Protein AF-A0A7S1T1V1-F1 (afdb_monomer_lite)

pLDDT: mean 89.23, std 12.15, range [26.28, 98.44]

Sequence (484 aa):
VMKNRVMGCTAQVWLMASLADDGTVVLRADSDSDITRGLCAVLVTGLAGLKPAELAEVSPDTLLALPLGPAVMVPSRTNGFLNMLETARKLARGLMGEMETFPSLLLKANSISAQGSFAESQAQYLRPNGEAVERVVELLSSKKIGVVAHFYMDPQVQGVLSSAGERWPHIHISDSLVMADTAVRLVEEGCKYIIVLGVDFMSENVRAVLDAAGHTGVPVYRLAEEHIGCSLAEAAESDSYFSYLSEAESTPNSMHVIYINTSLRTKALAHVKVPTITCTSSNVVQTVLQGFAQIPGLNVWYGPDTYMGENLASLFLRLSELPDEEVQKLHPAHTQASIKELLPRLRYFQDGTCIVHHMFGGRVTELVRTGYSDAYLTAHFEVPGEMFQLALEAGARGAGCVGSTSNILDFISARLDEALARPFGERLRFVLGTETGMSTSIVRKVQAMLNAAGREDVEVEVIFPVSPDAITTLPSASPSPSPV

Secondary structure (DSSP, 8-state):
--TTBPTT-SS-EEEEEEE-TTS-EEEEEEESSHHHHHHHHHHHHHTTT--HHHHHH--HHHHHTS--HHHH--HHHHHHHHHHHHHHHHHHHHHHSPPP---EEEE-SS-EEEESHHHHHHHHHTS--HHHHHHHHHHHHHHTEEEEEETTS-HHHHHHHHHHHTT-S-EEEE-HHHHHHHHHHHHHTT-SEEEEES-HHHHHHHHHHHHHTT-TTS-EEES-SS----HHHHHTTSHHHHHHHHHHHHSTTEEEEEESSS-HHHHHHHHHHS-EEEE-TTTHHHHHHHHHHHSTTPEEEEES-HHHHHHHHHHHHHHTTS-HHHHHHH-TT--HHHHHHHGGGEEE-SS---HHHHTTSTHHHHHHHHHSTTSEEEEETTS-HHHHHHHHHHHHTTSEEEE-HHHHHHHHHHHHHHHHTSSS--EEEEEEES-GGGHHHHHHHHHHHHHHHT-SS-EEEEE----TTS--PPPP-PPPPPP-

Structure (mmCIF, N/CA/C/O backbone):
data_AF-A0A7S1T1V1-F1
#
_entry.id   AF-A0A7S1T1V1-F1
#
loop_
_atom_site.group_PDB
_atom_site.id
_atom_site.type_symbol
_atom_site.label_atom_id
_atom_site.label_alt_id
_atom_site.label_comp_id
_atom_site.label_asym_id
_atom_site.label_entity_id
_atom_site.label_seq_id
_atom_site.pdbx_PDB_ins_code
_atom_site.Cartn_x
_atom_site.Cartn_y
_atom_site.Cartn_z
_atom_site.occupancy
_atom_site.B_iso_or_equiv
_atom_site.auth_seq_id
_atom_site.auth_comp_id
_atom_site.auth_asym_id
_atom_site.auth_atom_id
_atom_site.pdbx_PDB_model_num
ATOM 1 N N . VAL A 1 1 ? -26.062 2.914 17.622 1.00 47.72 1 VAL A N 1
ATOM 2 C CA . VAL A 1 1 ? -25.174 2.096 18.490 1.00 47.72 1 VAL A CA 1
ATOM 3 C C . VAL A 1 1 ? -23.732 1.984 17.944 1.00 47.72 1 VAL A C 1
ATOM 5 O O . VAL A 1 1 ? -22.895 1.385 18.597 1.00 47.72 1 VAL A O 1
ATOM 8 N N . MET A 1 2 ? -23.374 2.619 16.808 1.00 58.16 2 MET A N 1
ATOM 9 C CA . MET A 1 2 ? -21.995 2.565 16.263 1.00 58.16 2 MET A CA 1
ATOM 10 C C . MET A 1 2 ? -20.966 3.452 16.984 1.00 58.16 2 MET A C 1
ATOM 12 O O . MET A 1 2 ? -19.764 3.236 16.852 1.00 58.16 2 MET A O 1
ATOM 16 N N . LYS A 1 3 ? -21.413 4.483 17.710 1.00 69.75 3 LYS A N 1
ATOM 17 C CA . LYS A 1 3 ? -20.509 5.419 18.387 1.00 69.75 3 LYS A CA 1
ATOM 18 C C . LYS A 1 3 ? -19.712 4.652 19.449 1.00 69.75 3 LYS A C 1
ATOM 20 O O . LYS A 1 3 ? -20.317 3.905 20.214 1.00 69.75 3 LYS A O 1
ATOM 25 N N . ASN A 1 4 ? -18.396 4.868 19.500 1.00 83.06 4 ASN A N 1
ATOM 26 C CA . ASN A 1 4 ? -17.477 4.317 20.509 1.00 83.06 4 ASN A CA 1
ATOM 27 C C . ASN A 1 4 ? -17.132 2.821 20.376 1.00 83.06 4 ASN A C 1
ATOM 29 O O . ASN A 1 4 ? -16.689 2.207 21.345 1.00 83.06 4 ASN A O 1
ATOM 33 N N . ARG A 1 5 ? -17.336 2.219 19.200 1.00 87.62 5 ARG A N 1
ATOM 34 C CA . ARG A 1 5 ? -16.974 0.820 18.950 1.00 87.62 5 ARG A CA 1
ATOM 35 C C . ARG A 1 5 ? -15.472 0.657 18.669 1.00 87.62 5 ARG A C 1
ATOM 37 O O . ARG A 1 5 ? -14.903 1.437 17.908 1.00 87.62 5 ARG A O 1
ATOM 44 N N . VAL A 1 6 ? -14.863 -0.381 19.240 1.00 89.19 6 VAL A N 1
ATOM 45 C CA . VAL A 1 6 ? -13.472 -0.785 18.974 1.00 89.19 6 VAL A CA 1
ATOM 46 C C . VAL A 1 6 ? -13.428 -1.663 17.719 1.00 89.19 6 VAL A C 1
ATOM 48 O O . VAL A 1 6 ? -14.140 -2.668 17.640 1.00 89.19 6 VAL A O 1
ATOM 51 N N . MET A 1 7 ? -12.597 -1.290 16.743 1.00 86.94 7 MET A N 1
ATOM 52 C CA . MET A 1 7 ? -12.419 -2.043 15.493 1.00 86.94 7 MET A CA 1
ATOM 53 C C . MET A 1 7 ? -11.422 -3.197 15.672 1.00 86.94 7 MET A C 1
ATOM 55 O O . MET A 1 7 ? -10.579 -3.186 16.566 1.00 86.94 7 MET A O 1
ATOM 59 N N . GLY A 1 8 ? -11.518 -4.218 14.816 1.00 81.88 8 GLY A N 1
ATOM 60 C CA . GLY A 1 8 ? -10.573 -5.344 14.808 1.00 81.88 8 GLY A CA 1
ATOM 61 C C . GLY A 1 8 ? -10.746 -6.371 15.936 1.00 81.88 8 GLY A C 1
ATOM 62 O O . GLY A 1 8 ? -9.964 -7.314 16.019 1.00 81.88 8 GLY A O 1
ATOM 63 N N . CYS A 1 9 ? -11.769 -6.241 16.784 1.00 83.81 9 CYS A N 1
ATOM 64 C CA . CYS A 1 9 ? -12.138 -7.269 17.758 1.00 83.81 9 CYS A CA 1
ATOM 65 C C . CYS A 1 9 ? -13.044 -8.339 17.119 1.00 83.81 9 CYS A C 1
ATOM 67 O O . CYS A 1 9 ? -13.927 -8.019 16.322 1.00 83.81 9 CYS A O 1
ATOM 69 N N . THR A 1 10 ? -12.854 -9.613 17.487 1.00 83.31 10 THR A N 1
ATOM 70 C CA . THR A 1 10 ? -13.785 -10.697 17.104 1.00 83.31 10 THR A CA 1
ATOM 71 C C . THR A 1 10 ? -15.128 -10.570 17.825 1.00 83.31 10 THR A C 1
ATOM 73 O O . THR A 1 10 ? -16.169 -10.814 17.226 1.00 83.31 10 THR A O 1
ATOM 76 N N . ALA A 1 11 ? -15.096 -10.183 19.102 1.00 86.88 11 ALA A N 1
ATOM 77 C CA . ALA A 1 11 ? -16.274 -9.807 19.881 1.00 86.88 11 ALA A CA 1
ATOM 78 C C . ALA A 1 11 ? -16.576 -8.313 19.694 1.00 86.88 11 ALA A C 1
ATOM 80 O O . ALA A 1 11 ? -15.666 -7.528 19.413 1.00 86.88 11 ALA A O 1
ATOM 81 N N . GLN A 1 12 ? -17.826 -7.902 19.880 1.00 89.75 12 GLN A N 1
ATOM 82 C CA . GLN A 1 12 ? -18.167 -6.485 19.888 1.00 89.75 12 GLN A CA 1
ATOM 83 C C . GLN A 1 12 ? -17.697 -5.855 21.192 1.00 89.75 12 GLN A C 1
ATOM 85 O O . GLN A 1 12 ? -17.976 -6.374 22.268 1.00 89.75 12 GLN A O 1
ATOM 90 N N . VAL A 1 13 ? -17.000 -4.725 21.083 1.00 92.44 13 VAL A N 1
ATOM 91 C CA . VAL A 1 13 ? -16.509 -3.964 22.230 1.00 92.44 13 VAL A CA 1
ATOM 92 C C . VAL A 1 13 ? -16.829 -2.493 22.033 1.00 92.44 13 VAL A C 1
ATOM 94 O O . VAL A 1 13 ? -16.597 -1.941 20.954 1.00 92.44 13 VAL A O 1
ATOM 97 N N . TRP A 1 14 ? -17.315 -1.853 23.090 1.00 93.56 14 TRP A N 1
ATOM 98 C CA . TRP A 1 14 ? -17.507 -0.409 23.154 1.00 93.56 14 TRP A CA 1
ATOM 99 C C . TRP A 1 14 ? -16.640 0.162 24.263 1.00 93.56 14 TRP A C 1
ATOM 101 O O . TRP A 1 14 ? -16.583 -0.417 25.343 1.00 93.56 14 TRP A O 1
ATOM 111 N N . LEU A 1 15 ? -15.985 1.292 24.004 1.00 94.12 15 LEU A N 1
ATOM 112 C CA . LEU A 1 15 ? -15.120 1.972 24.963 1.00 94.12 15 LEU A CA 1
ATOM 113 C C . LEU A 1 15 ? -15.432 3.467 24.979 1.00 94.12 15 LEU A C 1
ATOM 115 O O . LEU A 1 15 ? -15.401 4.128 23.948 1.00 94.12 15 LEU A O 1
ATOM 119 N N . MET A 1 16 ? -15.701 4.014 26.156 1.00 93.62 16 MET A N 1
ATOM 120 C CA . MET A 1 16 ? -15.959 5.434 26.370 1.00 93.62 16 MET A CA 1
ATOM 121 C C . MET A 1 16 ? -14.972 5.993 27.383 1.00 93.62 16 MET A C 1
ATOM 123 O O . MET A 1 16 ? -14.638 5.315 28.352 1.00 93.62 16 MET A O 1
ATOM 127 N N . ALA A 1 17 ? -14.567 7.244 27.184 1.00 93.19 17 ALA A N 1
ATOM 128 C CA . ALA A 1 17 ? -13.757 7.988 28.136 1.00 93.19 17 ALA A CA 1
ATOM 129 C C . ALA A 1 17 ? -14.438 9.313 28.486 1.00 93.19 17 ALA A C 1
ATOM 131 O O . ALA A 1 17 ? -15.049 9.957 27.631 1.00 93.19 17 ALA A O 1
ATOM 132 N N . SER A 1 18 ? -14.311 9.717 29.743 1.00 93.62 18 SER A N 1
ATOM 133 C CA . SER A 1 18 ? -14.670 11.047 30.236 1.00 93.62 18 SER A CA 1
ATOM 134 C C . SER A 1 18 ? -13.638 11.509 31.258 1.00 93.62 18 SER A C 1
ATOM 136 O O . SER A 1 18 ? -12.946 10.678 31.844 1.00 93.62 18 SER A O 1
ATOM 138 N N . LEU A 1 19 ? -13.554 12.814 31.495 1.00 94.50 19 LEU A N 1
ATOM 139 C CA . LEU A 1 19 ? -12.687 13.375 32.528 1.00 94.50 19 LEU A CA 1
ATOM 140 C C . LEU A 1 19 ? -13.437 13.435 33.868 1.00 94.50 19 LEU A C 1
ATOM 142 O O . LEU A 1 19 ? -14.580 13.892 33.903 1.00 94.50 19 LEU A O 1
ATOM 146 N N . ALA A 1 20 ? -12.817 12.953 34.944 1.00 93.31 20 ALA A N 1
ATOM 147 C CA . ALA A 1 20 ? -13.294 13.162 36.310 1.00 93.31 20 ALA A CA 1
ATOM 148 C C . ALA A 1 20 ? -12.914 14.557 36.831 1.00 93.31 20 ALA A C 1
ATOM 150 O O . ALA A 1 20 ? -12.038 15.226 36.280 1.00 93.31 20 ALA A O 1
ATOM 151 N N . ASP A 1 21 ? -13.539 14.970 37.936 1.00 91.38 21 ASP A N 1
ATOM 152 C CA . ASP A 1 21 ? -13.294 16.269 38.580 1.00 91.38 21 ASP A CA 1
ATOM 153 C C . ASP A 1 21 ? -11.838 16.444 39.053 1.00 91.38 21 ASP A C 1
ATOM 155 O O . ASP A 1 21 ? -11.340 17.563 39.148 1.00 91.38 21 ASP A O 1
ATOM 159 N N . ASP A 1 22 ? -11.135 15.341 39.327 1.00 91.56 22 ASP A N 1
ATOM 160 C CA . ASP A 1 22 ? -9.721 15.320 39.720 1.00 91.56 22 ASP A CA 1
ATOM 161 C C . ASP A 1 22 ? -8.743 15.321 38.525 1.00 91.56 22 ASP A C 1
ATOM 163 O O . ASP A 1 22 ? -7.523 15.280 38.709 1.00 91.56 22 ASP A O 1
ATOM 167 N N . GLY A 1 23 ? -9.266 15.388 37.296 1.00 91.44 23 GLY A N 1
ATOM 168 C CA . GLY A 1 23 ? -8.485 15.390 36.061 1.00 91.44 23 GLY A CA 1
ATOM 169 C C . GLY A 1 23 ? -8.015 14.009 35.596 1.00 91.44 23 GLY A C 1
ATOM 170 O O . GLY A 1 23 ? -7.195 13.937 34.677 1.00 91.44 23 GLY A O 1
ATOM 171 N N . THR A 1 24 ? -8.502 12.920 36.197 1.00 95.19 24 THR A N 1
ATOM 172 C CA . THR A 1 24 ? -8.207 11.546 35.758 1.00 95.19 24 THR A CA 1
ATOM 173 C C . THR A 1 24 ? -9.207 11.046 34.713 1.00 95.19 24 THR A C 1
ATOM 175 O O . THR A 1 24 ? -10.319 11.565 34.571 1.00 95.19 24 THR A O 1
ATOM 178 N N . VAL A 1 25 ? -8.808 10.041 33.932 1.00 94.88 25 VAL A N 1
ATOM 179 C CA . VAL A 1 25 ? -9.663 9.424 32.914 1.00 94.88 25 VAL A CA 1
ATOM 180 C C . VAL A 1 25 ? -10.576 8.383 33.555 1.00 94.88 25 VAL A C 1
ATOM 182 O O . VAL A 1 25 ? -10.129 7.415 34.167 1.00 94.88 25 VAL A O 1
ATOM 185 N N . VAL A 1 26 ? -11.879 8.536 33.327 1.00 95.06 26 VAL A N 1
ATOM 186 C CA . VAL A 1 26 ? -12.893 7.525 33.634 1.00 95.06 26 VAL A CA 1
ATOM 187 C C . VAL A 1 26 ? -13.192 6.747 32.362 1.00 95.06 26 VAL A C 1
ATOM 189 O O . VAL A 1 26 ? -13.897 7.237 31.476 1.00 95.06 26 VAL A O 1
ATOM 192 N N . LEU A 1 27 ? -12.665 5.525 32.276 1.00 94.62 27 LEU A N 1
ATOM 193 C CA . LEU A 1 27 ? -12.979 4.595 31.196 1.00 94.62 27 LEU A CA 1
ATOM 194 C C . LEU A 1 27 ? -14.198 3.737 31.539 1.00 94.62 27 LEU A C 1
ATOM 196 O O . LEU A 1 27 ? -14.350 3.248 32.658 1.00 94.62 27 LEU A O 1
ATOM 200 N N . ARG A 1 28 ? -15.054 3.506 30.546 1.00 94.56 28 ARG A N 1
ATOM 201 C CA . ARG A 1 28 ? -16.131 2.513 30.600 1.00 94.56 28 ARG A CA 1
ATOM 202 C C . ARG A 1 28 ? -16.051 1.642 29.363 1.00 94.56 28 ARG A C 1
ATOM 204 O O . ARG A 1 28 ? -15.991 2.175 28.258 1.00 94.56 28 ARG A O 1
ATOM 211 N N . ALA A 1 29 ? -16.086 0.330 29.547 1.00 95.12 29 ALA A N 1
ATOM 212 C CA . ALA A 1 29 ? -16.130 -0.619 28.447 1.00 95.12 29 ALA A CA 1
ATOM 213 C C . ALA A 1 29 ? -17.158 -1.717 28.687 1.00 95.12 29 ALA A C 1
ATOM 215 O O . ALA A 1 29 ? -17.412 -2.092 29.830 1.00 95.12 29 ALA A O 1
ATOM 216 N N . ASP A 1 30 ? -17.710 -2.235 27.596 1.00 94.81 30 ASP A N 1
ATOM 217 C CA . ASP A 1 30 ? -18.577 -3.410 27.607 1.00 94.81 30 ASP A CA 1
ATOM 218 C C . ASP A 1 30 ? -18.385 -4.234 26.329 1.00 94.81 30 ASP A C 1
ATOM 220 O O . ASP A 1 30 ? -17.830 -3.750 25.337 1.00 94.81 30 ASP A O 1
ATOM 224 N N . SER A 1 31 ? -18.832 -5.487 26.377 1.00 93.75 31 SER A N 1
ATOM 225 C CA . SER A 1 31 ? -18.687 -6.463 25.308 1.00 93.75 31 SER A CA 1
ATOM 226 C C . SER A 1 31 ? -19.845 -7.461 25.255 1.00 93.75 31 SER A C 1
ATOM 228 O O . SER A 1 31 ? -20.421 -7.836 26.281 1.00 93.75 31 SER A O 1
ATOM 230 N N . ASP A 1 32 ? -20.139 -7.955 24.051 1.00 90.81 32 ASP A N 1
ATOM 231 C CA . ASP A 1 32 ? -21.128 -9.017 23.812 1.00 90.81 32 ASP A CA 1
ATOM 232 C C . ASP A 1 32 ? -20.636 -10.426 24.203 1.00 90.81 32 ASP A C 1
ATOM 234 O O . ASP A 1 32 ? -21.440 -11.335 24.387 1.00 90.81 32 ASP A O 1
ATOM 238 N N . SER A 1 33 ? -19.326 -10.600 24.390 1.00 92.00 33 SER A N 1
ATOM 239 C CA . SER A 1 33 ? -18.688 -11.822 24.897 1.00 92.00 33 SER A CA 1
ATOM 240 C C . SER A 1 33 ? -18.260 -11.674 26.357 1.00 92.00 33 SER A C 1
ATOM 242 O O . SER A 1 33 ? -17.614 -10.682 26.702 1.00 92.00 33 SER A O 1
ATOM 244 N N . ASP A 1 34 ? -18.536 -12.681 27.194 1.00 92.31 34 ASP A N 1
ATOM 245 C CA . ASP A 1 34 ? -18.195 -12.673 28.626 1.00 92.31 34 ASP A CA 1
ATOM 246 C C . ASP A 1 34 ? -16.681 -12.645 28.884 1.00 92.31 34 ASP A C 1
ATOM 248 O O . ASP A 1 34 ? -16.213 -11.892 29.738 1.00 92.31 34 ASP A O 1
ATOM 252 N N . ILE A 1 35 ? -15.891 -13.411 28.117 1.00 91.12 35 ILE A N 1
ATOM 253 C CA . ILE A 1 35 ? -14.421 -13.401 28.249 1.00 91.12 35 ILE A CA 1
ATOM 254 C C . ILE A 1 35 ? -13.883 -12.016 27.891 1.00 91.12 35 ILE A C 1
ATOM 256 O O . ILE A 1 35 ? -13.057 -11.455 28.610 1.00 91.12 35 ILE A O 1
ATOM 260 N N . THR A 1 36 ? -14.373 -11.443 26.792 1.00 92.31 36 THR A N 1
ATOM 261 C CA . THR A 1 36 ? -13.949 -10.114 26.353 1.00 92.31 36 THR A CA 1
ATOM 262 C C . THR A 1 36 ? -14.428 -9.032 27.323 1.00 92.31 36 THR A C 1
ATOM 264 O O . THR A 1 36 ? -13.670 -8.110 27.593 1.00 92.31 36 THR A O 1
ATOM 267 N N . ARG A 1 37 ? -15.610 -9.170 27.944 1.00 94.62 37 ARG A N 1
ATOM 268 C CA . ARG A 1 37 ? -16.072 -8.279 29.024 1.00 94.62 37 ARG A CA 1
ATOM 269 C C . ARG A 1 37 ? -15.130 -8.334 30.231 1.00 94.62 37 ARG A C 1
ATOM 271 O O . ARG A 1 37 ? -14.829 -7.299 30.818 1.00 94.62 37 ARG A O 1
ATOM 278 N N . GLY A 1 38 ? -14.600 -9.515 30.552 1.00 94.06 38 GLY A N 1
ATOM 279 C CA . GLY A 1 38 ? -13.521 -9.678 31.529 1.00 94.06 38 GLY A CA 1
ATOM 280 C C . GLY A 1 38 ? -12.247 -8.917 31.142 1.00 94.06 38 GLY A C 1
ATOM 281 O O . GLY A 1 38 ? -11.710 -8.177 31.961 1.00 94.06 38 GLY A O 1
ATOM 282 N N . LEU A 1 39 ? -11.795 -9.025 29.886 1.00 93.81 39 LEU A N 1
ATOM 283 C CA . LEU A 1 39 ? -10.646 -8.256 29.377 1.00 93.81 39 LEU A CA 1
ATOM 284 C C . LEU A 1 39 ? -10.895 -6.740 29.416 1.00 93.81 39 LEU A C 1
ATOM 286 O O . LEU A 1 39 ? -10.005 -5.986 29.806 1.00 93.81 39 LEU A O 1
ATOM 290 N N . CYS A 1 40 ? -12.109 -6.290 29.090 1.00 94.81 40 CYS A N 1
ATOM 291 C CA . CYS A 1 40 ? -12.518 -4.897 29.247 1.00 94.81 40 CYS A CA 1
ATOM 292 C C . CYS A 1 40 ? -12.388 -4.440 30.704 1.00 94.81 40 CYS A C 1
ATOM 294 O O . CYS A 1 40 ? -11.838 -3.371 30.957 1.00 94.81 40 CYS A O 1
ATOM 296 N N . ALA A 1 41 ? -12.844 -5.252 31.663 1.00 94.50 41 ALA A N 1
ATOM 297 C CA . ALA A 1 41 ? -12.711 -4.939 33.082 1.00 94.50 41 ALA A CA 1
ATOM 298 C C . ALA A 1 41 ? -11.238 -4.859 33.513 1.00 94.50 41 ALA A C 1
ATOM 300 O O . ALA A 1 41 ? -10.881 -3.946 34.255 1.00 94.50 41 ALA A O 1
ATOM 301 N N . VAL A 1 42 ? -10.371 -5.748 33.013 1.00 94.06 42 VAL A N 1
ATOM 302 C CA . VAL A 1 42 ? -8.921 -5.691 33.275 1.00 94.06 42 VAL A CA 1
ATOM 303 C C . VAL A 1 42 ? -8.323 -4.390 32.742 1.00 94.06 42 VAL A C 1
ATOM 305 O O . VAL A 1 42 ? -7.622 -3.705 33.483 1.00 94.06 42 VAL A O 1
ATOM 308 N N . LEU A 1 43 ? -8.643 -4.013 31.501 1.00 94.69 43 LEU A N 1
ATOM 309 C CA . LEU A 1 43 ? -8.157 -2.775 30.888 1.00 94.69 43 LEU A CA 1
ATOM 310 C C . LEU A 1 43 ? -8.613 -1.538 31.667 1.00 94.69 43 LEU A C 1
ATOM 312 O O . LEU A 1 43 ? -7.794 -0.708 32.048 1.00 94.69 43 LEU A O 1
ATOM 316 N N . VAL A 1 44 ? -9.920 -1.428 31.922 1.00 95.25 44 VAL A N 1
ATOM 317 C CA . VAL A 1 44 ? -10.515 -0.295 32.644 1.00 95.25 44 VAL A CA 1
ATOM 318 C C . VAL A 1 44 ? -9.920 -0.178 34.045 1.00 95.25 44 VAL A C 1
ATOM 320 O O . VAL A 1 44 ? -9.562 0.919 34.459 1.00 95.25 44 VAL A O 1
ATOM 323 N N . THR A 1 45 ? -9.771 -1.297 34.759 1.00 93.62 45 THR A N 1
ATOM 324 C CA . THR A 1 45 ? -9.186 -1.304 36.108 1.00 93.62 45 THR A CA 1
ATOM 325 C C . THR A 1 45 ? -7.708 -0.922 36.083 1.00 93.62 45 THR A C 1
ATOM 327 O O . THR A 1 45 ? -7.270 -0.145 36.923 1.00 93.62 45 THR A O 1
ATOM 330 N N . GLY A 1 46 ? -6.939 -1.442 35.122 1.00 91.94 46 GLY A N 1
ATOM 331 C CA . GLY A 1 46 ? -5.499 -1.191 35.023 1.00 91.94 46 GLY A CA 1
ATOM 332 C C . GLY A 1 46 ? -5.142 0.236 34.606 1.00 91.94 46 GLY A C 1
ATOM 333 O O . GLY A 1 46 ? -4.077 0.723 34.969 1.00 91.94 46 GLY A O 1
ATOM 334 N N . LEU A 1 47 ? -6.032 0.911 33.874 1.00 94.00 47 LEU A N 1
ATOM 335 C CA . LEU A 1 47 ? -5.858 2.299 33.435 1.00 94.00 47 LEU A CA 1
ATOM 336 C C . LEU A 1 47 ? -6.565 3.317 34.348 1.00 94.00 47 LEU A C 1
ATOM 338 O O . LEU A 1 47 ? -6.510 4.520 34.085 1.00 94.00 47 LEU A O 1
ATOM 342 N N . ALA A 1 48 ? -7.254 2.859 35.396 1.00 91.75 48 ALA A N 1
ATOM 343 C CA . ALA A 1 48 ? -7.986 3.733 36.303 1.00 91.75 48 ALA A CA 1
ATOM 344 C C . ALA A 1 48 ? -7.042 4.695 37.043 1.00 91.75 48 ALA A C 1
ATOM 346 O O . ALA A 1 48 ? -5.975 4.305 37.512 1.00 91.75 48 ALA A O 1
ATOM 347 N N . GLY A 1 49 ? -7.462 5.955 37.179 1.00 90.75 49 GLY A N 1
ATOM 348 C CA . GLY A 1 49 ? -6.709 6.984 37.902 1.00 90.75 49 GLY A CA 1
ATOM 349 C C . GLY A 1 49 ? -5.565 7.629 37.113 1.00 90.75 49 GLY A C 1
ATOM 350 O O . GLY A 1 49 ? -4.938 8.551 37.628 1.00 90.75 49 GLY A O 1
ATOM 351 N N . LEU A 1 50 ? -5.311 7.206 35.870 1.00 96.25 50 LEU A N 1
ATOM 352 C CA . LEU A 1 50 ? -4.352 7.877 34.990 1.00 96.25 50 LEU A CA 1
ATOM 353 C C . LEU A 1 50 ? -4.919 9.199 34.469 1.00 96.25 50 LEU A C 1
ATOM 355 O O . LEU A 1 50 ? -6.101 9.300 34.128 1.00 96.25 50 LEU A O 1
ATOM 359 N N . LYS A 1 51 ? -4.065 10.213 34.342 1.00 96.38 51 LYS A N 1
ATOM 360 C CA . LYS A 1 51 ? -4.378 11.435 33.595 1.00 96.38 51 LYS A CA 1
ATOM 361 C C . LYS A 1 51 ? -4.374 11.156 32.090 1.00 96.38 51 LYS A C 1
ATOM 363 O O . LYS A 1 51 ? -3.689 10.236 31.640 1.00 96.38 51 LYS A O 1
ATOM 368 N N . PRO A 1 52 ? -5.059 11.984 31.279 1.00 94.75 52 PRO A N 1
ATOM 369 C CA . PRO A 1 52 ? -5.089 11.812 29.829 1.00 94.75 52 PRO A CA 1
ATOM 370 C C . PRO A 1 52 ? -3.707 11.648 29.177 1.00 94.75 52 PRO A C 1
ATOM 372 O O . PRO A 1 52 ? -3.522 10.738 28.374 1.00 94.75 52 PRO A O 1
ATOM 375 N N . ALA A 1 53 ? -2.724 12.462 29.581 1.00 94.12 53 ALA A N 1
ATOM 376 C CA . ALA A 1 53 ? -1.359 12.391 29.057 1.00 94.12 53 ALA A CA 1
ATOM 377 C C . ALA A 1 53 ? -0.633 11.091 29.443 1.00 94.12 53 ALA A C 1
ATOM 379 O O . ALA A 1 53 ? 0.128 10.554 28.652 1.00 94.12 53 ALA A O 1
ATOM 380 N N . GLU A 1 54 ? -0.884 10.561 30.642 1.00 95.62 54 GLU A N 1
ATOM 381 C CA . GLU A 1 54 ? -0.257 9.320 31.113 1.00 95.62 54 GLU A CA 1
ATOM 382 C C . GLU A 1 54 ? -0.840 8.105 30.389 1.00 95.62 54 GLU A C 1
ATOM 384 O O . GLU A 1 54 ? -0.097 7.216 29.980 1.00 95.62 54 GLU A O 1
ATOM 389 N N . LEU A 1 55 ? -2.164 8.093 30.196 1.00 95.06 55 LEU A N 1
ATOM 390 C CA . LEU A 1 55 ? -2.874 7.041 29.472 1.00 95.06 55 LEU A CA 1
ATOM 391 C C . LEU A 1 55 ? -2.490 7.029 27.987 1.00 95.06 55 LEU A C 1
ATOM 393 O O . LEU A 1 55 ? -2.297 5.957 27.420 1.00 95.06 55 LEU A O 1
ATOM 397 N N . ALA A 1 56 ? -2.373 8.208 27.368 1.00 92.62 56 ALA A N 1
ATOM 398 C CA . ALA A 1 56 ? -2.000 8.361 25.962 1.00 92.62 56 ALA A CA 1
ATOM 399 C C . ALA A 1 56 ? -0.620 7.776 25.633 1.00 92.62 56 ALA A C 1
ATOM 401 O O . ALA A 1 56 ? -0.424 7.323 24.503 1.00 92.62 56 ALA A O 1
ATOM 402 N N . GLU A 1 57 ? 0.284 7.767 26.613 1.00 92.75 57 GLU A N 1
ATOM 403 C CA . GLU A 1 57 ? 1.545 7.047 26.533 1.00 92.75 57 GLU A CA 1
ATOM 404 C C . GLU A 1 57 ? 1.265 5.572 26.826 1.00 92.75 57 GLU A C 1
ATOM 406 O O . GLU A 1 57 ? 0.729 4.927 25.943 1.00 92.75 57 GLU A O 1
ATOM 411 N N . VAL A 1 58 ? 1.499 4.992 28.008 1.00 93.75 58 VAL A N 1
ATOM 412 C CA . VAL A 1 58 ? 1.391 3.522 28.257 1.00 93.75 58 VAL A CA 1
ATOM 413 C C . VAL A 1 58 ? 2.185 2.692 27.209 1.00 93.75 58 VAL A C 1
ATOM 415 O O . VAL A 1 58 ? 2.456 3.129 26.105 1.00 93.75 58 VAL A O 1
ATOM 418 N N . SER A 1 59 ? 2.622 1.460 27.465 1.00 90.88 59 SER A N 1
ATOM 419 C CA . SER A 1 59 ? 3.175 0.608 26.379 1.00 90.88 59 SER A CA 1
ATOM 420 C C . SER A 1 59 ? 2.213 -0.538 26.070 1.00 90.88 59 SER A C 1
ATOM 422 O O . SER A 1 59 ? 1.655 -1.092 27.020 1.00 90.88 59 SER A O 1
ATOM 424 N N . PRO A 1 60 ? 2.018 -0.955 24.800 1.00 88.44 60 PRO A N 1
ATOM 425 C CA . PRO A 1 60 ? 1.329 -2.214 24.503 1.00 88.44 60 PRO A CA 1
ATOM 426 C C . PRO A 1 60 ? 1.955 -3.409 25.240 1.00 88.44 60 PRO A C 1
ATOM 428 O O . PRO A 1 60 ? 1.243 -4.327 25.647 1.00 88.44 60 PRO A O 1
ATOM 431 N N . ASP A 1 61 ? 3.264 -3.353 25.510 1.00 87.75 61 ASP A N 1
ATOM 432 C CA . ASP A 1 61 ? 3.995 -4.377 26.262 1.00 87.75 61 ASP A CA 1
ATOM 433 C C . ASP A 1 61 ? 3.445 -4.571 27.676 1.00 87.75 61 ASP A C 1
ATOM 435 O O . ASP A 1 61 ? 3.498 -5.674 28.215 1.00 87.75 61 ASP A O 1
ATOM 439 N N . THR A 1 62 ? 2.864 -3.524 28.275 1.00 86.50 62 THR A N 1
ATOM 440 C CA . THR A 1 62 ? 2.252 -3.624 29.609 1.00 86.50 62 THR A CA 1
ATOM 441 C C . THR A 1 62 ? 1.069 -4.588 29.620 1.00 86.50 62 THR A C 1
ATOM 443 O O . THR A 1 62 ? 0.887 -5.315 30.593 1.00 86.50 62 THR A O 1
ATOM 446 N N . LEU A 1 63 ? 0.301 -4.650 28.526 1.00 86.12 63 LEU A N 1
ATOM 447 C CA . LEU A 1 63 ? -0.813 -5.585 28.374 1.00 86.12 63 LEU A CA 1
ATOM 448 C C . LEU A 1 63 ? -0.309 -6.994 28.068 1.00 86.12 63 LEU A C 1
ATOM 450 O O . LEU A 1 63 ? -0.846 -7.965 28.599 1.00 86.12 63 LEU A O 1
ATOM 454 N N . LEU A 1 64 ? 0.721 -7.109 27.226 1.00 84.88 64 LEU A N 1
ATOM 455 C CA . LEU A 1 64 ? 1.306 -8.398 26.846 1.00 84.88 64 LEU A CA 1
ATOM 456 C C . LEU A 1 64 ? 2.051 -9.072 28.006 1.00 84.88 64 LEU A C 1
ATOM 458 O O . LEU A 1 64 ? 2.130 -10.297 28.050 1.00 84.88 64 LEU A O 1
ATOM 462 N N . ALA A 1 65 ? 2.546 -8.292 28.967 1.00 87.50 65 ALA A N 1
ATOM 463 C CA . ALA A 1 65 ? 3.185 -8.793 30.178 1.00 87.50 65 ALA A CA 1
ATOM 464 C C . ALA A 1 65 ? 2.195 -9.368 31.211 1.00 87.50 65 ALA A C 1
ATOM 466 O O . ALA A 1 65 ? 2.623 -9.989 32.188 1.00 87.50 65 ALA A O 1
ATOM 467 N N . LEU A 1 66 ? 0.879 -9.177 31.035 1.00 87.56 66 LEU A N 1
ATOM 468 C CA . LEU A 1 66 ? -0.112 -9.695 31.978 1.00 87.56 66 LEU A CA 1
ATOM 469 C C . LEU A 1 66 ? -0.175 -11.234 31.920 1.00 87.56 66 LEU A C 1
ATOM 471 O O . LEU A 1 66 ? -0.297 -11.809 30.835 1.00 87.56 66 LEU A O 1
ATOM 475 N N . PRO A 1 67 ? -0.181 -11.937 33.070 1.00 87.19 67 PRO A N 1
ATOM 476 C CA . PRO A 1 67 ? -0.169 -13.400 33.126 1.00 87.19 67 PRO A CA 1
ATOM 477 C C . PRO A 1 67 ? -1.564 -14.006 32.874 1.00 87.19 67 PRO A C 1
ATOM 479 O O . PRO A 1 67 ? -2.069 -14.798 33.665 1.00 87.19 67 PRO A O 1
ATOM 482 N N . LEU A 1 68 ? -2.212 -13.631 31.767 1.00 83.50 68 LEU A N 1
ATOM 483 C CA . LEU A 1 68 ? -3.573 -14.061 31.414 1.00 83.50 68 LEU A CA 1
ATOM 484 C C . LEU A 1 68 ? -3.622 -15.474 30.799 1.00 83.50 68 LEU A C 1
ATOM 486 O O . LEU A 1 68 ? -4.690 -16.078 30.709 1.00 83.50 68 LEU A O 1
ATOM 490 N N . GLY A 1 69 ? -2.466 -16.032 30.426 1.00 80.94 69 GLY A N 1
ATOM 491 C CA . GLY A 1 69 ? -2.319 -17.397 29.916 1.00 80.94 69 GLY A CA 1
ATOM 492 C C . GLY A 1 69 ? -2.846 -17.603 28.482 1.00 80.94 69 GLY A C 1
ATOM 493 O O . GLY A 1 69 ? -3.690 -16.848 27.995 1.00 80.94 69 GLY A O 1
ATOM 494 N N . PRO A 1 70 ? -2.389 -18.659 27.781 1.00 78.94 70 PRO A N 1
ATOM 495 C CA . PRO A 1 70 ? -2.685 -18.870 26.358 1.00 78.94 70 PRO A CA 1
ATOM 496 C C . PRO A 1 70 ? -4.155 -19.217 26.081 1.00 78.94 70 PRO A C 1
ATOM 498 O O . PRO A 1 70 ? -4.656 -18.982 24.986 1.00 78.94 70 PRO A O 1
ATOM 501 N N . ALA A 1 71 ? -4.875 -19.747 27.077 1.00 78.38 71 ALA A N 1
ATOM 502 C CA . ALA A 1 71 ? -6.300 -20.046 26.953 1.00 78.38 71 ALA A CA 1
ATOM 503 C C . ALA A 1 71 ? -7.149 -18.768 26.830 1.00 78.38 71 ALA A C 1
ATOM 505 O O . ALA A 1 71 ? -8.138 -18.752 26.098 1.00 78.38 71 ALA A O 1
ATOM 506 N N . VAL A 1 72 ? -6.761 -17.679 27.502 1.00 79.88 72 VAL A N 1
ATOM 507 C CA . VAL A 1 72 ? -7.433 -16.374 27.394 1.00 79.88 72 VAL A CA 1
ATOM 508 C C . VAL A 1 72 ? -6.835 -15.567 26.244 1.00 79.88 72 VAL A C 1
ATOM 510 O O . VAL A 1 72 ? -7.582 -14.996 25.456 1.00 79.88 72 VAL A O 1
ATOM 513 N N . MET A 1 73 ? -5.515 -15.589 26.076 1.00 86.38 73 MET A N 1
ATOM 514 C CA . MET A 1 73 ? -4.784 -14.794 25.083 1.00 86.38 73 MET A CA 1
ATOM 515 C C . MET A 1 73 ? -4.526 -15.565 23.781 1.00 86.38 73 MET A C 1
ATOM 517 O O . MET A 1 73 ? -3.393 -15.672 23.314 1.00 86.38 73 MET A O 1
ATOM 521 N N . VAL A 1 74 ? -5.583 -16.119 23.177 1.00 87.12 74 VAL A N 1
ATOM 522 C CA . VAL A 1 74 ? -5.482 -16.630 21.795 1.00 87.12 74 VAL A CA 1
ATOM 523 C C . VAL A 1 74 ? -5.263 -15.458 20.829 1.00 87.12 74 VAL A C 1
ATOM 525 O O . VAL A 1 74 ? -5.715 -14.351 21.138 1.00 87.12 74 VAL A O 1
ATOM 528 N N . PRO A 1 75 ? -4.666 -15.674 19.640 1.00 85.00 75 PRO A N 1
ATOM 529 C CA . PRO A 1 75 ? -4.253 -14.585 18.749 1.00 85.00 75 PRO A CA 1
ATOM 530 C C . PRO A 1 75 ? -5.336 -13.529 18.482 1.00 85.00 75 PRO A C 1
ATOM 532 O O . PRO A 1 75 ? -5.087 -12.333 18.605 1.00 85.00 75 PRO A O 1
ATOM 535 N N . SER A 1 76 ? -6.575 -13.954 18.216 1.00 85.56 76 SER A N 1
ATOM 536 C CA . SER A 1 76 ? -7.687 -13.032 17.958 1.00 85.56 76 SER A CA 1
ATOM 537 C C . SER A 1 76 ? -8.064 -12.157 19.161 1.00 85.56 76 SER A C 1
ATOM 539 O O . SER A 1 76 ? -8.424 -10.992 18.991 1.00 85.56 76 SER A O 1
ATOM 541 N N . ARG A 1 77 ? -7.961 -12.686 20.387 1.00 90.00 77 ARG A N 1
ATOM 542 C CA . ARG A 1 77 ? -8.253 -11.937 21.619 1.00 90.00 77 ARG A CA 1
ATOM 543 C C . ARG A 1 77 ? -7.103 -11.023 22.010 1.00 90.00 77 ARG A C 1
ATOM 545 O O . ARG A 1 77 ? -7.369 -9.907 22.440 1.00 90.00 77 ARG A O 1
ATOM 552 N N . THR A 1 78 ? -5.862 -11.451 21.797 1.00 89.56 78 THR A N 1
ATOM 553 C CA . THR A 1 78 ? -4.680 -10.599 21.974 1.00 89.56 78 THR A CA 1
ATOM 554 C C . THR A 1 78 ? -4.768 -9.366 21.079 1.00 89.56 78 THR A C 1
ATOM 556 O O . THR A 1 78 ? -4.658 -8.247 21.573 1.00 89.56 78 THR A O 1
ATOM 559 N N . ASN A 1 79 ? -5.090 -9.552 19.796 1.00 89.56 79 ASN A N 1
ATOM 560 C CA . ASN A 1 79 ? -5.298 -8.450 18.856 1.00 89.56 79 ASN A CA 1
ATOM 561 C C . ASN A 1 79 ? -6.419 -7.512 19.316 1.00 89.56 79 ASN A C 1
ATOM 563 O O . ASN A 1 79 ? -6.232 -6.299 19.370 1.00 89.56 79 ASN A O 1
ATOM 567 N N . GLY A 1 80 ? -7.565 -8.071 19.724 1.00 90.75 80 GLY A N 1
ATOM 568 C CA . GLY A 1 80 ? -8.664 -7.280 20.276 1.00 90.75 80 GLY A CA 1
ATOM 569 C C . GLY A 1 80 ? -8.252 -6.466 21.507 1.00 90.75 80 GLY A C 1
ATOM 570 O O . GLY A 1 80 ? -8.600 -5.295 21.612 1.00 90.75 80 GLY A O 1
ATOM 571 N N . PHE A 1 81 ? -7.470 -7.049 22.417 1.00 92.38 81 PHE A N 1
ATOM 572 C CA . PHE A 1 81 ? -6.999 -6.386 23.636 1.00 92.38 81 PHE A CA 1
ATOM 573 C C . PHE A 1 81 ? -6.048 -5.220 23.347 1.00 92.38 81 PHE A C 1
ATOM 575 O O . PHE A 1 81 ? -6.207 -4.143 23.921 1.00 92.38 81 PHE A O 1
ATOM 582 N N . LEU A 1 82 ? -5.143 -5.386 22.381 1.00 92.94 82 LEU A N 1
ATOM 583 C CA . LEU A 1 82 ? -4.284 -4.305 21.895 1.00 92.94 82 LEU A CA 1
ATOM 584 C C . LEU A 1 82 ? -5.095 -3.194 21.205 1.00 92.94 82 LEU A C 1
ATOM 586 O O . LEU A 1 82 ? -4.870 -2.014 21.465 1.00 92.94 82 LEU A O 1
ATOM 590 N N . ASN A 1 83 ? -6.097 -3.547 20.394 1.00 93.00 83 ASN A N 1
ATOM 591 C CA . ASN A 1 83 ? -6.973 -2.567 19.738 1.00 93.00 83 ASN A CA 1
ATOM 592 C C . ASN A 1 83 ? -7.817 -1.762 20.744 1.00 93.00 83 ASN A C 1
ATOM 594 O O . ASN A 1 83 ? -8.073 -0.572 20.533 1.00 93.00 83 ASN A O 1
ATOM 598 N N . MET A 1 84 ? -8.224 -2.376 21.863 1.00 95.06 84 MET A N 1
ATOM 599 C CA . MET A 1 84 ? -8.889 -1.655 22.952 1.00 95.06 84 MET A CA 1
ATOM 600 C C . MET A 1 84 ? -7.965 -0.604 23.583 1.00 95.06 84 MET A C 1
ATOM 602 O O . MET A 1 84 ? -8.425 0.507 23.847 1.00 95.06 84 MET A O 1
ATOM 606 N N . LEU A 1 85 ? -6.678 -0.916 23.788 1.00 95.00 85 LEU A N 1
ATOM 607 C CA . LEU A 1 85 ? -5.703 0.050 24.308 1.00 95.00 85 LEU A CA 1
ATOM 608 C C . LEU A 1 85 ? -5.501 1.223 23.348 1.00 95.00 85 LEU A C 1
ATOM 610 O O . LEU A 1 85 ? -5.535 2.369 23.788 1.00 95.00 85 LEU A O 1
ATOM 614 N N . GLU A 1 86 ? -5.351 0.963 22.047 1.00 94.06 86 GLU A N 1
ATOM 615 C CA . GLU A 1 86 ? -5.220 2.040 21.055 1.00 94.06 86 GLU A CA 1
ATOM 616 C C . GLU A 1 86 ? -6.443 2.958 21.039 1.00 94.06 86 GLU A C 1
ATOM 618 O O . GLU A 1 86 ? -6.322 4.184 21.011 1.00 94.06 86 GLU A O 1
ATOM 623 N N . THR A 1 87 ? -7.636 2.373 21.167 1.00 93.81 87 THR A N 1
ATOM 624 C CA . THR A 1 87 ? -8.870 3.154 21.300 1.00 93.81 87 THR A CA 1
ATOM 625 C C . THR A 1 87 ? -8.860 3.987 22.586 1.00 93.81 87 THR A C 1
ATOM 627 O O . THR A 1 87 ? -9.241 5.156 22.559 1.00 93.81 87 THR A O 1
ATOM 630 N N . ALA A 1 88 ? -8.392 3.430 23.708 1.00 94.69 88 ALA A N 1
ATOM 631 C CA . ALA A 1 88 ? -8.289 4.148 24.978 1.00 94.69 88 ALA A CA 1
ATOM 632 C C . ALA A 1 88 ? -7.326 5.340 24.884 1.00 94.69 88 ALA A C 1
ATOM 634 O O . ALA A 1 88 ? -7.683 6.443 25.302 1.00 94.69 88 ALA A O 1
ATOM 635 N N . ARG A 1 89 ? -6.146 5.142 24.282 1.00 93.88 89 ARG A N 1
ATOM 636 C CA . ARG A 1 89 ? -5.149 6.198 24.049 1.00 93.88 89 ARG A CA 1
ATOM 637 C C . ARG A 1 89 ? -5.713 7.332 23.214 1.00 93.88 89 ARG A C 1
ATOM 639 O O . ARG A 1 89 ? -5.600 8.492 23.598 1.00 93.88 89 ARG A O 1
ATOM 646 N N . LYS A 1 90 ? -6.373 7.003 22.103 1.00 92.06 90 LYS A N 1
ATOM 647 C CA . LYS A 1 90 ? -7.033 7.996 21.254 1.00 92.06 90 LYS A CA 1
ATOM 648 C C . LYS A 1 90 ? -8.094 8.785 22.014 1.00 92.06 90 LYS A C 1
ATOM 650 O O . LYS A 1 90 ? -8.128 10.009 21.922 1.00 92.06 90 LYS A O 1
ATOM 655 N N . LEU A 1 91 ? -8.954 8.102 22.770 1.00 92.25 91 LEU A N 1
ATOM 656 C CA . LEU A 1 91 ? -9.982 8.768 23.568 1.00 92.25 91 LEU A CA 1
ATOM 657 C C . LEU A 1 91 ? -9.363 9.698 24.620 1.00 92.25 91 LEU A C 1
ATOM 659 O O . LEU A 1 91 ? -9.856 10.806 24.800 1.00 92.25 91 LEU A O 1
ATOM 663 N N . ALA A 1 92 ? -8.270 9.285 25.268 1.00 93.06 92 ALA A N 1
ATOM 664 C CA . ALA A 1 92 ? -7.544 10.122 26.217 1.00 93.06 92 ALA A CA 1
ATOM 665 C C . ALA A 1 92 ? -6.950 11.373 25.555 1.00 93.06 92 ALA A C 1
ATOM 667 O O . ALA A 1 92 ? -7.131 12.471 26.074 1.00 93.06 92 ALA A O 1
ATOM 668 N N . ARG A 1 93 ? -6.332 11.245 24.373 1.00 91.31 93 ARG A N 1
ATOM 669 C CA . ARG A 1 93 ? -5.848 12.403 23.597 1.00 91.31 93 ARG A CA 1
ATOM 670 C C . ARG A 1 93 ? -6.984 13.359 23.234 1.00 91.31 93 ARG A C 1
ATOM 672 O O . ARG A 1 93 ? -6.835 14.564 23.398 1.00 91.31 93 ARG A O 1
ATOM 679 N N . GLY A 1 94 ? -8.149 12.830 22.858 1.00 89.69 94 GLY A N 1
ATOM 680 C CA . GLY A 1 94 ? -9.349 13.636 22.612 1.00 89.69 94 GLY A CA 1
ATOM 681 C C . GLY A 1 94 ? -9.883 14.382 23.846 1.00 89.69 94 GLY A C 1
ATOM 682 O O . GLY A 1 94 ? -10.571 15.386 23.695 1.00 89.69 94 GLY A O 1
ATOM 683 N N . LEU A 1 95 ? -9.562 13.941 25.070 1.00 91.00 95 LEU A N 1
ATOM 684 C CA . LEU A 1 95 ? -9.877 14.686 26.300 1.00 91.00 95 LEU A CA 1
ATOM 685 C C . LEU A 1 95 ? -8.899 15.846 26.560 1.00 91.00 95 LEU A C 1
ATOM 687 O O . LEU A 1 95 ? -9.205 16.717 27.371 1.00 91.00 95 LEU A O 1
ATOM 691 N N . MET A 1 96 ? -7.732 15.863 25.906 1.00 88.94 96 MET A N 1
ATOM 692 C CA . MET A 1 96 ? -6.704 16.902 26.070 1.00 88.94 96 MET A CA 1
ATOM 693 C C . MET A 1 96 ? -6.897 18.099 25.131 1.00 88.94 96 MET A C 1
ATOM 695 O O . MET A 1 96 ? -6.297 19.147 25.362 1.00 88.94 96 MET A O 1
ATOM 699 N N . GLY A 1 97 ? -7.719 17.963 24.090 1.00 84.56 97 GLY A N 1
ATOM 700 C CA . GLY A 1 97 ? -7.993 19.023 23.125 1.00 84.56 97 GLY A CA 1
ATOM 701 C C . GLY A 1 97 ? -8.635 18.497 21.845 1.00 84.56 97 GLY A C 1
ATOM 702 O O . GLY A 1 97 ? -8.840 17.294 21.679 1.00 84.56 97 GLY A O 1
ATOM 703 N N . GLU A 1 98 ? -8.951 19.411 20.928 1.00 76.00 98 GLU A N 1
ATOM 704 C CA . GLU A 1 98 ? -9.391 19.033 19.586 1.00 76.00 98 GLU A CA 1
ATOM 705 C C . GLU A 1 98 ? -8.236 18.386 18.821 1.00 76.00 98 GLU A C 1
ATOM 707 O O . GLU A 1 98 ? -7.129 18.922 18.757 1.00 76.00 98 GLU A O 1
ATOM 712 N N . MET A 1 99 ? -8.502 17.213 18.251 1.00 78.31 99 MET A N 1
ATOM 713 C CA . MET A 1 99 ? -7.556 16.536 17.378 1.00 78.31 99 MET A CA 1
ATOM 714 C C . MET A 1 99 ? -7.776 16.995 15.948 1.00 78.31 99 MET A C 1
ATOM 716 O O . MET A 1 99 ? -8.905 16.981 15.457 1.00 78.31 99 MET A O 1
ATOM 720 N N . GLU A 1 100 ? -6.687 17.355 15.277 1.00 83.56 100 GLU A N 1
ATOM 721 C CA . GLU A 1 100 ? -6.711 17.561 13.838 1.00 83.56 100 GLU A CA 1
ATOM 722 C C . GLU A 1 100 ? -7.206 16.281 13.145 1.00 83.56 100 GLU A C 1
ATOM 724 O O . GLU A 1 100 ? -6.876 15.162 13.547 1.00 83.56 100 GLU A O 1
ATOM 729 N N . THR A 1 101 ? -8.035 16.435 12.118 1.00 87.94 101 THR A N 1
ATOM 730 C CA . THR A 1 101 ? -8.562 15.306 11.353 1.00 87.94 101 THR A CA 1
ATOM 731 C C . THR A 1 101 ? -8.137 15.407 9.907 1.00 87.94 101 THR A C 1
ATOM 733 O O . THR A 1 101 ? -8.249 16.463 9.284 1.00 87.94 101 THR A O 1
ATOM 736 N N . PHE A 1 102 ? -7.725 14.279 9.354 1.00 91.81 102 PHE A N 1
ATOM 737 C CA . PHE A 1 102 ? -7.508 14.132 7.930 1.00 91.81 102 PHE A CA 1
ATOM 738 C C . PHE A 1 102 ? -8.822 14.189 7.143 1.00 91.81 102 PHE A C 1
ATOM 740 O O . PHE A 1 102 ? -9.859 13.739 7.644 1.00 91.81 102 PHE A O 1
ATOM 747 N N . PRO A 1 103 ? -8.781 14.671 5.889 1.00 91.50 103 PRO A N 1
ATOM 748 C CA . PRO A 1 103 ? -9.888 14.511 4.960 1.00 91.50 103 PRO A CA 1
ATOM 749 C C . PRO A 1 103 ? -10.252 13.034 4.760 1.00 91.50 103 PRO A C 1
ATOM 751 O O . PRO A 1 103 ? -9.370 12.171 4.707 1.00 91.50 103 PRO A O 1
ATOM 754 N N . SER A 1 104 ? -11.541 12.732 4.596 1.00 93.56 104 SER A N 1
ATOM 755 C CA . SER A 1 104 ? -12.001 11.353 4.393 1.00 93.56 104 SER A CA 1
ATOM 756 C C . SER A 1 104 ? -13.217 11.230 3.472 1.00 93.56 104 SER A C 1
ATOM 758 O O . SER A 1 104 ? -14.024 12.151 3.329 1.00 93.56 104 SER A O 1
ATOM 760 N N . LEU A 1 105 ? -13.347 10.071 2.822 1.00 93.75 105 LEU A N 1
ATOM 761 C CA . LEU A 1 105 ? -14.564 9.644 2.127 1.00 93.75 105 LEU A CA 1
ATOM 762 C C . LEU A 1 105 ? -15.289 8.603 2.971 1.00 93.75 105 LEU A C 1
ATOM 764 O O . LEU A 1 105 ? -14.702 7.593 3.345 1.00 93.75 105 LEU A O 1
ATOM 768 N N . LEU A 1 106 ? -16.582 8.803 3.205 1.00 94.69 106 LEU A N 1
ATOM 769 C CA . LEU A 1 106 ? -17.463 7.818 3.819 1.00 94.69 106 LEU A CA 1
ATOM 770 C C . LEU A 1 106 ? -18.293 7.150 2.728 1.00 94.69 106 LEU A C 1
ATOM 772 O O . LEU A 1 106 ? -19.031 7.807 1.988 1.00 94.69 106 LEU A O 1
ATOM 776 N N . LEU A 1 107 ? -18.163 5.834 2.652 1.00 94.75 107 LEU A N 1
ATOM 777 C CA . LEU A 1 107 ? -18.724 4.982 1.621 1.00 94.75 107 LEU A CA 1
ATOM 778 C C . LEU A 1 107 ? -19.812 4.102 2.227 1.00 94.75 107 LEU A C 1
ATOM 780 O O . LEU A 1 107 ? -19.569 3.332 3.158 1.00 94.75 107 LEU A O 1
ATOM 784 N N . LYS A 1 108 ? -21.007 4.193 1.648 1.00 93.50 108 LYS A N 1
ATOM 785 C CA . LYS A 1 108 ? -22.111 3.249 1.837 1.00 93.50 108 LYS A CA 1
ATOM 786 C C . LYS A 1 108 ? -22.491 2.648 0.490 1.00 93.50 108 LYS A C 1
ATOM 788 O O . LYS A 1 108 ? -22.112 3.178 -0.556 1.00 93.50 108 LYS A O 1
ATOM 793 N N . ALA A 1 109 ? -23.308 1.596 0.527 1.00 89.62 109 ALA A N 1
ATOM 794 C CA . ALA A 1 109 ? -23.839 0.911 -0.653 1.00 89.62 109 ALA A CA 1
ATOM 795 C C . ALA A 1 109 ? -24.289 1.892 -1.761 1.00 89.62 109 ALA A C 1
ATOM 797 O O . ALA A 1 109 ? -23.801 1.829 -2.889 1.00 89.62 109 ALA A O 1
ATOM 798 N N . ASN A 1 110 ? -25.110 2.885 -1.395 1.00 86.19 110 ASN A N 1
ATOM 799 C CA . ASN A 1 110 ? -25.753 3.807 -2.340 1.00 86.19 110 ASN A CA 1
ATOM 800 C C . ASN A 1 110 ? -25.346 5.285 -2.193 1.00 86.19 110 ASN A C 1
ATOM 802 O O . ASN A 1 110 ? -25.895 6.147 -2.882 1.00 86.19 110 ASN A O 1
ATOM 806 N N . SER A 1 111 ? -24.410 5.617 -1.301 1.00 89.38 111 SER A N 1
ATOM 807 C CA . SER A 1 111 ? -24.024 7.011 -1.054 1.00 89.38 111 SER A CA 1
ATOM 808 C C . SER A 1 111 ? -22.543 7.159 -0.749 1.00 89.38 111 SER A C 1
ATOM 810 O O . SER A 1 111 ? -21.960 6.327 -0.057 1.00 89.38 111 SER A O 1
ATOM 812 N N . ILE A 1 112 ? -21.978 8.272 -1.204 1.00 90.81 112 ILE A N 1
ATOM 813 C CA . ILE A 1 112 ? -20.633 8.725 -0.860 1.00 90.81 112 ILE A CA 1
ATOM 814 C C . ILE A 1 112 ? -20.791 10.111 -0.244 1.00 90.81 112 ILE A C 1
ATOM 816 O O . ILE A 1 112 ? -21.461 10.965 -0.826 1.00 90.81 112 ILE A O 1
ATOM 820 N N . SER A 1 113 ? -20.192 10.332 0.919 1.00 92.06 113 SER A N 1
ATOM 821 C CA . SER A 1 113 ? -20.037 11.669 1.495 1.00 92.06 113 SER A CA 1
ATOM 822 C C . SER A 1 113 ? -18.566 11.943 1.747 1.00 92.06 113 SER A C 1
ATOM 824 O O . SER A 1 113 ? -17.830 11.031 2.109 1.00 92.06 113 SER A O 1
ATOM 826 N N . ALA A 1 114 ? -18.147 13.189 1.581 1.00 91.69 114 ALA A N 1
ATOM 827 C CA . ALA A 1 114 ? -16.774 13.612 1.796 1.00 91.69 114 ALA A CA 1
ATOM 828 C C . ALA A 1 114 ? -16.671 14.551 2.997 1.00 91.69 114 ALA A C 1
ATOM 830 O O . ALA A 1 114 ? -17.629 15.255 3.317 1.00 91.69 114 ALA A O 1
ATOM 831 N N . GLN A 1 115 ? -15.510 14.554 3.645 1.00 89.31 115 GLN A N 1
ATOM 832 C CA . GLN A 1 115 ? -15.161 15.472 4.721 1.00 89.31 115 GLN A CA 1
ATOM 833 C C . GLN A 1 115 ? -13.814 16.123 4.415 1.00 89.31 115 GLN A C 1
ATOM 835 O O . GLN A 1 115 ? -12.820 15.426 4.208 1.00 89.31 115 GLN A O 1
ATOM 840 N N . GLY A 1 116 ? -13.787 17.456 4.402 1.00 85.00 116 GLY A N 1
ATOM 841 C CA . GLY A 1 116 ? -12.602 18.247 4.076 1.00 85.00 116 GLY A CA 1
ATOM 842 C C . GLY A 1 116 ? -12.457 18.506 2.574 1.00 85.00 116 GLY A C 1
ATOM 843 O O . GLY A 1 116 ? -12.803 17.667 1.741 1.00 85.00 116 GLY A O 1
ATOM 844 N N . SER A 1 117 ? -11.898 19.669 2.235 1.00 78.62 117 SER A N 1
ATOM 845 C CA . SER A 1 117 ? -11.775 20.175 0.857 1.00 78.62 117 SER A CA 1
ATOM 846 C C . SER A 1 117 ? -11.110 19.180 -0.098 1.00 78.62 117 SER A C 1
ATOM 848 O O . SER A 1 117 ? -11.535 19.031 -1.244 1.00 78.62 117 SER A O 1
ATOM 850 N N . PHE A 1 118 ? -10.100 18.451 0.388 1.00 81.75 118 PHE A N 1
ATOM 851 C CA . PHE A 1 118 ? -9.438 17.401 -0.375 1.00 81.75 118 PHE A CA 1
ATOM 852 C C . PHE A 1 118 ? -10.413 16.311 -0.823 1.00 81.75 118 PHE A C 1
ATOM 854 O O . PHE A 1 118 ? -10.542 16.039 -2.014 1.00 81.75 118 PHE A O 1
ATOM 861 N N . ALA A 1 119 ? -11.106 15.686 0.133 1.00 84.19 119 ALA A N 1
ATOM 862 C CA . ALA A 1 119 ? -11.998 14.570 -0.140 1.00 84.19 119 ALA A CA 1
ATOM 863 C C . ALA A 1 119 ? -13.235 15.028 -0.921 1.00 84.19 119 ALA A C 1
ATOM 865 O O . ALA A 1 119 ? -13.748 14.276 -1.745 1.00 84.19 119 ALA A O 1
ATOM 866 N N . GLU A 1 120 ? -13.701 16.260 -0.699 1.00 84.50 120 GLU A N 1
ATOM 867 C CA . GLU A 1 120 ? -14.792 16.859 -1.472 1.00 84.50 120 GLU A CA 1
ATOM 868 C C . GLU A 1 120 ? -14.421 16.986 -2.949 1.00 84.50 120 GLU A C 1
ATOM 870 O O . GLU A 1 120 ? -15.220 16.617 -3.809 1.00 84.50 120 GLU A O 1
ATOM 875 N N . SER A 1 121 ? -13.193 17.423 -3.240 1.00 77.31 121 SER A N 1
ATOM 876 C CA . SER A 1 121 ? -12.655 17.443 -4.600 1.00 77.31 121 SER A CA 1
ATOM 877 C C . SER A 1 121 ? -12.607 16.031 -5.197 1.00 77.31 121 SER A C 1
ATOM 879 O O . SER A 1 121 ? -13.176 15.796 -6.261 1.00 77.31 121 SER A O 1
ATOM 881 N N . GLN A 1 122 ? -12.058 15.048 -4.468 1.00 79.19 122 GLN A N 1
ATOM 882 C CA . GLN A 1 122 ? -12.044 13.645 -4.916 1.00 79.19 122 GLN A CA 1
ATOM 883 C C . GLN A 1 122 ? -13.456 13.119 -5.230 1.00 79.19 122 GLN A C 1
ATOM 885 O O . GLN A 1 122 ? -13.673 12.472 -6.255 1.00 79.19 122 GLN A O 1
ATOM 890 N N . ALA A 1 123 ? -14.439 13.422 -4.376 1.00 83.06 123 ALA A N 1
ATOM 891 C CA . ALA A 1 123 ? -15.810 12.951 -4.534 1.00 83.06 123 ALA A CA 1
ATOM 892 C C . ALA A 1 123 ? -16.508 13.505 -5.783 1.00 83.06 123 ALA A C 1
ATOM 894 O O . ALA A 1 123 ? -17.317 12.794 -6.385 1.00 83.06 123 ALA A O 1
ATOM 895 N N . GLN A 1 124 ? -16.195 14.738 -6.198 1.00 78.69 124 GLN A N 1
ATOM 896 C CA . GLN A 1 124 ? -16.743 15.321 -7.429 1.00 78.69 124 GLN A CA 1
ATOM 897 C C . GLN A 1 124 ? -16.347 14.501 -8.660 1.00 78.69 124 GLN A C 1
ATOM 899 O O . GLN A 1 124 ? -17.159 14.306 -9.563 1.00 78.69 124 GLN A O 1
ATOM 904 N N . TYR A 1 125 ? -15.131 13.960 -8.677 1.00 75.06 125 TYR A N 1
ATOM 905 C CA . TYR A 1 125 ? -14.615 13.221 -9.825 1.00 75.06 125 TYR A CA 1
ATOM 906 C C . TYR A 1 125 ? -15.101 11.772 -9.911 1.00 75.06 125 TYR A C 1
ATOM 908 O O . TYR A 1 125 ? -15.070 11.181 -10.989 1.00 75.06 125 TYR A O 1
ATOM 916 N N . LEU A 1 126 ? -15.663 11.224 -8.831 1.00 76.38 126 LEU A N 1
ATOM 917 C CA . LEU A 1 126 ? -16.334 9.917 -8.853 1.00 76.38 126 LEU A CA 1
ATOM 918 C C . LEU A 1 126 ? -17.601 9.924 -9.728 1.00 76.38 126 LEU A C 1
ATOM 920 O O . LEU A 1 126 ? -18.075 8.863 -10.136 1.00 76.38 126 LEU A O 1
ATOM 924 N N . ARG A 1 127 ? -18.154 11.109 -10.026 1.00 78.94 127 ARG A N 1
ATOM 925 C CA . ARG A 1 127 ? -19.261 11.315 -10.969 1.00 78.94 127 ARG A CA 1
ATOM 926 C C . ARG A 1 127 ? -18.831 12.303 -12.059 1.00 78.94 127 ARG A C 1
ATOM 928 O O . ARG A 1 127 ? -19.151 13.489 -11.967 1.00 78.94 127 ARG A O 1
ATOM 935 N N . PRO A 1 128 ? -18.097 11.842 -13.084 1.00 82.06 128 PRO A N 1
ATOM 936 C CA . PRO A 1 128 ? -17.557 12.725 -14.111 1.00 82.06 128 PRO A CA 1
ATOM 937 C C . PRO A 1 128 ? -18.662 13.380 -14.953 1.00 82.06 128 PRO A C 1
ATOM 939 O O . PRO A 1 128 ? -19.790 12.893 -15.047 1.00 82.06 128 PRO A O 1
ATOM 942 N N . ASN A 1 129 ? -18.314 14.481 -15.621 1.00 84.44 129 ASN A N 1
ATOM 943 C CA . ASN A 1 129 ? -19.205 15.166 -16.556 1.00 84.44 129 ASN A CA 1
ATOM 944 C C . ASN A 1 129 ? -19.589 14.235 -17.726 1.00 84.44 129 ASN A C 1
ATOM 946 O O . ASN A 1 129 ? -18.729 13.834 -18.510 1.00 84.44 129 ASN A O 1
ATOM 950 N N . GLY A 1 130 ? -20.885 13.939 -17.875 1.00 87.62 130 GLY A N 1
ATOM 951 C CA . GLY A 1 130 ? -21.390 13.009 -18.891 1.00 87.62 130 GLY A CA 1
ATOM 952 C C . GLY A 1 130 ? -21.092 13.415 -20.340 1.00 87.62 130 GLY A C 1
ATOM 953 O O . GLY A 1 130 ? -20.802 12.547 -21.156 1.00 87.62 130 GLY A O 1
ATOM 954 N N . GLU A 1 131 ? -21.077 14.711 -20.660 1.00 91.12 131 GLU A N 1
ATOM 955 C CA . GLU A 1 131 ? -20.725 15.208 -21.999 1.00 91.12 131 GLU A CA 1
ATOM 956 C C . GLU A 1 131 ? -19.237 14.981 -22.306 1.00 91.12 131 GLU A C 1
ATOM 958 O O . GLU A 1 131 ? -18.865 14.604 -23.417 1.00 91.12 131 GLU A O 1
ATOM 963 N N . ALA A 1 132 ? -18.363 15.160 -21.311 1.00 89.44 132 ALA A N 1
ATOM 964 C CA . ALA A 1 132 ? -16.947 14.836 -21.461 1.00 89.44 132 ALA A CA 1
ATOM 965 C C . ALA A 1 132 ? -16.743 13.331 -21.694 1.00 89.44 132 ALA A C 1
ATOM 967 O O . ALA A 1 132 ? -16.009 12.958 -22.609 1.00 89.44 132 ALA A O 1
ATOM 968 N N . VAL A 1 133 ? -17.434 12.478 -20.928 1.00 93.38 133 VAL A N 1
ATOM 969 C CA . VAL A 1 133 ? -17.385 11.018 -21.113 1.00 93.38 133 VAL A CA 1
ATOM 970 C C . VAL A 1 133 ? -17.922 10.624 -22.492 1.00 93.38 133 VAL A C 1
ATOM 972 O O . VAL A 1 133 ? -17.349 9.745 -23.128 1.00 93.38 133 VAL A O 1
ATOM 975 N N . GLU A 1 134 ? -18.986 11.263 -22.988 1.00 95.06 134 GLU A N 1
ATOM 976 C CA . GLU A 1 134 ? -19.534 10.998 -24.328 1.00 95.06 134 GLU A CA 1
ATOM 977 C C . GLU A 1 134 ? -18.519 11.276 -25.426 1.00 95.06 134 GLU A C 1
ATOM 979 O O . GLU A 1 134 ? -18.203 10.387 -26.213 1.00 95.06 134 GLU A O 1
ATOM 984 N N . ARG A 1 135 ? -17.939 12.478 -25.422 1.00 95.44 135 ARG A N 1
ATOM 985 C CA . ARG A 1 135 ? -16.957 12.876 -26.435 1.00 95.44 135 ARG A CA 1
ATOM 986 C C . ARG A 1 135 ? -15.731 11.966 -26.429 1.00 95.44 135 ARG A C 1
ATOM 988 O O . ARG A 1 135 ? -15.213 11.633 -27.492 1.00 95.44 135 ARG A O 1
ATOM 995 N N . VAL A 1 136 ? -15.273 11.548 -25.245 1.00 94.69 136 VAL A N 1
ATOM 996 C CA . VAL A 1 136 ? -14.160 10.596 -25.116 1.00 94.69 136 VAL A CA 1
ATOM 997 C C . VAL A 1 136 ? -14.548 9.235 -25.697 1.00 94.69 136 VAL A C 1
ATOM 999 O O . VAL A 1 136 ? -13.815 8.711 -26.530 1.00 94.69 136 VAL A O 1
ATOM 1002 N N . VAL A 1 137 ? -15.704 8.678 -25.331 1.00 96.62 137 VAL A N 1
ATOM 1003 C CA . VAL A 1 137 ? -16.160 7.371 -25.841 1.00 96.62 137 VAL A CA 1
ATOM 1004 C C . VAL A 1 137 ? -16.349 7.392 -27.358 1.00 96.62 137 VAL A C 1
ATOM 1006 O O . VAL A 1 137 ? -15.887 6.475 -28.039 1.00 96.62 137 VAL A O 1
ATOM 1009 N N . GLU A 1 138 ? -16.971 8.434 -27.909 1.00 97.06 138 GLU A N 1
ATOM 1010 C CA . GLU A 1 138 ? -17.175 8.585 -29.353 1.00 97.06 138 GLU A CA 1
ATOM 1011 C C . GLU A 1 138 ? -15.835 8.644 -30.100 1.00 97.06 138 GLU A C 1
ATOM 1013 O O . GLU A 1 138 ? -15.629 7.938 -31.092 1.00 97.06 138 GLU A O 1
ATOM 1018 N N . LEU A 1 139 ? -14.876 9.425 -29.595 1.00 96.12 139 LEU A N 1
ATOM 1019 C CA . LEU A 1 139 ? -13.554 9.542 -30.203 1.00 96.12 139 LEU A CA 1
ATOM 1020 C C . LEU A 1 139 ? -12.768 8.225 -30.142 1.00 96.12 139 LEU A C 1
ATOM 1022 O O . LEU A 1 139 ? -12.177 7.819 -31.146 1.00 96.12 139 LEU A O 1
ATOM 1026 N N . LEU A 1 140 ? -12.755 7.564 -28.981 1.00 97.06 140 LEU A N 1
ATOM 1027 C CA . LEU A 1 140 ? -12.010 6.322 -28.782 1.00 97.06 140 LEU A CA 1
ATOM 1028 C C . LEU A 1 140 ? -12.596 5.180 -29.618 1.00 97.06 140 LEU A C 1
ATOM 1030 O O . LEU A 1 140 ? -11.855 4.492 -30.320 1.00 97.06 140 LEU A O 1
ATOM 1034 N N . SER A 1 141 ? -13.919 5.014 -29.608 1.00 96.50 141 SER A N 1
ATOM 1035 C CA . SER A 1 141 ? -14.591 3.935 -30.340 1.00 96.50 141 SER A CA 1
ATOM 1036 C C . SER A 1 141 ? -14.535 4.127 -31.860 1.00 96.50 141 SER A C 1
ATOM 1038 O O . SER A 1 141 ? -14.169 3.195 -32.580 1.00 96.50 141 SER A O 1
ATOM 1040 N N . SER A 1 142 ? -14.803 5.338 -32.368 1.00 97.06 142 SER A N 1
ATOM 1041 C CA . SER A 1 142 ? -14.787 5.626 -33.814 1.00 97.06 142 SER A CA 1
ATOM 1042 C C . SER A 1 142 ? -13.411 5.405 -34.446 1.00 97.06 142 SER A C 1
ATOM 1044 O O . SER A 1 142 ? -13.306 4.915 -35.574 1.00 97.06 142 SER A O 1
ATOM 1046 N N . LYS A 1 143 ? -12.341 5.720 -33.708 1.00 97.06 143 LYS A N 1
ATOM 1047 C CA . LYS A 1 143 ? -10.953 5.553 -34.157 1.00 97.06 143 LYS A CA 1
ATOM 1048 C C . LYS A 1 143 ? -10.319 4.229 -33.722 1.00 97.06 143 LYS A C 1
ATOM 1050 O O . LYS A 1 143 ? -9.202 3.945 -34.152 1.00 97.06 143 LYS A O 1
ATOM 1055 N N . LYS A 1 144 ? -11.025 3.407 -32.935 1.00 97.31 144 LYS A N 1
ATOM 1056 C CA . LYS A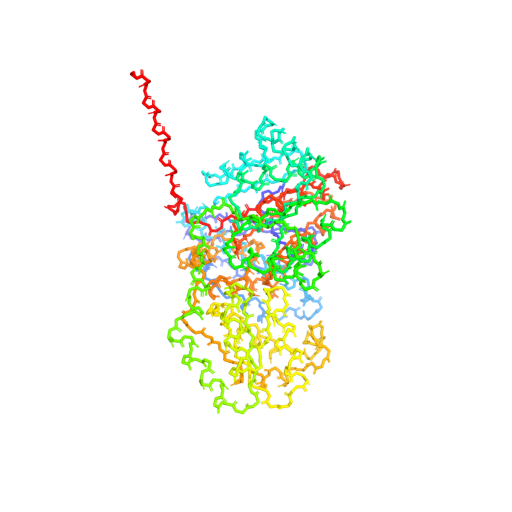 1 144 ? -10.530 2.158 -32.330 1.00 97.31 144 LYS A CA 1
ATOM 1057 C C . LYS A 1 144 ? -9.246 2.371 -31.523 1.00 97.31 144 LYS A C 1
ATOM 1059 O O . LYS A 1 144 ? -8.210 1.783 -31.827 1.00 97.31 144 LYS A O 1
ATOM 1064 N N . ILE A 1 145 ? -9.298 3.264 -30.545 1.00 97.88 145 ILE A N 1
ATOM 1065 C CA . ILE A 1 145 ? -8.154 3.632 -29.709 1.00 97.88 145 ILE A CA 1
ATOM 1066 C C . ILE A 1 145 ? -8.217 2.854 -28.397 1.00 97.88 145 ILE A C 1
ATOM 1068 O O . ILE A 1 145 ? -9.205 2.955 -27.674 1.00 97.88 145 ILE A O 1
ATOM 1072 N N . GLY A 1 146 ? -7.152 2.129 -28.073 1.00 97.56 146 GLY A N 1
ATOM 1073 C CA . GLY A 1 146 ? -6.945 1.572 -26.741 1.00 97.56 146 GLY A CA 1
ATOM 1074 C C . GLY A 1 146 ? -6.302 2.607 -25.820 1.00 97.56 146 GLY A C 1
ATOM 1075 O O . GLY A 1 146 ? -5.445 3.377 -26.257 1.00 97.56 146 GLY A O 1
ATOM 1076 N N . VAL A 1 147 ? -6.702 2.637 -24.552 1.00 97.31 147 VAL A N 1
ATOM 1077 C CA . VAL A 1 147 ? -6.117 3.529 -23.542 1.00 97.31 147 VAL A CA 1
ATOM 1078 C C . VAL A 1 147 ? -5.564 2.698 -22.398 1.00 97.31 147 VAL A C 1
ATOM 1080 O O . VAL A 1 147 ? -6.291 1.920 -21.782 1.00 97.31 147 VAL A O 1
ATOM 1083 N N . VAL A 1 148 ? -4.288 2.906 -22.090 1.00 95.06 148 VAL A N 1
ATOM 1084 C CA . VAL A 1 148 ? -3.660 2.407 -20.867 1.00 95.06 148 VAL A CA 1
ATOM 1085 C C . VAL A 1 148 ? -3.241 3.599 -20.020 1.00 95.06 148 VAL A C 1
ATOM 1087 O O . VAL A 1 148 ? -2.587 4.521 -20.505 1.00 95.06 148 VAL A O 1
ATOM 1090 N N . ALA A 1 149 ? -3.652 3.615 -18.760 1.00 91.00 149 ALA A N 1
ATOM 1091 C CA . ALA A 1 149 ? -3.437 4.733 -17.854 1.00 91.00 149 ALA A CA 1
ATOM 1092 C C . ALA A 1 149 ? -2.843 4.261 -16.531 1.00 91.00 149 ALA A C 1
ATOM 1094 O O . ALA A 1 149 ? -3.199 3.192 -16.036 1.00 91.00 149 ALA A O 1
ATOM 1095 N N . HIS A 1 150 ? -1.970 5.077 -15.947 1.00 85.69 150 HIS A N 1
ATOM 1096 C CA . HIS A 1 150 ? -1.422 4.796 -14.628 1.00 85.69 150 HIS A CA 1
ATOM 1097 C C . HIS A 1 150 ? -2.415 5.160 -13.518 1.00 85.69 150 HIS A C 1
ATOM 1099 O O . HIS A 1 150 ? -3.202 6.101 -13.658 1.00 85.69 150 HIS A O 1
ATOM 1105 N N . PHE A 1 151 ? -2.309 4.505 -12.359 1.00 74.25 151 PHE A N 1
ATOM 1106 C CA . PHE A 1 151 ? -3.045 4.910 -11.154 1.00 74.25 151 PHE A CA 1
ATOM 1107 C C . PHE A 1 151 ? -2.708 6.327 -10.674 1.00 74.25 151 PHE A C 1
ATOM 1109 O O . PHE A 1 151 ? -3.461 6.886 -9.895 1.00 74.25 151 PHE A O 1
ATOM 1116 N N . TYR A 1 152 ? -1.616 6.940 -11.138 1.00 75.75 152 TYR A N 1
ATOM 1117 C CA . TYR A 1 152 ? -1.196 8.285 -10.703 1.00 75.75 152 TYR A CA 1
ATOM 1118 C C . TYR A 1 152 ? -1.898 9.417 -11.467 1.00 75.75 152 TYR A C 1
ATOM 1120 O O . TYR A 1 152 ? -1.573 10.585 -11.271 1.00 75.75 152 TYR A O 1
ATOM 1128 N N . MET A 1 153 ? -2.834 9.096 -12.365 1.00 78.06 153 MET A N 1
ATOM 1129 C CA . MET A 1 153 ? -3.584 10.118 -13.092 1.00 78.06 153 MET A CA 1
ATOM 1130 C C . MET A 1 153 ? -4.453 10.948 -12.159 1.00 78.06 153 MET A C 1
ATOM 1132 O O . MET A 1 153 ? -4.987 10.434 -11.174 1.00 78.06 153 MET A O 1
ATOM 1136 N N . ASP A 1 154 ? -4.615 12.221 -12.521 1.00 77.38 154 ASP A N 1
ATOM 1137 C CA . ASP A 1 154 ? -5.491 13.142 -11.811 1.00 77.38 154 ASP A CA 1
ATOM 1138 C C . ASP A 1 154 ? -6.890 12.514 -11.621 1.00 77.38 154 ASP A C 1
ATOM 1140 O O . ASP A 1 154 ? -7.416 11.886 -12.554 1.00 77.38 154 ASP A O 1
ATOM 1144 N N . PRO A 1 155 ? -7.508 12.656 -10.437 1.00 73.38 155 PRO A N 1
ATOM 1145 C CA . PRO A 1 155 ? -8.812 12.072 -10.140 1.00 73.38 155 PRO A CA 1
ATOM 1146 C C . PRO A 1 155 ? -9.893 12.408 -11.175 1.00 73.38 155 PRO A C 1
ATOM 1148 O O . PRO A 1 155 ? -10.715 11.547 -11.493 1.00 73.38 155 PRO A O 1
ATOM 1151 N N . GLN A 1 156 ? -9.872 13.611 -11.761 1.00 82.00 156 GLN A N 1
ATOM 1152 C CA . GLN A 1 156 ? -10.786 14.004 -12.833 1.00 82.00 156 GLN A CA 1
ATOM 1153 C C . GLN A 1 156 ? -10.629 13.110 -14.060 1.00 82.00 156 GLN A C 1
ATOM 1155 O O . GLN A 1 156 ? -11.619 12.627 -14.618 1.00 82.00 156 GLN A O 1
ATOM 1160 N N . VAL A 1 157 ? -9.381 12.880 -14.475 1.00 84.69 157 VAL A N 1
ATOM 1161 C CA . VAL A 1 157 ? -9.045 12.021 -15.613 1.00 84.69 157 VAL A CA 1
ATOM 1162 C C . VAL A 1 157 ? -9.474 10.591 -15.315 1.00 84.69 157 VAL A C 1
ATOM 1164 O O . VAL A 1 157 ? -10.147 9.972 -16.138 1.00 84.69 157 VAL A O 1
ATOM 1167 N N . GLN A 1 158 ? -9.171 10.080 -14.121 1.00 81.19 158 GLN A N 1
ATOM 1168 C CA . GLN A 1 158 ? -9.579 8.732 -13.726 1.00 81.19 158 GLN A CA 1
ATOM 1169 C C . GLN A 1 158 ? -11.089 8.538 -13.720 1.00 81.19 158 GLN A C 1
ATOM 1171 O O . GLN A 1 158 ? -11.568 7.510 -14.202 1.00 81.19 158 GLN A O 1
ATOM 1176 N N . GLY A 1 159 ? -11.838 9.514 -13.201 1.00 83.56 159 GLY A N 1
ATOM 1177 C CA . GLY A 1 159 ? -13.294 9.495 -13.212 1.00 83.56 159 GLY A CA 1
ATOM 1178 C C . GLY A 1 159 ? -13.828 9.336 -14.631 1.00 83.56 159 GLY A C 1
ATOM 1179 O O . GLY A 1 159 ? -14.574 8.398 -14.916 1.00 83.56 159 GLY A O 1
ATOM 1180 N N . VAL A 1 160 ? -13.370 10.198 -15.548 1.00 89.12 160 VAL A N 1
ATOM 1181 C CA . VAL A 1 160 ? -13.768 10.160 -16.964 1.00 89.12 160 VAL A CA 1
ATOM 1182 C C . VAL A 1 160 ? -13.396 8.830 -17.620 1.00 89.12 160 VAL A C 1
ATOM 1184 O O . VAL A 1 160 ? -14.253 8.227 -18.262 1.00 89.12 160 VAL A O 1
ATOM 1187 N N . LEU A 1 161 ? -12.161 8.350 -17.448 1.00 89.06 161 LEU A N 1
ATOM 1188 C CA . LEU A 1 161 ? -11.697 7.086 -18.033 1.00 89.06 161 LEU A CA 1
ATOM 1189 C C . LEU A 1 161 ? -12.481 5.885 -17.508 1.00 89.06 161 LEU A C 1
ATOM 1191 O O . LEU A 1 161 ? -12.862 5.015 -18.286 1.00 89.06 161 LEU A O 1
ATOM 1195 N N . SER A 1 162 ? -12.760 5.854 -16.207 1.00 85.56 162 SER A N 1
ATOM 1196 C CA . SER A 1 162 ? -13.484 4.749 -15.580 1.00 85.56 162 SER A CA 1
ATOM 1197 C C . SER A 1 162 ? -14.931 4.674 -16.073 1.00 85.56 162 SER A C 1
ATOM 1199 O O . SER A 1 162 ? -15.415 3.589 -16.389 1.00 85.56 162 SER A O 1
ATOM 1201 N N . SER A 1 163 ? -15.616 5.817 -16.198 1.00 88.06 163 SER A N 1
ATOM 1202 C CA . SER A 1 163 ? -16.963 5.872 -16.783 1.00 88.06 163 SER A CA 1
ATOM 1203 C C . SER A 1 163 ? -16.965 5.640 -18.296 1.00 88.06 163 SER A C 1
ATOM 1205 O O . SER A 1 163 ? -17.910 5.065 -18.830 1.00 88.06 163 SER A O 1
ATOM 1207 N N . ALA A 1 164 ? -15.918 6.054 -19.011 1.00 91.31 164 ALA A N 1
ATOM 1208 C CA . ALA A 1 164 ? -15.772 5.747 -20.432 1.00 91.31 164 ALA A CA 1
ATOM 1209 C C . ALA A 1 164 ? -15.551 4.242 -20.659 1.00 91.31 164 ALA A C 1
ATOM 1211 O O . ALA A 1 164 ? -16.113 3.684 -21.601 1.00 91.31 164 ALA A O 1
ATOM 1212 N N . GLY A 1 165 ? -14.807 3.581 -19.765 1.00 89.62 165 GLY A N 1
ATOM 1213 C CA . GLY A 1 165 ? -14.493 2.151 -19.818 1.00 89.62 165 GLY A CA 1
ATOM 1214 C C . GLY A 1 165 ? -15.722 1.241 -19.759 1.00 89.62 165 GLY A C 1
ATOM 1215 O O . GLY A 1 165 ? -15.730 0.166 -20.351 1.00 89.62 165 GLY A O 1
ATOM 1216 N N . GLU A 1 166 ? -16.804 1.699 -19.123 1.00 88.94 166 GLU A N 1
ATOM 1217 C CA . GLU A 1 166 ? -18.093 0.991 -19.089 1.00 88.94 166 GLU A CA 1
ATOM 1218 C C . GLU A 1 166 ? -18.751 0.887 -20.476 1.00 88.94 166 GLU A C 1
ATOM 1220 O O . GLU A 1 166 ? -19.584 0.012 -20.706 1.00 88.94 166 GLU A O 1
ATOM 1225 N N . ARG A 1 167 ? -18.382 1.775 -21.408 1.00 92.75 167 ARG A N 1
ATOM 1226 C CA . ARG A 1 167 ? -18.953 1.857 -22.765 1.00 92.75 167 ARG A CA 1
ATOM 1227 C C . ARG A 1 167 ? -17.948 1.521 -23.859 1.00 92.75 167 ARG A C 1
ATOM 1229 O O . ARG A 1 167 ? -18.339 1.087 -24.939 1.00 92.75 167 ARG A O 1
ATOM 1236 N N . TRP A 1 168 ? -16.663 1.705 -23.579 1.00 95.50 168 TRP A N 1
ATOM 1237 C CA . TRP A 1 168 ? -15.556 1.323 -24.438 1.00 95.50 168 TRP A CA 1
ATOM 1238 C C . TRP A 1 168 ? -14.590 0.439 -23.637 1.00 95.50 168 TRP A C 1
ATOM 1240 O O . TRP A 1 168 ? -13.780 0.968 -22.878 1.00 95.50 168 TRP A O 1
ATOM 1250 N N . PRO A 1 169 ? -14.653 -0.898 -23.785 1.00 93.31 169 PRO A N 1
ATOM 1251 C CA . PRO A 1 169 ? -13.957 -1.831 -22.894 1.00 93.31 169 PRO A CA 1
ATOM 1252 C C . PRO A 1 169 ? -12.429 -1.816 -23.051 1.00 93.31 169 PRO A C 1
ATOM 1254 O O . PRO A 1 169 ? -11.730 -2.416 -22.243 1.00 93.31 169 PRO A O 1
ATOM 1257 N N . HIS A 1 170 ? -11.899 -1.109 -24.053 1.00 96.06 170 HIS A N 1
ATOM 1258 C CA . HIS A 1 170 ? -10.465 -1.000 -24.324 1.00 96.06 170 HIS A CA 1
ATOM 1259 C C . HIS A 1 170 ? -9.797 0.159 -23.558 1.00 96.06 170 HIS A C 1
ATOM 1261 O O . HIS A 1 170 ? -8.902 0.829 -24.077 1.00 96.06 170 HIS A O 1
ATOM 1267 N N . ILE A 1 171 ? -10.253 0.424 -22.332 1.00 94.56 171 ILE A N 1
ATOM 1268 C CA . ILE A 1 171 ? -9.658 1.392 -21.402 1.00 94.56 171 ILE A CA 1
ATOM 1269 C C . ILE A 1 171 ? -9.258 0.640 -20.140 1.00 94.56 171 ILE A C 1
ATOM 1271 O O . ILE A 1 171 ? -10.101 0.024 -19.489 1.00 94.56 171 ILE A O 1
ATOM 1275 N N . HIS A 1 172 ? -7.986 0.731 -19.764 1.00 90.88 172 HIS A N 1
ATOM 1276 C CA . HIS A 1 172 ? -7.471 0.096 -18.559 1.00 90.88 172 HIS A CA 1
ATOM 1277 C C . HIS A 1 172 ? -6.628 1.065 -17.734 1.00 90.88 172 HIS A C 1
ATOM 1279 O O . HIS A 1 172 ? -5.732 1.726 -18.256 1.00 90.88 172 HIS A O 1
ATOM 1285 N N . ILE A 1 173 ? -6.919 1.121 -16.435 1.00 85.44 173 ILE A N 1
ATOM 1286 C CA . ILE A 1 173 ? -6.147 1.863 -15.436 1.00 85.44 173 ILE A CA 1
ATOM 1287 C C . ILE A 1 173 ? -5.418 0.830 -14.577 1.00 85.44 173 ILE A C 1
ATOM 1289 O O . ILE A 1 173 ? -6.067 -0.049 -14.004 1.00 85.44 173 ILE A O 1
ATOM 1293 N N . SER A 1 174 ? -4.090 0.886 -14.527 1.00 78.19 174 SER A N 1
ATOM 1294 C CA . SER A 1 174 ? -3.273 -0.123 -13.849 1.00 78.19 174 SER A CA 1
ATOM 1295 C C . SER A 1 174 ? -1.890 0.401 -13.446 1.00 78.19 174 SER A C 1
ATOM 1297 O O . SER A 1 174 ? -1.533 1.540 -13.731 1.00 78.19 174 SER A O 1
ATOM 1299 N N . ASP A 1 175 ? -1.091 -0.456 -12.808 1.00 75.75 175 ASP A N 1
ATOM 1300 C CA . ASP A 1 175 ? 0.349 -0.244 -12.611 1.00 75.75 175 ASP A CA 1
ATOM 1301 C C . ASP A 1 175 ? 1.096 -0.343 -13.962 1.00 75.75 175 ASP A C 1
ATOM 1303 O O . ASP A 1 175 ? 0.621 -0.979 -14.913 1.00 75.75 175 ASP A O 1
ATOM 1307 N N . SER A 1 176 ? 2.279 0.262 -14.031 1.00 74.25 176 SER A N 1
ATOM 1308 C CA . SER A 1 176 ? 3.159 0.397 -15.195 1.00 74.25 176 SER A CA 1
ATOM 1309 C C . SER A 1 176 ? 3.466 -0.917 -15.913 1.00 74.25 176 SER A C 1
ATOM 1311 O O . SER A 1 176 ? 3.504 -0.946 -17.144 1.00 74.25 176 SER A O 1
ATOM 1313 N N . LEU A 1 177 ? 3.684 -2.012 -15.175 1.00 73.19 177 LEU A N 1
ATOM 1314 C CA . LEU A 1 177 ? 3.967 -3.320 -15.784 1.00 73.19 177 LEU A CA 1
ATOM 1315 C C . LEU A 1 177 ? 2.740 -3.849 -16.541 1.00 73.19 177 LEU A C 1
ATOM 1317 O O . LEU A 1 177 ? 2.837 -4.247 -17.698 1.00 73.19 177 LEU A O 1
ATOM 1321 N N . VAL A 1 178 ? 1.568 -3.774 -15.904 1.00 82.50 178 VAL A N 1
ATOM 1322 C CA . VAL A 1 178 ? 0.299 -4.272 -16.455 1.00 82.50 178 VAL A CA 1
ATOM 1323 C C . VAL A 1 178 ? -0.136 -3.460 -17.676 1.00 82.50 178 VAL A C 1
ATOM 1325 O O . VAL A 1 178 ? -0.773 -4.007 -18.577 1.00 82.50 178 VAL A O 1
ATOM 1328 N N . MET A 1 179 ? 0.229 -2.175 -17.746 1.00 89.94 179 MET A N 1
ATOM 1329 C CA . MET A 1 179 ? -0.092 -1.311 -18.887 1.00 89.94 179 MET A CA 1
ATOM 1330 C C . MET A 1 179 ? 0.493 -1.845 -20.199 1.00 89.94 179 MET A C 1
ATOM 1332 O O . MET A 1 179 ? -0.191 -1.817 -21.221 1.00 89.94 179 MET A O 1
ATOM 1336 N N . ALA A 1 180 ? 1.731 -2.344 -20.183 1.00 89.69 180 ALA A N 1
ATOM 1337 C CA . ALA A 1 180 ? 2.400 -2.810 -21.394 1.00 89.69 180 ALA A CA 1
ATOM 1338 C C . ALA A 1 180 ? 1.772 -4.101 -21.942 1.00 89.69 180 ALA A C 1
ATOM 1340 O O . ALA A 1 180 ? 1.395 -4.145 -23.114 1.00 89.69 180 ALA A O 1
ATOM 1341 N N . ASP A 1 181 ? 1.555 -5.100 -21.083 1.00 91.31 181 ASP A N 1
ATOM 1342 C CA . ASP A 1 181 ? 0.882 -6.351 -21.465 1.00 91.31 181 ASP A CA 1
ATOM 1343 C C . ASP A 1 181 ? -0.562 -6.097 -21.916 1.00 91.31 181 ASP A C 1
ATOM 1345 O O . ASP A 1 181 ? -1.056 -6.675 -22.886 1.00 91.31 181 ASP A O 1
ATOM 1349 N N . THR A 1 182 ? -1.247 -5.175 -21.238 1.00 94.56 182 THR A N 1
ATOM 1350 C CA . THR A 1 182 ? -2.604 -4.780 -21.610 1.00 94.56 182 THR A CA 1
ATOM 1351 C C . THR A 1 182 ? -2.635 -4.114 -22.979 1.00 94.56 182 THR A C 1
ATOM 1353 O O . THR A 1 182 ? -3.524 -4.417 -23.767 1.00 94.56 182 THR A O 1
ATOM 1356 N N . ALA A 1 183 ? -1.669 -3.252 -23.303 1.00 96.69 183 ALA A N 1
ATOM 1357 C CA . ALA A 1 183 ? -1.607 -2.610 -24.611 1.00 96.69 183 ALA A CA 1
ATOM 1358 C C . ALA A 1 183 ? -1.499 -3.633 -25.753 1.00 96.69 183 ALA A C 1
ATOM 1360 O O . ALA A 1 183 ? -2.174 -3.463 -26.768 1.00 96.69 183 ALA A O 1
ATOM 1361 N N . VAL A 1 184 ? -0.720 -4.709 -25.574 1.00 96.50 184 VAL A N 1
ATOM 1362 C CA . VAL A 1 184 ? -0.656 -5.825 -26.536 1.00 96.50 184 VAL A CA 1
ATOM 1363 C C . VAL A 1 184 ? -2.040 -6.444 -26.719 1.00 96.50 184 VAL A C 1
ATOM 1365 O O . VAL A 1 184 ? -2.544 -6.479 -27.841 1.00 96.50 184 VAL A O 1
ATOM 1368 N N . ARG A 1 185 ? -2.709 -6.818 -25.620 1.00 97.19 185 ARG A N 1
ATOM 1369 C CA . ARG A 1 185 ? -4.065 -7.388 -25.672 1.00 97.19 185 ARG A CA 1
ATOM 1370 C C . ARG A 1 185 ? -5.053 -6.468 -26.396 1.00 97.19 185 ARG A C 1
ATOM 1372 O O . ARG A 1 185 ? -5.818 -6.925 -27.236 1.00 97.19 185 ARG A O 1
ATOM 1379 N N . LEU A 1 186 ? -5.028 -5.165 -26.112 1.00 97.25 186 LEU A N 1
ATOM 1380 C CA . LEU A 1 186 ? -5.922 -4.199 -26.759 1.00 97.25 186 LEU A CA 1
ATOM 1381 C C . LEU A 1 186 ? -5.717 -4.139 -28.279 1.00 97.25 186 LEU A C 1
ATOM 1383 O O . LEU A 1 186 ? -6.684 -3.993 -29.032 1.00 97.25 186 LEU A O 1
ATOM 1387 N N . VAL A 1 187 ? -4.469 -4.250 -28.741 1.00 97.50 187 VAL A N 1
ATOM 1388 C CA . VAL A 1 187 ? -4.144 -4.326 -30.172 1.00 97.50 187 VAL A CA 1
ATOM 1389 C C . VAL A 1 187 ? -4.670 -5.621 -30.784 1.00 97.50 187 VAL A C 1
ATOM 1391 O O . VAL A 1 187 ? -5.288 -5.579 -31.849 1.00 97.50 187 VAL A O 1
ATOM 1394 N N . GLU A 1 188 ? -4.482 -6.755 -30.109 1.00 96.81 188 GLU A N 1
ATOM 1395 C CA . GLU A 1 188 ? -4.998 -8.060 -30.547 1.00 96.81 188 GLU A CA 1
ATOM 1396 C C . GLU A 1 188 ? -6.534 -8.080 -30.632 1.00 96.81 188 GLU A C 1
ATOM 1398 O O . GLU A 1 188 ? -7.106 -8.685 -31.539 1.00 96.81 188 GLU A O 1
ATOM 1403 N N . GLU A 1 189 ? -7.210 -7.340 -29.751 1.00 96.69 189 GLU A N 1
ATOM 1404 C CA . GLU A 1 189 ? -8.662 -7.131 -29.768 1.00 96.69 189 GLU A CA 1
ATOM 1405 C C . GLU A 1 189 ? -9.134 -6.146 -30.863 1.00 96.69 189 GLU A C 1
ATOM 1407 O O . GLU A 1 189 ? -10.335 -5.946 -31.063 1.00 96.69 189 GLU A O 1
ATOM 1412 N N . GLY A 1 190 ? -8.209 -5.554 -31.624 1.00 95.94 190 GLY A N 1
ATOM 1413 C CA . GLY A 1 190 ? -8.503 -4.755 -32.814 1.00 95.94 190 GLY A CA 1
ATOM 1414 C C . GLY A 1 190 ? -8.361 -3.241 -32.649 1.00 95.94 190 GLY A C 1
ATOM 1415 O O . GLY A 1 190 ? -8.815 -2.499 -33.535 1.00 95.94 190 GLY A O 1
ATOM 1416 N N . CYS A 1 191 ? -7.736 -2.762 -31.566 1.00 97.75 191 CYS A N 1
ATOM 1417 C CA . CYS A 1 191 ? -7.343 -1.357 -31.450 1.00 97.75 191 CYS A CA 1
ATOM 1418 C C . CYS A 1 191 ? -6.248 -1.009 -32.471 1.00 97.75 191 CYS A C 1
ATOM 1420 O O . CYS A 1 191 ? -5.278 -1.738 -32.657 1.00 97.75 191 CYS A O 1
ATOM 1422 N N . LYS A 1 192 ? -6.400 0.137 -33.139 1.00 97.56 192 LYS A N 1
ATOM 1423 C CA . LYS A 1 192 ? -5.466 0.641 -34.160 1.00 97.56 192 LYS A CA 1
ATOM 1424 C C . LYS A 1 192 ? -4.404 1.583 -33.605 1.00 97.56 192 LYS A C 1
ATOM 1426 O O . LYS A 1 192 ? -3.395 1.811 -34.265 1.00 97.56 192 LYS A O 1
ATOM 1431 N N . TYR A 1 193 ? -4.661 2.152 -32.434 1.00 97.81 193 TYR A N 1
ATOM 1432 C CA . TYR A 1 193 ? -3.812 3.134 -31.772 1.00 97.81 193 TYR A CA 1
ATOM 1433 C C . TYR A 1 193 ? -3.834 2.865 -30.274 1.00 97.81 193 TYR A C 1
ATOM 1435 O O . TYR A 1 193 ? -4.871 2.450 -29.753 1.00 97.81 193 TYR A O 1
ATOM 1443 N N . ILE A 1 194 ? -2.730 3.161 -29.595 1.00 98.19 194 ILE A N 1
ATOM 1444 C CA . ILE A 1 194 ? -2.648 3.115 -28.136 1.00 98.19 194 ILE A CA 1
ATOM 1445 C C . ILE A 1 194 ? -2.330 4.513 -27.613 1.00 98.19 194 ILE A C 1
ATOM 1447 O O . ILE A 1 194 ? -1.403 5.161 -28.091 1.00 98.19 194 ILE A O 1
ATOM 1451 N N . ILE A 1 195 ? -3.102 4.978 -26.634 1.00 97.12 195 ILE A N 1
ATOM 1452 C CA . ILE A 1 195 ? -2.782 6.165 -25.840 1.00 97.12 195 ILE A CA 1
ATOM 1453 C C . ILE A 1 195 ? -2.289 5.700 -24.474 1.00 97.12 195 ILE A C 1
ATOM 1455 O O . ILE A 1 195 ? -2.946 4.895 -23.811 1.00 97.12 195 ILE A O 1
ATOM 1459 N N . VAL A 1 196 ? -1.149 6.240 -24.059 1.00 95.94 196 VAL A N 1
ATOM 1460 C CA . VAL A 1 196 ? -0.546 6.013 -22.751 1.00 95.94 196 VAL A CA 1
ATOM 1461 C C . VAL A 1 196 ? -0.716 7.272 -21.911 1.00 95.94 196 VAL A C 1
ATOM 1463 O O . VAL A 1 196 ? -0.228 8.347 -22.265 1.00 95.94 196 VAL A O 1
ATOM 1466 N N . LEU A 1 197 ? -1.426 7.135 -20.795 1.00 93.12 197 LEU A N 1
ATOM 1467 C CA . LEU A 1 197 ? -1.636 8.200 -19.819 1.00 93.12 197 LEU A CA 1
ATOM 1468 C C . LEU A 1 197 ? -0.749 7.936 -18.602 1.00 93.12 197 LEU A C 1
ATOM 1470 O O . LEU A 1 197 ? -1.112 7.205 -17.682 1.00 93.12 197 LEU A O 1
ATOM 1474 N N . GLY A 1 198 ? 0.451 8.501 -18.652 1.00 89.75 198 GLY A N 1
ATOM 1475 C CA . GLY A 1 198 ? 1.506 8.322 -17.667 1.00 89.75 198 GLY A CA 1
ATOM 1476 C C . GLY A 1 198 ? 2.713 9.190 -18.008 1.00 89.75 198 GLY A C 1
ATOM 1477 O O . GLY A 1 198 ? 2.635 10.076 -18.859 1.00 89.75 198 GLY A O 1
ATOM 1478 N N . VAL A 1 199 ? 3.826 8.917 -17.339 1.00 90.31 199 VAL A N 1
ATOM 1479 C CA . VAL A 1 199 ? 5.122 9.562 -17.602 1.00 90.31 199 VAL A CA 1
ATOM 1480 C C . VAL A 1 199 ? 5.824 8.927 -18.807 1.00 90.31 199 VAL A C 1
ATOM 1482 O O . VAL A 1 199 ? 5.435 7.851 -19.279 1.00 90.31 199 VAL A O 1
ATOM 1485 N N . ASP A 1 200 ? 6.873 9.575 -19.312 1.00 90.56 200 ASP A N 1
ATOM 1486 C CA . ASP A 1 200 ? 7.478 9.206 -20.597 1.00 90.56 200 ASP A CA 1
ATOM 1487 C C . ASP A 1 200 ? 8.014 7.762 -20.624 1.00 90.56 200 ASP A C 1
ATOM 1489 O O . ASP A 1 200 ? 7.707 7.022 -21.562 1.00 90.56 200 ASP A O 1
ATOM 1493 N N . PHE A 1 201 ? 8.696 7.292 -19.570 1.00 87.94 201 PHE A N 1
ATOM 1494 C CA . PHE A 1 201 ? 9.224 5.918 -19.542 1.00 87.94 201 PHE A CA 1
ATOM 1495 C C . PHE A 1 201 ? 8.125 4.842 -19.620 1.00 87.94 201 PHE A C 1
ATOM 1497 O O . PHE A 1 201 ? 8.379 3.733 -20.089 1.00 87.94 201 PHE A O 1
ATOM 1504 N N . MET A 1 202 ? 6.897 5.134 -19.170 1.00 91.38 202 MET A N 1
ATOM 1505 C CA . MET A 1 202 ? 5.777 4.191 -19.284 1.00 91.38 202 MET A CA 1
ATOM 1506 C C . MET A 1 202 ? 5.355 4.050 -20.748 1.00 91.38 202 MET A C 1
ATOM 1508 O O . MET A 1 202 ? 5.065 2.949 -21.213 1.00 91.38 202 MET A O 1
ATOM 1512 N N . SER A 1 203 ? 5.382 5.159 -21.491 1.00 92.75 203 SER A N 1
ATOM 1513 C CA . SER A 1 203 ? 5.111 5.177 -22.931 1.00 92.75 203 SER A CA 1
ATOM 1514 C C . SER A 1 203 ? 6.206 4.451 -23.713 1.00 92.75 203 SER A C 1
ATOM 1516 O O . SER A 1 203 ? 5.904 3.667 -24.614 1.00 92.75 203 SER A O 1
ATOM 1518 N N . GLU A 1 204 ? 7.470 4.652 -23.329 1.00 90.81 204 GLU A N 1
ATOM 1519 C CA . GLU A 1 204 ? 8.611 3.907 -23.871 1.00 90.81 204 GLU A CA 1
ATOM 1520 C C . GLU A 1 204 ? 8.465 2.401 -23.629 1.00 90.81 204 GLU A C 1
ATOM 1522 O O . GLU A 1 204 ? 8.647 1.608 -24.552 1.00 90.81 204 GLU A O 1
ATOM 1527 N N . ASN A 1 205 ? 8.086 2.001 -22.410 1.00 90.06 205 ASN A N 1
ATOM 1528 C CA . ASN A 1 205 ? 7.885 0.599 -22.055 1.00 90.06 205 ASN A CA 1
ATOM 1529 C C . ASN A 1 205 ? 6.766 -0.044 -22.890 1.00 90.06 205 ASN A C 1
ATOM 1531 O O . ASN A 1 205 ? 6.966 -1.107 -23.474 1.00 90.06 205 ASN A O 1
ATOM 1535 N N . VAL A 1 206 ? 5.613 0.623 -23.018 1.00 93.94 206 VAL A N 1
ATOM 1536 C CA . VAL A 1 206 ? 4.501 0.159 -23.868 1.00 93.94 206 VAL A CA 1
ATOM 1537 C C . VAL A 1 206 ? 4.951 -0.012 -25.322 1.00 93.94 206 VAL A C 1
ATOM 1539 O O . VAL A 1 206 ? 4.655 -1.035 -25.940 1.00 93.94 206 VAL A O 1
ATOM 1542 N N . ARG A 1 207 ? 5.702 0.953 -25.869 1.00 94.56 207 ARG A N 1
ATOM 1543 C CA . ARG A 1 207 ? 6.256 0.862 -27.228 1.00 94.56 207 ARG A CA 1
ATOM 1544 C C . ARG A 1 207 ? 7.186 -0.344 -27.379 1.00 94.56 207 ARG A C 1
ATOM 1546 O O . ARG A 1 207 ? 7.007 -1.124 -28.313 1.00 94.56 207 ARG A O 1
ATOM 1553 N N . ALA A 1 208 ? 8.136 -0.518 -26.462 1.00 91.88 208 ALA A N 1
ATOM 1554 C CA . ALA A 1 208 ? 9.106 -1.608 -26.516 1.00 91.88 208 ALA A CA 1
ATOM 1555 C C . ALA A 1 208 ? 8.438 -2.992 -26.446 1.00 91.88 208 ALA A C 1
ATOM 1557 O O . ALA A 1 208 ? 8.798 -3.891 -27.206 1.00 91.88 208 ALA A O 1
ATOM 1558 N N . VAL A 1 209 ? 7.432 -3.157 -25.582 1.00 92.94 209 VAL A N 1
ATOM 1559 C CA . VAL A 1 209 ? 6.692 -4.422 -25.448 1.00 92.94 209 VAL A CA 1
ATOM 1560 C C . VAL A 1 209 ? 5.836 -4.706 -26.685 1.00 92.94 209 VAL A C 1
ATOM 1562 O O . VAL A 1 209 ? 5.841 -5.832 -27.181 1.00 92.94 209 VAL A O 1
ATOM 1565 N N . LEU A 1 210 ? 5.172 -3.695 -27.255 1.00 95.94 210 LEU A N 1
ATOM 1566 C CA . LEU A 1 210 ? 4.448 -3.851 -28.521 1.00 95.94 210 LEU A CA 1
ATOM 1567 C C . LEU A 1 210 ? 5.381 -4.238 -29.678 1.00 95.94 210 LEU A C 1
ATOM 1569 O O . LEU A 1 210 ? 5.004 -5.060 -30.510 1.00 95.94 210 LEU A O 1
ATOM 1573 N N . ASP A 1 211 ? 6.592 -3.678 -29.738 1.00 95.62 211 ASP A N 1
ATOM 1574 C CA . ASP A 1 211 ? 7.589 -4.052 -30.749 1.00 95.62 211 ASP A CA 1
ATOM 1575 C C . ASP A 1 211 ? 8.034 -5.505 -30.595 1.00 95.62 211 ASP A C 1
ATOM 1577 O O . ASP A 1 211 ? 8.061 -6.245 -31.580 1.00 95.62 211 ASP A O 1
ATOM 1581 N N . ALA A 1 212 ? 8.316 -5.934 -29.362 1.00 94.38 212 ALA A N 1
ATOM 1582 C CA . ALA A 1 212 ? 8.676 -7.315 -29.054 1.00 94.38 212 ALA A CA 1
ATOM 1583 C C . ALA A 1 212 ? 7.550 -8.307 -29.401 1.00 94.38 212 ALA A C 1
ATOM 1585 O O . ALA A 1 212 ? 7.829 -9.413 -29.861 1.00 94.38 212 ALA A O 1
ATOM 1586 N N . ALA A 1 213 ? 6.288 -7.896 -29.245 1.00 96.12 213 ALA A N 1
ATOM 1587 C CA . ALA A 1 213 ? 5.109 -8.664 -29.646 1.00 96.12 213 ALA A CA 1
ATOM 1588 C C . ALA A 1 213 ? 4.828 -8.634 -31.168 1.00 96.12 213 ALA A C 1
ATOM 1590 O O . ALA A 1 213 ? 3.909 -9.295 -31.641 1.00 96.12 213 ALA A O 1
ATOM 1591 N N . GLY A 1 214 ? 5.610 -7.889 -31.960 1.00 96.81 214 GLY A N 1
ATOM 1592 C CA . GLY A 1 214 ? 5.457 -7.806 -33.418 1.00 96.81 214 GLY A CA 1
ATOM 1593 C C . GLY A 1 214 ? 4.469 -6.739 -33.908 1.00 96.81 214 GLY A C 1
ATOM 1594 O O . GLY A 1 214 ? 4.144 -6.697 -35.095 1.00 96.81 214 GLY A O 1
ATOM 1595 N N . HIS A 1 215 ? 4.019 -5.834 -33.037 1.00 96.81 215 HIS A N 1
ATOM 1596 C CA . HIS A 1 215 ? 3.070 -4.756 -33.338 1.00 96.81 215 HIS A CA 1
ATOM 1597 C C . HIS A 1 215 ? 3.757 -3.405 -33.616 1.00 96.81 215 HIS A C 1
ATOM 1599 O O . HIS A 1 215 ? 3.302 -2.342 -33.180 1.00 96.81 215 HIS A O 1
ATOM 1605 N N . THR A 1 216 ? 4.848 -3.423 -34.383 1.00 94.75 216 THR A N 1
ATOM 1606 C CA . THR A 1 216 ? 5.667 -2.232 -34.701 1.00 94.75 216 THR A CA 1
ATOM 1607 C C . THR A 1 216 ? 4.909 -1.147 -35.476 1.00 94.75 216 THR A C 1
ATOM 1609 O O . THR A 1 216 ? 5.237 0.032 -35.384 1.00 94.75 216 THR A O 1
ATOM 1612 N N . GLY A 1 217 ? 3.863 -1.523 -36.220 1.00 94.38 217 GLY A N 1
ATOM 1613 C CA . GLY A 1 217 ? 3.047 -0.599 -37.016 1.00 94.38 217 GLY A CA 1
ATOM 1614 C C . GLY A 1 217 ? 1.950 0.151 -36.248 1.00 94.38 217 GLY A C 1
ATOM 1615 O O . GLY A 1 217 ? 1.307 1.021 -36.832 1.00 94.38 217 GLY A O 1
ATOM 1616 N N . VAL A 1 218 ? 1.701 -0.178 -34.976 1.00 96.88 218 VAL A N 1
ATOM 1617 C CA . VAL A 1 218 ? 0.652 0.467 -34.164 1.00 96.88 218 VAL A CA 1
ATOM 1618 C C . VAL A 1 218 ? 1.192 1.758 -33.554 1.00 96.88 218 VAL A C 1
ATOM 1620 O O . VAL A 1 218 ? 2.153 1.678 -32.797 1.00 96.88 218 VAL A O 1
ATOM 1623 N N . PRO A 1 219 ? 0.610 2.942 -33.800 1.00 96.94 219 PRO A N 1
ATOM 1624 C CA . PRO A 1 219 ? 1.093 4.165 -33.167 1.00 96.94 219 PRO A CA 1
ATOM 1625 C C . PRO A 1 219 ? 0.778 4.201 -31.665 1.00 96.94 219 PRO A C 1
ATOM 1627 O O . PRO A 1 219 ? -0.339 3.885 -31.246 1.00 96.94 219 PRO A O 1
ATOM 1630 N N . VAL A 1 220 ? 1.767 4.632 -30.877 1.00 96.56 220 VAL A N 1
ATOM 1631 C CA . VAL A 1 220 ? 1.662 4.852 -29.428 1.00 96.56 220 VAL A CA 1
ATOM 1632 C C . VAL A 1 220 ? 1.771 6.351 -29.170 1.00 96.56 220 VAL A C 1
ATOM 1634 O O . VAL A 1 220 ? 2.765 6.972 -29.546 1.00 96.56 220 VAL A O 1
ATOM 1637 N N . TYR A 1 221 ? 0.748 6.931 -28.551 1.00 95.19 221 TYR A N 1
ATOM 1638 C CA . TYR A 1 221 ? 0.689 8.347 -28.203 1.00 95.19 221 TYR A CA 1
ATOM 1639 C C . TYR A 1 221 ? 0.870 8.530 -26.701 1.00 95.19 221 TYR A C 1
ATOM 1641 O O . TYR A 1 221 ? 0.234 7.839 -25.909 1.00 95.19 221 TYR A O 1
ATOM 1649 N N . ARG A 1 222 ? 1.688 9.508 -26.326 1.00 92.44 222 ARG A N 1
ATOM 1650 C CA . ARG A 1 222 ? 1.777 10.034 -24.961 1.00 92.44 222 ARG A CA 1
ATOM 1651 C C . ARG A 1 222 ? 0.905 11.280 -24.812 1.00 92.44 222 ARG A C 1
ATOM 1653 O O . ARG A 1 222 ? 0.434 11.832 -25.806 1.00 92.44 222 ARG A O 1
ATOM 1660 N N . LEU A 1 223 ? 0.694 11.711 -23.572 1.00 84.44 223 LEU A N 1
ATOM 1661 C CA . LEU A 1 223 ? -0.242 12.786 -23.238 1.00 84.44 223 LEU A CA 1
ATOM 1662 C C . LEU A 1 223 ? 0.152 14.158 -23.812 1.00 84.44 223 LEU A C 1
ATOM 1664 O O . LEU A 1 223 ? -0.725 14.921 -24.213 1.00 84.44 223 LEU A O 1
ATOM 1668 N N . ALA A 1 224 ? 1.447 14.474 -23.846 1.00 87.62 224 ALA A N 1
ATOM 1669 C CA . ALA A 1 224 ? 1.950 15.777 -24.266 1.00 87.62 224 ALA A CA 1
ATOM 1670 C C . ALA A 1 224 ? 3.193 15.645 -25.154 1.00 87.62 224 ALA A C 1
ATOM 1672 O O . ALA A 1 224 ? 3.898 14.639 -25.115 1.00 87.62 224 ALA A O 1
ATOM 1673 N N . GLU A 1 225 ? 3.466 16.674 -25.958 1.00 87.75 225 GLU A N 1
ATOM 1674 C CA . GLU A 1 225 ? 4.727 16.799 -26.704 1.00 87.75 225 GLU A CA 1
ATOM 1675 C C . GLU A 1 225 ? 5.892 17.235 -25.797 1.00 87.75 225 GLU A C 1
ATOM 1677 O O . GLU A 1 225 ? 7.056 16.944 -26.066 1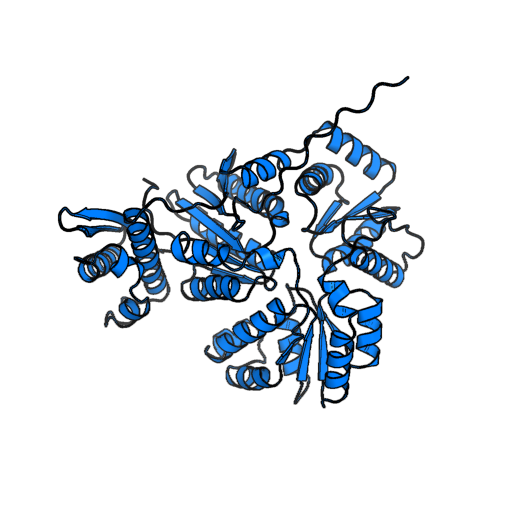.00 87.75 225 GLU A O 1
ATOM 1682 N N . GLU A 1 226 ? 5.597 17.888 -24.680 1.00 91.94 226 GLU A N 1
ATOM 1683 C CA . GLU A 1 226 ? 6.594 18.252 -23.675 1.00 91.94 226 GLU A CA 1
ATOM 1684 C C . GLU A 1 226 ? 7.019 17.030 -22.855 1.00 91.94 226 GLU A C 1
ATOM 1686 O O . GLU A 1 226 ? 6.291 16.041 -22.781 1.00 91.94 226 GLU A O 1
ATOM 1691 N N . HIS A 1 227 ? 8.213 17.074 -22.265 1.00 87.75 227 HIS A N 1
ATOM 1692 C CA . HIS A 1 227 ? 8.715 15.988 -21.423 1.00 87.75 227 HIS A CA 1
ATOM 1693 C C . HIS A 1 227 ? 7.849 15.822 -20.167 1.00 87.75 227 HIS A C 1
ATOM 1695 O O . HIS A 1 227 ? 7.595 16.796 -19.457 1.00 87.75 227 HIS A O 1
ATOM 1701 N N . ILE A 1 228 ? 7.431 14.587 -19.879 1.00 89.56 228 ILE A N 1
ATOM 1702 C CA . ILE A 1 228 ? 6.705 14.234 -18.655 1.00 89.56 228 ILE A CA 1
ATOM 1703 C C . ILE A 1 228 ? 7.632 13.378 -17.790 1.00 89.56 228 ILE A C 1
ATOM 1705 O O . ILE A 1 228 ? 7.717 12.156 -17.958 1.00 89.56 228 ILE A O 1
ATOM 1709 N N . GLY A 1 229 ? 8.347 14.052 -16.890 1.00 87.25 229 GLY A N 1
ATOM 1710 C CA . GLY A 1 229 ? 9.383 13.464 -16.047 1.00 87.25 229 GLY A CA 1
ATOM 1711 C C . GLY A 1 229 ? 8.863 12.681 -14.840 1.00 87.25 229 GLY A C 1
ATOM 1712 O O . GLY A 1 229 ? 7.671 12.645 -14.528 1.00 87.25 229 GLY A O 1
ATOM 1713 N N . CYS A 1 230 ? 9.802 12.050 -14.142 1.00 89.38 230 CYS A N 1
ATOM 1714 C CA . CYS A 1 230 ? 9.582 11.351 -12.883 1.00 89.38 230 CYS A CA 1
ATOM 1715 C C . CYS A 1 230 ? 10.832 11.534 -12.023 1.00 89.38 230 CYS A C 1
ATOM 1717 O O . CYS A 1 230 ? 11.908 11.096 -12.429 1.00 89.38 230 CYS A O 1
ATOM 1719 N N . SER A 1 231 ? 10.683 12.114 -10.825 1.00 90.69 231 SER A N 1
ATOM 1720 C CA . SER A 1 231 ? 11.813 12.398 -9.920 1.00 90.69 231 SER A CA 1
ATOM 1721 C C . SER A 1 231 ? 12.665 11.160 -9.636 1.00 90.69 231 SER A C 1
ATOM 1723 O O . SER A 1 231 ? 13.877 11.235 -9.460 1.00 90.69 231 SER A O 1
ATOM 1725 N N . LEU A 1 232 ? 12.022 9.995 -9.624 1.00 90.56 232 LEU A N 1
ATOM 1726 C CA . LEU A 1 232 ? 12.661 8.722 -9.357 1.00 90.56 232 LEU A CA 1
ATOM 1727 C C . LEU A 1 232 ? 13.450 8.188 -10.564 1.00 90.56 232 LEU A C 1
ATOM 1729 O O . LEU A 1 232 ? 14.547 7.655 -10.400 1.00 90.56 232 LEU A O 1
ATOM 1733 N N . ALA A 1 233 ? 12.926 8.378 -11.777 1.00 91.69 233 ALA A N 1
ATOM 1734 C CA . ALA A 1 233 ? 13.642 8.040 -13.002 1.00 91.69 233 ALA A CA 1
ATOM 1735 C C . ALA A 1 233 ? 14.863 8.953 -13.198 1.00 91.69 233 ALA A C 1
ATOM 1737 O O . ALA A 1 233 ? 15.929 8.463 -13.558 1.00 91.69 233 ALA A O 1
ATOM 1738 N N . GLU A 1 234 ? 14.722 10.244 -12.886 1.00 92.56 234 GLU A N 1
ATOM 1739 C CA . GLU A 1 234 ? 15.815 11.223 -12.896 1.00 92.56 234 GLU A CA 1
ATOM 1740 C C . GLU A 1 234 ? 16.917 10.851 -11.893 1.00 92.56 234 GLU A C 1
ATOM 1742 O O . GLU A 1 234 ? 18.099 10.873 -12.234 1.00 92.56 234 GLU A O 1
ATOM 1747 N N . ALA A 1 235 ? 16.549 10.419 -10.681 1.00 93.88 235 ALA A N 1
ATOM 1748 C CA . ALA A 1 235 ? 17.513 9.939 -9.690 1.00 93.88 235 ALA A CA 1
ATOM 1749 C C . ALA A 1 235 ? 18.331 8.741 -10.205 1.00 93.88 235 ALA A C 1
ATOM 1751 O O . ALA A 1 235 ? 19.536 8.665 -9.967 1.00 93.88 235 ALA A O 1
ATOM 1752 N N . ALA A 1 236 ? 17.712 7.840 -10.973 1.00 94.50 236 ALA A N 1
ATOM 1753 C CA . ALA A 1 236 ? 18.393 6.701 -11.591 1.00 94.50 236 ALA A CA 1
ATOM 1754 C C . ALA A 1 236 ? 19.297 7.077 -12.782 1.00 94.50 236 ALA A C 1
ATOM 1756 O O . ALA A 1 236 ? 20.014 6.230 -13.312 1.00 94.50 236 ALA A O 1
ATOM 1757 N N . GLU A 1 237 ? 19.261 8.329 -13.234 1.00 94.06 237 GLU A N 1
ATOM 1758 C CA . GLU A 1 237 ? 20.118 8.858 -14.302 1.00 94.06 237 GLU A CA 1
ATOM 1759 C C . GLU A 1 237 ? 21.270 9.718 -13.764 1.00 94.06 237 GLU A C 1
ATOM 1761 O O . GLU A 1 237 ? 22.095 10.206 -14.538 1.00 94.06 237 GLU A O 1
ATOM 1766 N N . SER A 1 238 ? 21.356 9.867 -12.441 1.00 95.94 238 SER A N 1
ATOM 1767 C CA . SER A 1 238 ? 22.384 10.645 -11.756 1.00 95.94 238 SER A CA 1
ATOM 1768 C C . SER A 1 238 ? 23.756 9.957 -11.727 1.00 95.94 238 SER A C 1
ATOM 1770 O O . SER A 1 238 ? 23.885 8.728 -11.753 1.00 95.94 238 SER A O 1
ATOM 1772 N N . ASP A 1 239 ? 24.809 10.764 -11.571 1.00 96.12 239 ASP A N 1
ATOM 1773 C CA . ASP A 1 239 ? 26.178 10.270 -11.370 1.00 96.12 239 ASP A CA 1
ATOM 1774 C C . ASP A 1 239 ? 26.313 9.423 -10.089 1.00 96.12 239 ASP A C 1
ATOM 1776 O O . ASP A 1 239 ? 27.105 8.472 -10.048 1.00 96.12 239 ASP A O 1
ATOM 1780 N N . SER A 1 240 ? 25.528 9.728 -9.045 1.00 96.88 240 SER A N 1
ATOM 1781 C CA . SER A 1 240 ? 25.509 8.949 -7.800 1.00 96.88 240 SER A CA 1
ATOM 1782 C C . SER A 1 240 ? 24.950 7.545 -8.042 1.00 96.88 240 SER A C 1
ATOM 1784 O O . SER A 1 240 ? 25.529 6.569 -7.556 1.00 96.88 240 SER A O 1
ATOM 1786 N N . TYR A 1 241 ? 23.914 7.403 -8.874 1.00 97.38 241 TYR A N 1
ATOM 1787 C CA . TYR A 1 241 ? 23.372 6.095 -9.243 1.00 97.38 241 TYR A CA 1
ATOM 1788 C C . TYR A 1 241 ? 24.34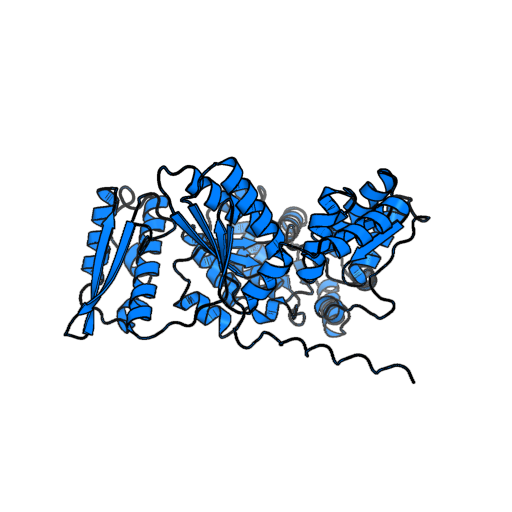7 5.263 -10.090 1.00 97.38 241 TYR A C 1
ATOM 1790 O O . TYR A 1 241 ? 24.539 4.072 -9.840 1.00 97.38 241 TYR A O 1
ATOM 1798 N N . PHE A 1 242 ? 25.053 5.872 -11.047 1.00 96.06 242 PHE A N 1
ATOM 1799 C CA . PHE A 1 242 ? 26.082 5.152 -11.812 1.00 96.06 242 PHE A CA 1
ATOM 1800 C C . PHE A 1 242 ? 27.303 4.763 -10.967 1.00 96.06 242 PHE A C 1
ATOM 1802 O O . PHE A 1 242 ? 27.923 3.722 -11.216 1.00 96.06 242 PHE A O 1
ATOM 1809 N N . SER A 1 243 ? 27.633 5.557 -9.947 1.00 97.12 243 SER A N 1
ATOM 1810 C CA . SER A 1 243 ? 28.655 5.204 -8.956 1.00 97.12 243 SER A CA 1
ATOM 1811 C C . SER A 1 243 ? 28.212 3.998 -8.121 1.00 97.12 243 SER A C 1
ATOM 1813 O O . SER A 1 243 ? 28.975 3.043 -7.981 1.00 97.12 243 SER A O 1
ATOM 1815 N N . TYR A 1 244 ? 26.953 3.986 -7.675 1.00 98.00 244 TYR A N 1
ATOM 1816 C CA . TYR A 1 244 ? 26.324 2.855 -6.985 1.00 98.00 244 TYR A CA 1
ATOM 1817 C C . TYR A 1 244 ? 26.357 1.564 -7.825 1.00 98.00 244 TYR A C 1
ATOM 1819 O O . TYR A 1 244 ? 26.778 0.514 -7.340 1.00 98.00 244 TYR A O 1
ATOM 1827 N N . LEU A 1 245 ? 26.021 1.638 -9.118 1.00 97.88 245 LEU A N 1
ATOM 1828 C CA . LEU A 1 245 ? 26.119 0.492 -10.034 1.00 97.88 245 LEU A CA 1
ATOM 1829 C C . LEU A 1 245 ? 27.561 0.012 -10.249 1.00 97.88 245 LEU A C 1
ATOM 1831 O O . LEU A 1 245 ? 27.790 -1.177 -10.455 1.00 97.88 245 LEU A O 1
ATOM 1835 N N . SER A 1 246 ? 28.539 0.918 -10.208 1.00 97.88 246 SER A N 1
ATOM 1836 C CA . SER A 1 246 ? 29.954 0.553 -10.346 1.00 97.88 246 SER A CA 1
ATOM 1837 C C . SER A 1 246 ? 30.485 -0.147 -9.087 1.00 97.88 246 SER A C 1
ATOM 1839 O O . SER A 1 246 ? 31.298 -1.065 -9.189 1.00 97.88 246 SER A O 1
ATOM 1841 N N . GLU A 1 247 ? 29.981 0.209 -7.900 1.00 97.75 247 GLU A N 1
ATOM 1842 C CA . GLU A 1 247 ? 30.241 -0.556 -6.673 1.00 97.75 247 GLU A CA 1
ATOM 1843 C C . GLU A 1 247 ? 29.636 -1.967 -6.768 1.00 97.75 247 GLU A C 1
ATOM 1845 O O . GLU A 1 247 ? 30.308 -2.956 -6.453 1.00 97.75 247 GLU A O 1
ATOM 1850 N N . ALA A 1 248 ? 28.408 -2.075 -7.283 1.00 97.44 248 ALA A N 1
ATOM 1851 C CA . ALA A 1 248 ? 27.745 -3.355 -7.517 1.00 97.44 248 ALA A CA 1
ATOM 1852 C C . ALA A 1 248 ? 28.527 -4.253 -8.491 1.00 97.44 248 ALA A C 1
ATOM 1854 O O . ALA A 1 248 ? 28.730 -5.432 -8.203 1.00 97.44 248 ALA A O 1
ATOM 1855 N N . GLU A 1 2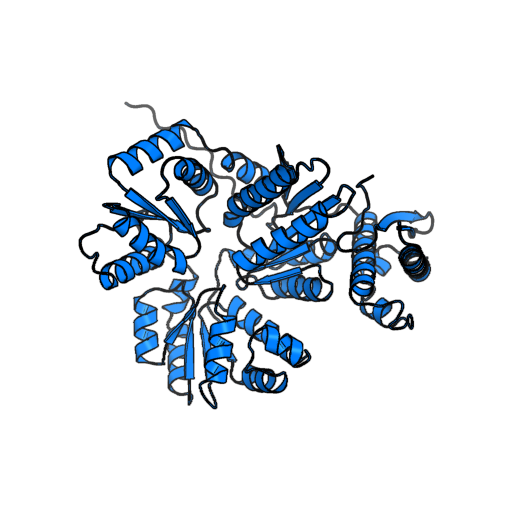49 ? 29.029 -3.687 -9.592 1.00 97.75 249 GLU A N 1
ATOM 1856 C CA . GLU A 1 249 ? 29.893 -4.356 -10.578 1.00 97.75 249 GLU A CA 1
ATOM 1857 C C . GLU A 1 249 ? 31.187 -4.895 -9.944 1.00 97.75 249 GLU A C 1
ATOM 1859 O 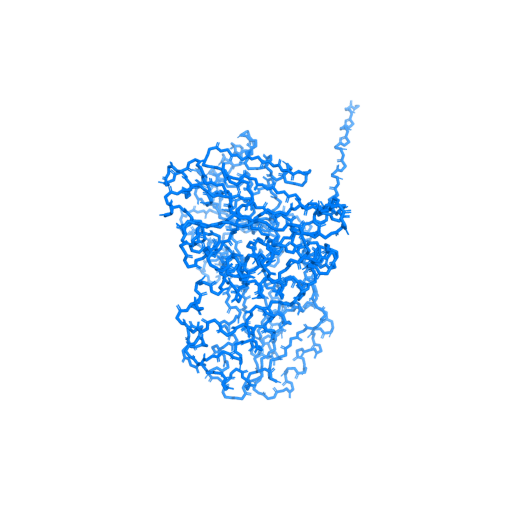O . GLU A 1 249 ? 31.630 -5.999 -10.259 1.00 97.75 249 GLU A O 1
ATOM 1864 N N . SER A 1 250 ? 31.769 -4.152 -8.998 1.00 97.12 250 SER A N 1
ATOM 1865 C CA . SER A 1 250 ? 32.977 -4.573 -8.273 1.00 97.12 250 SER A CA 1
ATOM 1866 C C . SER A 1 250 ? 32.727 -5.609 -7.167 1.00 97.12 250 SER A C 1
ATOM 1868 O O . SER A 1 250 ? 33.674 -6.194 -6.635 1.00 97.12 250 SER A O 1
ATOM 1870 N N . THR A 1 251 ? 31.462 -5.854 -6.817 1.00 97.06 251 THR A N 1
ATOM 1871 C CA . THR A 1 251 ? 31.072 -6.783 -5.755 1.00 97.06 251 THR A CA 1
ATOM 1872 C C . THR A 1 251 ? 30.770 -8.170 -6.343 1.00 97.06 251 THR A C 1
ATOM 1874 O O . THR A 1 251 ? 29.973 -8.277 -7.276 1.00 97.06 251 THR A O 1
ATOM 1877 N N . PRO A 1 252 ? 31.368 -9.262 -5.822 1.00 94.62 252 PRO A N 1
ATOM 1878 C CA . PRO A 1 252 ? 31.110 -10.609 -6.327 1.00 94.62 252 PRO A CA 1
ATOM 1879 C C . PRO A 1 252 ? 29.636 -11.011 -6.215 1.00 94.62 252 PRO A C 1
ATOM 1881 O O . PRO A 1 252 ? 28.978 -10.704 -5.221 1.00 94.62 252 PRO A O 1
ATOM 1884 N N . ASN A 1 253 ? 29.147 -11.773 -7.196 1.00 95.31 253 ASN A N 1
ATOM 1885 C CA . ASN A 1 253 ? 27.786 -12.320 -7.216 1.00 95.31 253 ASN A CA 1
ATOM 1886 C C . ASN A 1 253 ? 26.703 -11.246 -7.005 1.00 95.31 253 ASN A C 1
ATOM 1888 O O . ASN A 1 253 ? 25.783 -11.438 -6.214 1.00 95.31 253 ASN A O 1
ATOM 1892 N N . SER A 1 254 ? 26.821 -10.105 -7.682 1.00 97.88 254 SER A N 1
ATOM 1893 C CA . SER A 1 254 ? 25.824 -9.035 -7.606 1.00 97.88 254 SER A CA 1
ATOM 1894 C C . SER A 1 254 ? 24.669 -9.242 -8.582 1.00 97.88 254 SER A C 1
ATOM 1896 O O . SER A 1 254 ? 24.867 -9.604 -9.742 1.00 97.88 254 SER A O 1
ATOM 1898 N N . MET A 1 255 ? 23.464 -8.937 -8.114 1.00 97.88 255 MET A N 1
ATOM 1899 C CA . MET A 1 255 ? 22.259 -8.801 -8.924 1.00 97.88 255 MET A CA 1
ATOM 1900 C C . MET A 1 255 ? 21.634 -7.450 -8.622 1.00 97.88 255 MET A C 1
ATOM 1902 O O . MET A 1 255 ? 21.396 -7.107 -7.463 1.00 97.88 255 MET A O 1
ATOM 1906 N N . HIS A 1 256 ? 21.354 -6.699 -9.675 1.00 98.44 256 HIS A N 1
ATOM 1907 C CA . HIS A 1 256 ? 20.679 -5.424 -9.572 1.00 98.44 256 HIS A CA 1
ATOM 1908 C C . HIS A 1 256 ? 19.173 -5.617 -9.778 1.00 98.44 256 HIS A C 1
ATOM 1910 O O . HIS A 1 256 ? 18.733 -6.215 -10.760 1.00 98.44 256 HIS A O 1
ATOM 1916 N N . VAL A 1 257 ? 18.375 -5.130 -8.837 1.00 98.00 257 VAL A N 1
ATOM 1917 C CA . VAL A 1 257 ? 16.915 -5.129 -8.885 1.00 98.00 257 VAL A CA 1
ATOM 1918 C C . VAL A 1 257 ? 16.478 -3.685 -9.080 1.00 98.00 257 VAL A C 1
ATOM 1920 O O . VAL A 1 257 ? 16.482 -2.892 -8.141 1.00 98.00 257 VAL A O 1
ATOM 1923 N N . ILE A 1 258 ? 16.134 -3.341 -10.318 1.00 96.62 258 ILE A N 1
ATOM 1924 C CA . ILE A 1 258 ? 15.736 -1.985 -10.686 1.00 96.62 258 ILE A CA 1
ATOM 1925 C C . ILE A 1 258 ? 14.221 -1.841 -10.636 1.00 96.62 258 ILE A C 1
ATOM 1927 O O . ILE A 1 258 ? 13.482 -2.689 -11.139 1.00 96.62 258 ILE A O 1
ATOM 1931 N N . TYR A 1 259 ? 13.735 -0.760 -10.043 1.00 93.88 259 TYR A N 1
ATOM 1932 C CA . TYR A 1 259 ? 12.315 -0.461 -10.032 1.00 93.88 259 TYR A CA 1
ATOM 1933 C C . TYR A 1 259 ? 11.827 -0.032 -11.423 1.00 93.88 259 TYR A C 1
ATOM 1935 O O . TYR A 1 259 ? 12.555 0.608 -12.191 1.00 93.88 259 TYR A O 1
ATOM 1943 N N . ILE A 1 260 ? 10.584 -0.386 -11.766 1.00 88.38 260 ILE A N 1
ATOM 1944 C CA . ILE A 1 260 ? 9.980 -0.113 -13.077 1.00 88.38 260 ILE A CA 1
ATOM 1945 C C . ILE A 1 260 ? 9.986 1.381 -13.408 1.00 88.38 260 ILE A C 1
ATOM 1947 O O . ILE A 1 260 ? 10.156 1.717 -14.583 1.00 88.38 260 ILE A O 1
ATOM 1951 N N . ASN A 1 261 ? 9.906 2.239 -12.382 1.00 88.44 261 ASN A N 1
ATOM 1952 C CA . ASN A 1 261 ? 9.884 3.700 -12.462 1.00 88.44 261 ASN A CA 1
ATOM 1953 C C . ASN A 1 261 ? 11.255 4.306 -12.815 1.00 88.44 261 ASN A C 1
ATOM 1955 O O . ASN A 1 261 ? 11.818 5.114 -12.083 1.00 88.44 261 ASN A O 1
ATOM 1959 N N . THR A 1 262 ? 11.807 3.869 -13.943 1.00 91.69 262 THR A N 1
ATOM 1960 C CA . THR A 1 262 ? 13.112 4.242 -14.502 1.00 91.69 262 THR A CA 1
ATOM 1961 C C . THR A 1 262 ? 13.044 4.195 -16.029 1.00 91.69 262 THR A C 1
ATOM 1963 O O . THR A 1 262 ? 12.231 3.458 -16.591 1.00 91.69 262 THR A O 1
ATOM 1966 N N . SER A 1 263 ? 13.903 4.932 -16.734 1.00 90.31 263 SER A N 1
ATOM 1967 C CA . SER A 1 263 ? 13.931 4.892 -18.204 1.00 90.31 263 SER A CA 1
ATOM 1968 C C . SER A 1 263 ? 14.434 3.546 -18.744 1.00 90.31 263 SER A C 1
ATOM 1970 O O . SER A 1 263 ? 15.184 2.818 -18.079 1.00 90.31 263 SER A O 1
ATOM 1972 N N . LEU A 1 264 ? 14.049 3.198 -19.980 1.00 88.94 264 LEU A N 1
ATOM 1973 C CA . LEU A 1 264 ? 14.593 2.009 -20.655 1.00 88.94 264 LEU A CA 1
ATOM 1974 C C . LEU A 1 264 ? 16.110 2.118 -20.849 1.00 88.94 264 LEU A C 1
ATOM 1976 O O . LEU A 1 264 ? 16.830 1.124 -20.735 1.00 88.94 264 LEU A O 1
ATOM 1980 N N . ARG A 1 265 ? 16.601 3.337 -21.099 1.00 91.44 265 ARG A N 1
ATOM 1981 C CA . ARG A 1 265 ? 18.029 3.629 -21.228 1.00 91.44 265 ARG A CA 1
ATOM 1982 C C . ARG A 1 265 ? 18.781 3.257 -19.954 1.00 91.44 265 ARG A C 1
ATOM 1984 O O . ARG A 1 265 ? 19.777 2.541 -20.040 1.00 91.44 265 ARG A O 1
ATOM 1991 N N . THR A 1 266 ? 18.298 3.681 -18.789 1.00 93.38 266 THR A N 1
ATOM 1992 C CA . THR A 1 266 ? 18.922 3.341 -17.503 1.00 93.38 266 THR A CA 1
ATOM 1993 C C . THR A 1 266 ? 18.916 1.840 -17.252 1.00 93.38 266 THR A C 1
ATOM 1995 O O . THR A 1 266 ? 19.951 1.287 -16.883 1.00 93.38 266 THR A O 1
ATOM 1998 N N . LYS A 1 267 ? 17.802 1.151 -17.536 1.00 94.00 267 LYS A N 1
ATOM 1999 C CA . LYS A 1 267 ? 17.726 -0.317 -17.431 1.00 94.00 267 LYS A CA 1
ATOM 2000 C C . LYS A 1 267 ? 18.782 -1.008 -18.302 1.00 94.00 267 LYS A C 1
ATOM 2002 O O . LYS A 1 267 ? 19.476 -1.904 -17.826 1.00 94.00 267 LYS A O 1
ATOM 2007 N N . ALA A 1 268 ? 18.938 -0.571 -19.553 1.00 93.88 268 ALA A N 1
ATOM 2008 C CA . ALA A 1 268 ? 19.926 -1.127 -20.475 1.00 93.88 268 ALA A CA 1
ATOM 2009 C C . ALA A 1 268 ? 21.367 -0.873 -20.002 1.00 93.88 268 ALA A C 1
ATOM 2011 O O . ALA A 1 268 ? 22.179 -1.795 -19.983 1.00 93.88 268 ALA A O 1
ATOM 2012 N N . LEU A 1 269 ? 21.677 0.355 -19.575 1.00 95.19 269 LEU A N 1
ATOM 2013 C CA . LEU A 1 269 ? 23.004 0.716 -19.067 1.00 95.19 269 LEU A CA 1
ATOM 2014 C C . LEU A 1 269 ? 23.357 -0.043 -17.782 1.00 95.19 269 LEU A C 1
ATOM 2016 O O . LEU A 1 269 ? 24.486 -0.509 -17.641 1.00 95.19 269 LEU A O 1
ATOM 2020 N N . ALA A 1 270 ? 22.394 -0.209 -16.873 1.00 96.38 270 ALA A N 1
ATOM 2021 C CA . ALA A 1 270 ? 22.576 -1.005 -15.667 1.00 96.38 270 ALA A CA 1
ATOM 2022 C C . ALA A 1 270 ? 22.844 -2.478 -16.005 1.00 96.38 270 ALA A C 1
ATOM 2024 O O . ALA A 1 270 ? 23.790 -3.055 -15.474 1.00 96.38 270 ALA A O 1
ATOM 2025 N N . HIS A 1 271 ? 22.087 -3.058 -16.946 1.00 97.12 271 HIS A N 1
ATOM 2026 C CA . HIS A 1 271 ? 22.240 -4.458 -17.351 1.00 97.12 271 HIS A CA 1
ATOM 2027 C C . HIS A 1 271 ? 23.609 -4.767 -17.978 1.00 97.12 271 HIS A C 1
ATOM 2029 O O . HIS A 1 271 ? 24.120 -5.873 -17.818 1.00 97.12 271 HIS A O 1
ATOM 2035 N N . VAL A 1 272 ? 24.228 -3.794 -18.658 1.00 95.88 272 VAL A N 1
ATOM 2036 C CA . VAL A 1 272 ? 25.596 -3.931 -19.193 1.00 95.88 272 VAL A CA 1
ATOM 2037 C C . VAL A 1 272 ? 26.637 -4.078 -18.075 1.00 95.88 272 VAL A C 1
ATOM 2039 O O . VAL A 1 272 ? 27.644 -4.751 -18.279 1.00 95.88 272 VAL A O 1
ATOM 2042 N N . LYS A 1 273 ? 26.405 -3.466 -16.908 1.00 95.94 273 LYS A N 1
ATOM 2043 C CA . LYS A 1 273 ? 27.331 -3.483 -15.762 1.00 95.94 273 LYS A CA 1
ATOM 2044 C C . LYS A 1 273 ? 27.077 -4.648 -14.813 1.00 95.94 273 LYS A C 1
ATOM 2046 O O . LYS A 1 273 ? 28.007 -5.321 -14.384 1.00 95.94 273 LYS A O 1
ATOM 2051 N N . VAL A 1 274 ? 25.814 -4.865 -14.460 1.00 96.81 274 VAL A N 1
ATOM 2052 C CA . VAL A 1 274 ? 25.385 -5.854 -13.467 1.00 96.81 274 VAL A CA 1
ATOM 2053 C C . VAL A 1 274 ? 24.122 -6.536 -13.980 1.00 96.81 274 VAL A C 1
ATOM 2055 O O . VAL A 1 274 ? 23.214 -5.829 -14.431 1.00 96.81 274 VAL A O 1
ATOM 2058 N N . PRO A 1 275 ? 23.998 -7.876 -13.878 1.00 96.69 275 PRO A N 1
ATOM 2059 C CA . PRO A 1 275 ? 22.758 -8.573 -14.203 1.00 96.69 275 PRO A CA 1
ATOM 2060 C C . PRO A 1 275 ? 21.562 -7.888 -13.536 1.00 96.69 275 PRO A C 1
ATOM 2062 O O . PRO A 1 275 ? 21.446 -7.864 -12.311 1.00 96.69 275 PRO A O 1
ATOM 2065 N N . THR A 1 276 ? 20.718 -7.269 -14.361 1.00 97.06 276 THR A N 1
ATOM 2066 C CA . THR A 1 276 ? 19.638 -6.389 -13.904 1.00 97.06 276 THR A CA 1
ATOM 2067 C C . THR A 1 276 ? 18.283 -7.026 -14.173 1.00 97.06 276 THR A C 1
ATOM 2069 O O . THR A 1 276 ? 17.995 -7.396 -15.313 1.00 97.06 276 THR A O 1
ATOM 2072 N N . ILE A 1 277 ? 17.449 -7.103 -13.135 1.00 95.69 277 ILE A N 1
ATOM 2073 C CA . ILE A 1 277 ? 16.051 -7.538 -13.182 1.00 95.69 277 ILE A CA 1
ATOM 2074 C C . ILE A 1 277 ? 15.163 -6.339 -12.860 1.00 95.69 277 ILE A C 1
ATOM 2076 O O . ILE A 1 277 ? 15.417 -5.615 -11.902 1.00 95.69 277 ILE A O 1
ATOM 2080 N N . THR A 1 278 ? 14.115 -6.129 -13.655 1.00 92.88 278 THR A N 1
ATOM 2081 C CA . THR A 1 278 ? 13.121 -5.084 -13.379 1.00 92.88 278 THR A CA 1
ATOM 2082 C C . THR A 1 278 ? 12.037 -5.609 -12.438 1.00 92.88 278 THR A C 1
ATOM 2084 O O . THR A 1 278 ? 11.549 -6.722 -12.624 1.00 92.88 278 THR A O 1
ATOM 2087 N N . CYS A 1 279 ? 11.633 -4.805 -11.456 1.00 92.12 279 CYS A N 1
ATOM 2088 C CA . CYS A 1 279 ? 10.578 -5.127 -10.496 1.00 92.12 279 CYS A CA 1
ATOM 2089 C C . CYS A 1 279 ? 9.519 -4.017 -10.400 1.00 92.12 279 CYS A C 1
ATOM 2091 O O . CYS A 1 279 ? 9.732 -2.890 -10.839 1.00 92.12 279 CYS A O 1
ATOM 2093 N N . THR A 1 280 ? 8.382 -4.345 -9.795 1.00 88.88 280 THR A N 1
ATOM 2094 C CA . THR A 1 280 ? 7.353 -3.405 -9.332 1.00 88.88 280 THR A CA 1
ATOM 2095 C C . THR A 1 280 ? 7.194 -3.529 -7.812 1.00 88.88 280 THR A C 1
ATOM 2097 O O . THR A 1 280 ? 7.720 -4.470 -7.208 1.00 88.88 280 THR A O 1
ATOM 2100 N N . SER A 1 281 ? 6.401 -2.658 -7.182 1.00 86.69 281 SER A N 1
ATOM 2101 C CA . SER A 1 281 ? 6.082 -2.768 -5.755 1.00 86.69 281 SER A CA 1
ATOM 2102 C C . SER A 1 281 ? 5.373 -4.090 -5.433 1.00 86.69 281 SER A C 1
ATOM 2104 O O . SER A 1 281 ? 5.526 -4.630 -4.340 1.00 86.69 281 SER A O 1
ATOM 2106 N N . SER A 1 282 ? 4.656 -4.668 -6.405 1.00 85.94 282 SER A N 1
ATOM 2107 C CA . SER A 1 282 ? 3.924 -5.930 -6.247 1.00 85.94 282 SER A CA 1
ATOM 2108 C C . SER A 1 282 ? 4.802 -7.186 -6.235 1.00 85.94 282 SER A C 1
ATOM 2110 O O . SER A 1 282 ? 4.402 -8.198 -5.662 1.00 85.94 282 SER A O 1
ATOM 2112 N N . ASN A 1 283 ? 5.995 -7.150 -6.842 1.00 90.81 283 ASN A N 1
ATOM 2113 C CA . ASN A 1 283 ? 6.836 -8.342 -7.008 1.00 90.81 283 ASN A CA 1
ATOM 2114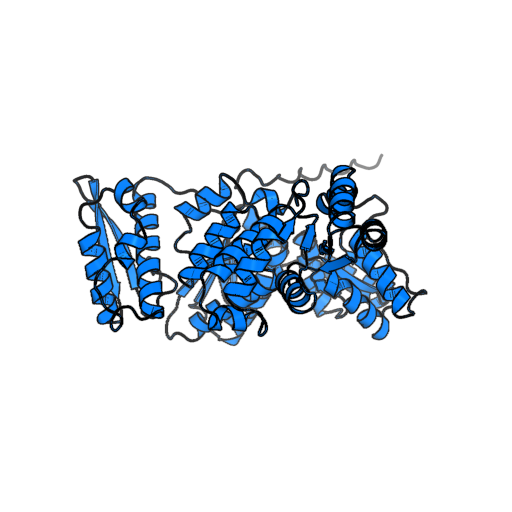 C C . ASN A 1 283 ? 8.263 -8.200 -6.460 1.00 90.81 283 ASN A C 1
ATOM 2116 O O . ASN A 1 283 ? 9.015 -9.176 -6.499 1.00 90.81 283 ASN A O 1
ATOM 2120 N N . VAL A 1 284 ? 8.653 -7.034 -5.935 1.00 94.38 284 VAL A N 1
ATOM 2121 C CA . VAL A 1 284 ? 10.027 -6.797 -5.468 1.00 94.38 284 VAL A CA 1
ATOM 2122 C C . VAL A 1 284 ? 10.458 -7.784 -4.382 1.00 94.38 284 VAL A C 1
ATOM 2124 O O . VAL A 1 284 ? 11.543 -8.352 -4.471 1.00 94.38 284 VAL A O 1
ATOM 2127 N N . VAL A 1 285 ? 9.589 -8.076 -3.409 1.00 95.25 285 VAL A N 1
ATOM 2128 C CA . VAL A 1 285 ? 9.893 -9.000 -2.308 1.00 95.25 285 VAL A CA 1
ATOM 2129 C C . VAL A 1 285 ? 10.183 -10.392 -2.863 1.00 95.25 285 VAL A C 1
ATOM 2131 O O . VAL A 1 285 ? 11.209 -10.987 -2.546 1.00 95.25 285 VAL A O 1
ATOM 2134 N N . GLN A 1 286 ? 9.320 -10.879 -3.758 1.00 95.19 286 GLN A N 1
ATOM 2135 C CA . GLN A 1 286 ? 9.496 -12.174 -4.413 1.00 95.19 286 GLN A CA 1
ATOM 2136 C C . GLN A 1 286 ? 10.745 -12.202 -5.295 1.00 95.19 286 GLN A C 1
ATOM 2138 O O . GLN A 1 286 ? 11.463 -13.191 -5.289 1.00 95.19 286 GLN A O 1
ATOM 2143 N N . THR A 1 287 ? 11.048 -11.111 -6.001 1.00 96.31 287 THR A N 1
ATOM 2144 C CA . THR A 1 287 ? 12.243 -10.996 -6.851 1.00 96.31 287 THR A CA 1
ATOM 2145 C C . THR A 1 287 ? 13.524 -11.126 -6.027 1.00 96.31 287 THR A C 1
ATOM 2147 O O . THR A 1 287 ? 14.424 -11.883 -6.392 1.00 96.31 287 THR A O 1
ATOM 2150 N N . VAL A 1 288 ? 13.595 -10.426 -4.890 1.00 97.50 288 VAL A N 1
ATOM 2151 C CA . VAL A 1 288 ? 14.749 -10.471 -3.980 1.00 97.50 288 VAL A CA 1
ATOM 2152 C C . VAL A 1 288 ? 14.916 -11.865 -3.376 1.00 97.50 288 VAL A C 1
ATOM 2154 O O . VAL A 1 288 ? 16.007 -12.430 -3.444 1.00 97.50 288 VAL A O 1
ATOM 2157 N N . LEU A 1 289 ? 13.841 -12.439 -2.827 1.00 97.25 289 LEU A N 1
ATOM 2158 C CA . LEU A 1 289 ? 13.867 -13.772 -2.219 1.00 97.25 289 LEU A CA 1
ATOM 2159 C C . LEU A 1 289 ? 14.231 -14.849 -3.251 1.00 97.25 289 LEU A C 1
ATOM 2161 O O . LEU A 1 289 ? 15.188 -15.598 -3.068 1.00 97.25 289 LEU A O 1
ATOM 2165 N N . GLN A 1 290 ? 13.551 -14.866 -4.397 1.00 97.38 290 GLN A N 1
ATOM 2166 C CA . GLN A 1 290 ? 13.796 -15.852 -5.445 1.00 97.38 290 GLN A CA 1
ATOM 2167 C C . GLN A 1 290 ? 15.242 -15.813 -5.953 1.00 97.38 290 GLN A C 1
ATOM 2169 O O . GLN A 1 290 ? 15.849 -16.875 -6.127 1.00 97.38 290 GLN A O 1
ATOM 2174 N N . GLY A 1 291 ? 15.800 -14.614 -6.155 1.00 96.25 291 GLY A N 1
ATOM 2175 C CA . GLY A 1 291 ? 17.201 -14.443 -6.533 1.00 96.25 291 GLY A CA 1
ATOM 2176 C C . GLY A 1 291 ? 18.149 -14.974 -5.459 1.00 96.25 291 GLY A C 1
ATOM 2177 O O . GLY A 1 291 ? 19.054 -15.752 -5.766 1.00 96.25 291 GLY A O 1
ATOM 2178 N N . PHE A 1 292 ? 17.910 -14.625 -4.191 1.00 95.56 292 PHE A N 1
ATOM 2179 C CA . PHE A 1 292 ? 18.744 -15.070 -3.071 1.00 95.56 292 PHE A CA 1
ATOM 2180 C C . PHE A 1 292 ? 18.699 -16.590 -2.859 1.00 95.56 292 PHE A C 1
ATOM 2182 O O . PHE A 1 292 ? 19.704 -17.192 -2.486 1.00 95.56 292 PHE A O 1
ATOM 2189 N N . ALA A 1 293 ? 17.559 -17.229 -3.135 1.00 95.81 293 ALA A N 1
ATOM 2190 C CA . ALA A 1 293 ? 17.417 -18.681 -3.080 1.00 95.81 293 ALA A CA 1
ATOM 2191 C C . ALA A 1 293 ? 18.162 -19.408 -4.216 1.00 95.81 293 ALA A C 1
ATOM 2193 O O . ALA A 1 293 ? 18.627 -20.531 -4.025 1.00 95.81 293 ALA A O 1
ATOM 2194 N N . GLN A 1 294 ? 18.258 -18.800 -5.403 1.00 95.88 294 GLN A N 1
ATOM 2195 C CA . GLN A 1 294 ? 18.831 -19.439 -6.596 1.00 95.88 294 GLN A CA 1
ATOM 2196 C C . GLN A 1 294 ? 20.329 -19.194 -6.774 1.00 95.88 294 GLN A C 1
ATOM 2198 O O . GLN A 1 294 ? 21.005 -20.018 -7.392 1.00 95.88 294 GLN A O 1
ATOM 2203 N N . ILE A 1 295 ? 20.848 -18.074 -6.269 1.00 95.38 295 ILE A N 1
ATOM 2204 C CA . ILE A 1 295 ? 22.222 -17.633 -6.516 1.00 95.38 295 ILE A CA 1
ATOM 2205 C C . ILE A 1 295 ? 23.006 -17.669 -5.193 1.00 95.38 295 ILE A C 1
ATOM 2207 O O . ILE A 1 295 ? 22.850 -16.785 -4.348 1.00 95.38 295 ILE A O 1
ATOM 2211 N N . PRO A 1 296 ? 23.876 -18.674 -4.979 1.00 93.88 296 PRO A N 1
ATOM 2212 C CA . PRO A 1 296 ? 24.669 -18.768 -3.759 1.00 93.88 296 PRO A CA 1
ATOM 2213 C C . PRO A 1 296 ? 25.573 -17.546 -3.555 1.00 93.88 296 PRO A C 1
ATOM 2215 O O . PRO A 1 296 ? 26.345 -17.166 -4.435 1.00 93.88 296 PRO A O 1
ATOM 2218 N N . GLY A 1 297 ? 25.514 -16.948 -2.364 1.00 95.31 297 GLY A N 1
ATOM 2219 C CA . GLY A 1 297 ? 26.341 -15.787 -2.023 1.00 95.31 297 GLY A CA 1
ATOM 2220 C C . GLY A 1 297 ? 25.925 -14.487 -2.717 1.00 95.31 297 GLY A C 1
ATOM 2221 O O . GLY A 1 297 ? 26.762 -13.598 -2.835 1.00 95.31 297 GLY A O 1
ATOM 2222 N N . LEU A 1 298 ? 24.674 -14.386 -3.184 1.00 97.94 298 LEU A N 1
ATOM 2223 C CA . LEU A 1 298 ? 24.161 -13.208 -3.881 1.00 97.94 298 LEU A CA 1
ATOM 2224 C C . LEU A 1 298 ? 24.236 -11.933 -3.029 1.00 97.94 298 LEU A C 1
ATOM 2226 O O . LEU A 1 298 ? 23.822 -11.932 -1.868 1.00 97.94 298 LEU A O 1
ATOM 2230 N N . ASN A 1 299 ? 24.696 -10.846 -3.649 1.00 98.31 299 ASN A N 1
ATOM 2231 C CA . ASN A 1 299 ? 24.528 -9.474 -3.179 1.00 98.31 299 ASN A CA 1
ATOM 2232 C C . ASN A 1 299 ? 23.422 -8.805 -3.998 1.00 98.31 299 ASN A C 1
ATOM 2234 O O . ASN A 1 299 ? 23.501 -8.729 -5.225 1.00 98.31 299 ASN A O 1
ATOM 2238 N N . VAL A 1 300 ? 22.376 -8.343 -3.323 1.00 98.25 300 VAL A N 1
ATOM 2239 C CA . VAL A 1 300 ? 21.223 -7.707 -3.962 1.00 98.25 300 VAL A CA 1
ATOM 2240 C C . VAL A 1 300 ? 21.400 -6.201 -3.887 1.00 98.25 300 VAL A C 1
ATOM 2242 O O . VAL A 1 300 ? 21.599 -5.658 -2.805 1.00 98.25 300 VAL A O 1
ATOM 2245 N N . TRP A 1 301 ? 21.297 -5.538 -5.033 1.00 98.44 301 TRP A N 1
ATOM 2246 C CA . TRP A 1 301 ? 21.400 -4.089 -5.166 1.00 98.44 301 TRP A CA 1
ATOM 2247 C C . TRP A 1 301 ? 20.064 -3.555 -5.665 1.00 98.44 301 TRP A C 1
ATOM 2249 O O . TRP A 1 301 ? 19.703 -3.798 -6.811 1.00 98.44 301 TRP A O 1
ATOM 2259 N N . TYR A 1 302 ? 19.299 -2.890 -4.809 1.00 98.44 302 TYR A N 1
ATOM 2260 C CA . TYR A 1 302 ? 17.987 -2.346 -5.141 1.00 98.44 302 TYR A CA 1
ATOM 2261 C C . TYR A 1 302 ? 18.038 -0.837 -5.413 1.00 98.44 302 TYR A C 1
ATOM 2263 O O . TYR A 1 302 ? 18.694 -0.082 -4.699 1.00 98.44 302 TYR A O 1
ATOM 2271 N N . GLY A 1 303 ? 17.291 -0.361 -6.404 1.00 96.88 303 GLY A N 1
ATOM 2272 C CA . GLY A 1 303 ? 17.096 1.072 -6.594 1.00 96.88 303 GLY A CA 1
ATOM 2273 C C . GLY A 1 303 ? 16.098 1.407 -7.699 1.00 96.88 303 GLY A C 1
ATOM 2274 O O . GLY A 1 303 ? 15.573 0.506 -8.351 1.00 96.88 303 GLY A O 1
ATOM 2275 N N . PRO A 1 304 ? 15.841 2.698 -7.949 1.00 96.19 304 PRO A N 1
ATOM 2276 C CA . PRO A 1 304 ? 16.436 3.863 -7.285 1.00 96.19 304 PRO A CA 1
ATOM 2277 C C . PRO A 1 304 ? 15.674 4.332 -6.030 1.00 96.19 304 PRO A C 1
ATOM 2279 O O . PRO A 1 304 ? 16.058 5.329 -5.442 1.00 96.19 304 PRO A O 1
ATOM 2282 N N . ASP A 1 305 ? 14.583 3.686 -5.620 1.00 96.25 305 ASP A N 1
ATOM 2283 C CA . ASP A 1 305 ? 13.768 4.213 -4.516 1.00 96.25 305 ASP A CA 1
ATOM 2284 C C . ASP A 1 305 ? 14.399 3.962 -3.139 1.00 96.25 305 ASP A C 1
ATOM 2286 O O . ASP A 1 305 ? 14.471 2.827 -2.670 1.00 96.25 305 ASP A O 1
ATOM 2290 N N . THR A 1 306 ? 14.840 5.027 -2.473 1.00 96.12 306 THR A N 1
ATOM 2291 C CA . THR A 1 306 ? 15.455 4.955 -1.146 1.00 96.12 306 THR A CA 1
ATOM 2292 C C . THR A 1 306 ? 14.494 4.396 -0.105 1.00 96.12 306 THR A C 1
ATOM 2294 O O . THR A 1 306 ? 14.878 3.512 0.664 1.00 96.12 306 THR A O 1
ATOM 2297 N N . TYR A 1 307 ? 13.247 4.874 -0.082 1.00 94.81 307 TYR A N 1
ATOM 2298 C CA . TYR A 1 307 ? 12.276 4.463 0.930 1.00 94.81 307 TYR A CA 1
ATOM 2299 C C . TYR A 1 307 ? 11.874 3.012 0.749 1.00 94.81 307 TYR A C 1
ATOM 2301 O O . TYR A 1 307 ? 11.896 2.253 1.711 1.00 94.81 307 TYR A O 1
ATOM 2309 N N . MET A 1 308 ? 11.596 2.579 -0.477 1.00 95.44 308 MET A N 1
ATOM 2310 C CA . MET A 1 308 ? 11.298 1.174 -0.735 1.00 95.44 308 MET A CA 1
ATOM 2311 C C . MET A 1 308 ? 12.489 0.272 -0.399 1.00 95.44 308 MET A C 1
ATOM 2313 O O . MET A 1 308 ? 12.284 -0.807 0.151 1.00 95.44 308 MET A O 1
ATOM 2317 N N . GLY A 1 309 ? 13.726 0.712 -0.641 1.00 96.88 309 GLY A N 1
ATOM 2318 C CA . GLY A 1 309 ? 14.925 -0.021 -0.231 1.00 96.88 309 GLY A CA 1
ATOM 2319 C C . GLY A 1 309 ? 15.031 -0.197 1.286 1.00 96.88 309 GLY A C 1
ATOM 2320 O O . GLY A 1 309 ? 15.219 -1.312 1.778 1.00 96.88 309 GLY A O 1
ATOM 2321 N N . GLU A 1 310 ? 14.837 0.888 2.032 1.00 96.56 310 GLU A N 1
ATOM 2322 C CA . GLU A 1 310 ? 14.834 0.891 3.497 1.00 96.56 310 GLU A CA 1
ATOM 2323 C C . GLU A 1 310 ? 13.664 0.077 4.083 1.00 96.56 310 GLU A C 1
ATOM 2325 O O . GLU A 1 310 ? 13.832 -0.696 5.034 1.00 96.56 310 GLU A O 1
ATOM 2330 N N . ASN A 1 311 ? 12.482 0.184 3.481 1.00 96.44 311 ASN A N 1
ATOM 2331 C CA . ASN A 1 311 ? 11.283 -0.547 3.880 1.00 96.44 311 ASN A CA 1
ATOM 2332 C C . ASN A 1 311 ? 11.413 -2.049 3.600 1.00 96.44 311 ASN A C 1
ATOM 2334 O O . ASN A 1 311 ? 10.966 -2.864 4.409 1.00 96.44 311 ASN A O 1
ATOM 2338 N N . LEU A 1 312 ? 12.082 -2.442 2.511 1.00 96.44 312 LEU A N 1
ATOM 2339 C CA . LEU A 1 312 ? 12.447 -3.838 2.257 1.00 96.44 312 LEU A CA 1
ATOM 2340 C C . LEU A 1 312 ? 13.398 -4.365 3.329 1.00 96.44 312 LEU A C 1
ATOM 2342 O O . LEU A 1 312 ? 13.165 -5.447 3.864 1.00 96.44 312 LEU A O 1
ATOM 2346 N N . ALA A 1 313 ? 14.433 -3.599 3.686 1.00 96.88 313 ALA A N 1
ATOM 2347 C CA . ALA A 1 313 ? 15.348 -3.980 4.759 1.00 96.88 313 ALA A CA 1
ATOM 2348 C C . ALA A 1 313 ? 14.608 -4.149 6.097 1.00 96.88 313 ALA A C 1
ATOM 2350 O O . ALA A 1 313 ? 14.806 -5.147 6.790 1.00 96.88 313 ALA A O 1
ATOM 2351 N N . SER A 1 314 ? 13.691 -3.233 6.416 1.00 95.12 314 SER A N 1
ATOM 2352 C CA . SER A 1 314 ? 12.834 -3.302 7.604 1.00 95.12 314 SER A CA 1
ATOM 2353 C C . SER A 1 314 ? 11.908 -4.524 7.598 1.00 95.12 314 SER A C 1
ATOM 2355 O O . SER A 1 314 ? 11.793 -5.231 8.602 1.00 95.12 314 SER A O 1
ATOM 2357 N N . LEU A 1 315 ? 11.279 -4.819 6.457 1.00 94.50 315 LEU A N 1
ATOM 2358 C CA . LEU A 1 315 ? 10.436 -5.999 6.285 1.00 94.50 315 LEU A CA 1
ATOM 2359 C C . LEU A 1 315 ? 11.245 -7.286 6.479 1.00 94.50 315 LEU A C 1
ATOM 2361 O O . LEU A 1 315 ? 10.828 -8.167 7.230 1.00 94.50 315 LEU A O 1
ATOM 2365 N N . PHE A 1 316 ? 12.413 -7.401 5.844 1.00 96.31 316 PHE A N 1
ATOM 2366 C CA . PHE A 1 316 ? 13.271 -8.575 5.995 1.00 96.31 316 PHE A CA 1
ATOM 2367 C C . PHE A 1 316 ? 13.821 -8.705 7.414 1.00 96.31 316 PHE A C 1
ATOM 2369 O O . PHE A 1 316 ? 13.910 -9.822 7.923 1.00 96.31 316 PHE A O 1
ATOM 2376 N N . LEU A 1 317 ? 14.110 -7.594 8.097 1.00 95.56 317 LEU A N 1
ATOM 2377 C CA . LEU A 1 317 ? 14.500 -7.619 9.503 1.00 95.56 317 LEU A CA 1
ATOM 2378 C C . LEU A 1 317 ? 13.394 -8.251 10.346 1.00 95.56 317 LEU A C 1
ATOM 2380 O O . LEU A 1 317 ? 13.667 -9.169 11.117 1.00 95.56 317 LEU A O 1
ATOM 2384 N N . ARG A 1 318 ? 12.137 -7.860 10.117 1.00 91.50 318 ARG A N 1
ATOM 2385 C CA . ARG A 1 318 ? 10.995 -8.466 10.802 1.00 91.50 318 ARG A CA 1
ATOM 2386 C C . ARG A 1 318 ? 10.824 -9.947 10.468 1.00 91.50 318 ARG A C 1
ATOM 2388 O O . ARG A 1 318 ? 10.630 -10.755 11.370 1.00 91.50 318 ARG A O 1
ATOM 2395 N N . LEU A 1 319 ? 10.929 -10.328 9.196 1.00 92.44 319 LEU A N 1
ATOM 2396 C CA . LEU A 1 319 ? 10.863 -11.738 8.786 1.00 92.44 319 LEU A CA 1
ATOM 2397 C C . LEU A 1 319 ? 11.972 -12.579 9.436 1.00 92.44 319 LEU A C 1
ATOM 2399 O O . LEU A 1 319 ? 11.757 -13.747 9.744 1.00 92.44 319 LEU A O 1
ATOM 2403 N N . SER A 1 320 ? 13.130 -11.976 9.716 1.00 95.00 320 SER A N 1
ATOM 2404 C CA . SER A 1 320 ? 14.240 -12.618 10.427 1.00 95.00 320 SER A CA 1
ATOM 2405 C C . SER A 1 320 ? 13.940 -12.930 11.903 1.00 95.00 320 SER A C 1
ATOM 2407 O O . SER A 1 320 ? 14.696 -13.654 12.553 1.00 95.00 320 SER A O 1
ATOM 2409 N N . GLU A 1 321 ? 12.837 -12.423 12.449 1.00 93.25 321 GLU A N 1
ATOM 2410 C CA . GLU A 1 321 ? 12.369 -12.688 13.814 1.00 93.25 321 GLU A CA 1
ATOM 2411 C C . GLU A 1 321 ? 11.219 -13.701 13.855 1.00 93.25 321 GLU A C 1
ATOM 2413 O O . GLU A 1 321 ? 10.904 -14.222 14.925 1.00 93.25 321 GLU A O 1
ATOM 2418 N N . LEU A 1 322 ? 10.601 -13.998 12.709 1.00 91.38 322 LEU A N 1
ATOM 2419 C CA . LEU A 1 322 ? 9.462 -14.905 12.628 1.00 91.38 322 LEU A CA 1
ATOM 2420 C C . LEU A 1 322 ? 9.894 -16.382 12.586 1.00 91.38 322 LEU A C 1
ATOM 2422 O O . LEU A 1 322 ? 11.010 -16.692 12.159 1.00 91.38 322 LEU A O 1
ATOM 2426 N N . PRO A 1 323 ? 9.010 -17.310 13.001 1.00 93.75 323 PRO A N 1
ATOM 2427 C CA . PRO A 1 323 ? 9.214 -18.739 12.791 1.00 93.75 323 PRO A CA 1
ATOM 2428 C C . PRO A 1 323 ? 9.303 -19.087 11.302 1.00 93.75 323 PRO A C 1
ATOM 2430 O O . PRO A 1 323 ? 8.647 -18.457 10.471 1.00 93.75 323 PRO A O 1
ATOM 2433 N N . ASP A 1 324 ? 10.037 -20.155 10.983 1.00 95.38 324 ASP A N 1
ATOM 2434 C CA . ASP A 1 324 ? 10.233 -20.619 9.604 1.00 95.38 324 ASP A CA 1
ATOM 2435 C C . ASP A 1 324 ? 8.916 -20.837 8.848 1.00 95.38 324 ASP A C 1
ATOM 2437 O O . ASP A 1 324 ? 8.840 -20.510 7.671 1.00 95.38 324 ASP A O 1
ATOM 2441 N N . GLU A 1 325 ? 7.862 -21.312 9.518 1.00 94.44 325 GLU A N 1
ATOM 2442 C CA . GLU A 1 325 ? 6.543 -21.513 8.903 1.00 94.44 325 GLU A CA 1
ATOM 2443 C C . GLU A 1 325 ? 5.967 -20.213 8.316 1.00 94.44 325 GLU A C 1
ATOM 2445 O O . GLU A 1 325 ? 5.442 -20.215 7.205 1.00 94.44 325 GLU A O 1
ATOM 2450 N N . GLU A 1 326 ? 6.098 -19.085 9.020 1.00 91.12 326 GLU A N 1
ATOM 2451 C CA . GLU A 1 326 ? 5.610 -17.789 8.532 1.00 91.12 326 GLU A CA 1
ATOM 2452 C C . GLU A 1 326 ? 6.486 -17.248 7.397 1.00 91.12 326 GLU A C 1
ATOM 2454 O O . GLU A 1 326 ? 5.971 -16.686 6.432 1.00 91.12 326 GLU A O 1
ATOM 2459 N N . VAL A 1 327 ? 7.804 -17.462 7.467 1.00 93.75 327 VAL A N 1
ATOM 2460 C CA . VAL A 1 327 ? 8.727 -17.087 6.383 1.00 93.75 327 VAL A CA 1
ATOM 2461 C C . VAL A 1 327 ? 8.427 -17.898 5.115 1.00 93.75 327 VAL A C 1
ATOM 2463 O O . VAL A 1 327 ? 8.384 -17.349 4.013 1.00 93.75 327 VAL A O 1
ATOM 2466 N N . GLN A 1 328 ? 8.142 -19.191 5.265 1.00 94.75 328 GLN A N 1
ATOM 2467 C CA . GLN A 1 328 ? 7.854 -20.102 4.157 1.00 94.75 328 GLN A CA 1
ATOM 2468 C C . GLN A 1 328 ? 6.519 -19.817 3.466 1.00 94.75 328 GLN A C 1
ATOM 2470 O O . GLN A 1 328 ? 6.401 -20.084 2.269 1.00 94.75 328 GLN A O 1
ATOM 2475 N N . LYS A 1 329 ? 5.538 -19.226 4.168 1.00 91.69 329 LYS A N 1
ATOM 2476 C CA . LYS A 1 329 ? 4.305 -18.719 3.536 1.00 91.69 329 LYS A CA 1
ATOM 2477 C C . LYS A 1 329 ? 4.594 -17.640 2.497 1.00 91.69 329 LYS A C 1
ATOM 2479 O O . LYS A 1 329 ? 3.848 -17.525 1.529 1.00 91.69 329 LYS A O 1
ATOM 2484 N N . LEU A 1 330 ? 5.657 -16.859 2.695 1.00 89.94 330 LEU A N 1
ATOM 2485 C CA . LEU A 1 330 ? 6.076 -15.846 1.736 1.00 89.94 330 LEU A CA 1
ATOM 2486 C C . LEU A 1 330 ? 6.905 -16.454 0.603 1.00 89.94 330 LEU A C 1
ATOM 2488 O O . LEU A 1 330 ? 6.665 -16.128 -0.556 1.00 89.94 330 LEU A O 1
ATOM 2492 N N . HIS A 1 331 ? 7.867 -17.322 0.922 1.00 94.56 331 HIS A N 1
ATOM 2493 C CA . HIS A 1 331 ? 8.640 -18.042 -0.087 1.00 94.56 331 HIS A CA 1
ATOM 2494 C C . HIS A 1 331 ? 9.181 -19.376 0.465 1.00 94.56 331 HIS A C 1
ATOM 2496 O O . HIS A 1 331 ? 9.963 -19.372 1.419 1.00 94.56 331 HIS A O 1
ATOM 2502 N N . PRO A 1 332 ? 8.863 -20.527 -0.160 1.00 94.81 332 PRO A N 1
ATOM 2503 C CA . PRO A 1 332 ? 9.063 -21.853 0.438 1.00 94.81 332 PRO A CA 1
ATOM 2504 C C . PRO A 1 332 ? 10.532 -22.241 0.664 1.00 94.81 332 PRO A C 1
ATOM 2506 O O . PRO A 1 332 ? 10.821 -23.085 1.506 1.00 94.81 332 PRO A O 1
ATOM 2509 N N . ALA A 1 333 ? 11.470 -21.642 -0.076 1.00 95.69 333 ALA A N 1
ATOM 2510 C CA . ALA A 1 333 ? 12.903 -21.913 0.074 1.00 95.69 333 ALA A CA 1
ATOM 2511 C C . ALA A 1 333 ? 13.582 -21.125 1.212 1.00 95.69 333 ALA A C 1
ATOM 2513 O O . ALA A 1 333 ? 14.767 -21.340 1.463 1.00 95.69 333 ALA A O 1
ATOM 2514 N N . HIS A 1 334 ? 12.873 -20.203 1.871 1.00 96.81 334 HIS A N 1
ATOM 2515 C CA . HIS A 1 334 ? 13.455 -19.352 2.903 1.00 96.81 334 HIS A CA 1
ATOM 2516 C C . HIS A 1 334 ? 13.077 -19.794 4.310 1.00 96.81 334 HIS A C 1
ATOM 2518 O O . HIS A 1 334 ? 11.969 -20.237 4.589 1.00 96.81 334 HIS A O 1
ATOM 2524 N N . THR A 1 335 ? 14.036 -19.620 5.204 1.00 96.62 335 THR A N 1
ATOM 2525 C CA . THR A 1 335 ? 13.923 -19.782 6.653 1.00 96.62 335 THR A CA 1
ATOM 2526 C C . THR A 1 335 ? 14.358 -18.498 7.340 1.00 96.62 335 THR A C 1
ATOM 2528 O O . THR A 1 335 ? 15.026 -17.652 6.731 1.00 96.62 335 THR A O 1
ATOM 2531 N N . GLN A 1 336 ? 14.068 -18.383 8.632 1.00 96.50 336 GLN A N 1
ATOM 2532 C CA . GLN A 1 336 ? 14.556 -17.313 9.490 1.00 96.50 336 GLN A CA 1
ATOM 2533 C C . GLN A 1 336 ? 16.073 -17.106 9.332 1.00 96.50 336 GLN A C 1
ATOM 2535 O O . GLN A 1 336 ? 16.547 -15.977 9.200 1.00 96.50 336 GLN A O 1
ATOM 2540 N N . ALA A 1 337 ? 16.842 -18.200 9.295 1.00 96.31 337 ALA A N 1
ATOM 2541 C CA . ALA A 1 337 ? 18.292 -18.162 9.118 1.00 96.31 337 ALA A CA 1
ATOM 2542 C C . ALA A 1 337 ? 18.694 -17.582 7.753 1.00 96.31 337 ALA A C 1
ATOM 2544 O O . ALA A 1 337 ? 19.547 -16.699 7.691 1.00 96.31 337 ALA A O 1
ATOM 2545 N N . SER A 1 338 ? 18.036 -18.006 6.670 1.00 96.56 338 SER A N 1
ATOM 2546 C CA . SER A 1 338 ? 18.337 -17.491 5.327 1.00 96.56 338 SER A CA 1
ATOM 2547 C C . SER A 1 338 ? 18.056 -15.990 5.189 1.00 96.56 338 SER A C 1
ATOM 2549 O O . SER A 1 338 ? 18.803 -15.283 4.519 1.00 96.56 338 SER A O 1
ATOM 2551 N N . ILE A 1 339 ? 17.021 -15.476 5.866 1.00 97.38 339 ILE A N 1
ATOM 2552 C CA . ILE A 1 339 ? 16.711 -14.043 5.863 1.00 97.38 339 ILE A CA 1
ATOM 2553 C C . ILE A 1 339 ? 17.774 -13.258 6.646 1.00 97.38 339 ILE A C 1
ATOM 2555 O O . ILE A 1 339 ? 18.203 -12.195 6.198 1.00 97.38 339 ILE A O 1
ATOM 2559 N N . LYS A 1 340 ? 18.276 -13.800 7.766 1.00 96.94 340 LYS A N 1
ATOM 2560 C CA . LYS A 1 340 ? 19.413 -13.203 8.495 1.00 96.94 340 LYS A CA 1
ATOM 2561 C C . LYS A 1 340 ? 20.674 -13.119 7.634 1.00 96.94 340 LYS A C 1
ATOM 2563 O O . LYS A 1 340 ? 21.430 -12.162 7.770 1.00 96.94 340 LYS A O 1
ATOM 2568 N N . GLU A 1 341 ? 20.895 -14.085 6.745 1.00 96.88 341 GLU A N 1
ATOM 2569 C CA . GLU A 1 341 ? 22.006 -14.050 5.786 1.00 96.88 341 GLU A CA 1
ATOM 2570 C C . GLU A 1 341 ? 21.796 -13.051 4.639 1.00 96.88 341 GLU A C 1
ATOM 2572 O O . GLU A 1 341 ? 22.778 -12.506 4.129 1.00 96.88 341 GLU A O 1
ATOM 2577 N N . LEU A 1 342 ? 20.544 -12.806 4.236 1.00 96.75 342 LEU A N 1
ATOM 2578 C CA . LEU A 1 342 ? 20.182 -11.831 3.202 1.00 96.75 342 LEU A CA 1
ATOM 2579 C C . LEU A 1 342 ? 20.440 -10.393 3.657 1.00 96.75 342 LEU A C 1
ATOM 2581 O O . LEU A 1 342 ? 21.005 -9.617 2.893 1.00 96.75 342 LEU A O 1
ATOM 2585 N N . LEU A 1 343 ? 20.063 -10.041 4.889 1.00 96.44 343 LEU A N 1
ATOM 2586 C CA . LEU A 1 343 ? 20.141 -8.670 5.415 1.00 96.44 343 LEU A CA 1
ATOM 2587 C C . LEU A 1 343 ? 21.485 -7.954 5.174 1.00 96.44 343 LEU A C 1
ATOM 2589 O O . LEU A 1 343 ? 21.464 -6.870 4.595 1.00 96.44 343 LEU A O 1
ATOM 2593 N N . PRO A 1 344 ? 22.659 -8.517 5.531 1.00 97.12 344 PRO A N 1
ATOM 2594 C CA . PRO A 1 344 ? 23.942 -7.848 5.291 1.00 97.12 344 PRO A CA 1
ATOM 2595 C C . PRO A 1 344 ? 24.342 -7.772 3.807 1.00 97.12 344 PRO A C 1
ATOM 2597 O O . PRO A 1 344 ? 25.306 -7.085 3.473 1.00 97.12 344 PRO A O 1
ATOM 2600 N N . ARG A 1 345 ? 23.646 -8.495 2.920 1.00 97.38 345 ARG A N 1
ATOM 2601 C CA . ARG A 1 345 ? 23.888 -8.532 1.468 1.00 97.38 345 ARG A CA 1
ATOM 2602 C C . ARG A 1 345 ? 22.823 -7.783 0.666 1.00 97.38 345 ARG A C 1
ATOM 2604 O O . ARG A 1 345 ? 22.923 -7.732 -0.559 1.00 97.38 345 ARG A O 1
ATOM 2611 N N . LEU A 1 346 ? 21.822 -7.210 1.333 1.00 97.94 346 LEU A N 1
ATOM 2612 C CA . LEU A 1 346 ? 20.852 -6.314 0.726 1.00 97.94 346 LEU A CA 1
ATOM 2613 C C . LEU A 1 346 ? 21.379 -4.884 0.808 1.00 97.94 346 LEU A C 1
ATOM 2615 O O . LEU A 1 346 ? 21.507 -4.304 1.883 1.00 97.94 346 LEU A O 1
ATOM 2619 N N . ARG A 1 347 ? 21.664 -4.311 -0.352 1.00 98.19 347 ARG A N 1
ATOM 2620 C CA . ARG A 1 347 ? 22.072 -2.922 -0.520 1.00 98.19 347 ARG A CA 1
ATOM 2621 C C . ARG A 1 347 ? 21.004 -2.208 -1.315 1.00 98.19 347 ARG A C 1
ATOM 2623 O O . ARG A 1 347 ? 20.435 -2.778 -2.240 1.00 98.19 347 ARG A O 1
ATOM 2630 N N . TYR A 1 348 ? 20.762 -0.950 -0.998 1.00 97.81 348 TYR A N 1
ATOM 2631 C CA . TYR A 1 348 ? 19.815 -0.129 -1.734 1.00 97.81 348 TYR A CA 1
ATOM 2632 C C . TYR A 1 348 ? 20.376 1.269 -1.960 1.00 97.81 348 TYR A C 1
ATOM 2634 O O . TYR A 1 348 ? 21.214 1.743 -1.191 1.00 97.81 348 TYR A O 1
ATOM 2642 N N . PHE A 1 349 ? 19.958 1.892 -3.054 1.00 97.88 349 PHE A N 1
ATOM 2643 C CA . PHE A 1 349 ? 20.326 3.261 -3.378 1.00 97.88 349 PHE A CA 1
ATOM 2644 C C . PHE A 1 349 ? 19.721 4.233 -2.356 1.00 97.88 349 PHE A C 1
ATOM 2646 O O . PHE A 1 349 ? 18.601 4.025 -1.903 1.00 97.88 349 PHE A O 1
ATOM 2653 N N . GLN A 1 350 ? 20.474 5.266 -1.971 1.00 95.50 350 GLN A N 1
ATOM 2654 C CA . GLN A 1 350 ? 20.105 6.169 -0.870 1.00 95.50 350 GLN A CA 1
ATOM 2655 C C . GLN A 1 350 ? 19.745 7.591 -1.320 1.00 95.50 350 GLN A C 1
ATOM 2657 O O . GLN A 1 350 ? 19.417 8.426 -0.482 1.00 95.50 350 GLN A O 1
ATOM 2662 N N . ASP A 1 351 ? 19.756 7.863 -2.624 1.00 94.56 351 ASP A N 1
ATOM 2663 C CA . ASP A 1 351 ? 19.606 9.210 -3.191 1.00 94.56 351 ASP A CA 1
ATOM 2664 C C . ASP A 1 351 ? 18.506 9.267 -4.270 1.00 94.56 351 ASP A C 1
ATOM 2666 O O . ASP A 1 351 ? 18.609 9.977 -5.266 1.00 94.56 351 ASP A O 1
ATOM 2670 N N . GLY A 1 352 ? 17.441 8.472 -4.115 1.00 93.00 352 GLY A N 1
ATOM 2671 C CA . GLY A 1 352 ? 16.281 8.518 -5.004 1.00 93.00 352 GLY A CA 1
ATOM 2672 C C . GLY A 1 352 ? 14.976 8.532 -4.227 1.00 93.00 352 GLY A C 1
ATOM 2673 O O . GLY A 1 352 ? 14.715 7.683 -3.384 1.00 93.00 352 GLY A O 1
ATOM 2674 N N . THR A 1 353 ? 14.135 9.534 -4.470 1.00 88.25 353 THR A N 1
ATOM 2675 C CA . THR A 1 353 ? 12.868 9.690 -3.746 1.00 88.25 353 THR A CA 1
ATOM 2676 C C . THR A 1 353 ? 11.737 10.038 -4.704 1.00 88.25 353 THR A C 1
ATOM 2678 O O . THR A 1 353 ? 11.853 10.927 -5.555 1.00 88.25 353 THR A O 1
ATOM 2681 N N . CYS A 1 354 ? 10.609 9.350 -4.541 1.00 86.62 354 CYS A N 1
ATOM 2682 C CA . CYS A 1 354 ? 9.354 9.742 -5.160 1.00 86.62 354 CYS A CA 1
ATOM 2683 C C . CYS A 1 354 ? 8.768 10.949 -4.411 1.00 86.62 354 CYS A C 1
ATOM 2685 O O . CYS A 1 354 ? 8.401 10.848 -3.238 1.00 86.62 354 CYS A O 1
ATOM 2687 N N . ILE A 1 355 ? 8.654 12.102 -5.079 1.00 83.00 355 ILE A N 1
ATOM 2688 C CA . ILE A 1 355 ? 8.118 13.323 -4.452 1.00 83.00 355 ILE A CA 1
ATOM 2689 C C . ILE A 1 355 ? 6.659 13.163 -3.999 1.00 83.00 355 ILE A C 1
ATOM 2691 O O . ILE A 1 355 ? 6.238 13.792 -3.030 1.00 83.00 355 ILE A O 1
ATOM 2695 N N . VAL A 1 356 ? 5.900 12.293 -4.677 1.00 81.12 356 VAL A N 1
ATOM 2696 C CA . VAL A 1 356 ? 4.506 12.000 -4.333 1.00 81.12 356 VAL A CA 1
ATOM 2697 C C . VAL A 1 356 ? 4.432 11.289 -2.990 1.00 81.12 356 VAL A C 1
ATOM 2699 O O . VAL A 1 356 ? 3.657 11.707 -2.140 1.00 81.12 356 VAL A O 1
ATOM 2702 N N . HIS A 1 357 ? 5.249 10.261 -2.751 1.00 82.06 357 HIS A N 1
ATOM 2703 C CA . HIS A 1 357 ? 5.195 9.534 -1.481 1.00 82.06 357 HIS A CA 1
ATOM 2704 C C . HIS A 1 357 ? 5.924 10.245 -0.342 1.00 82.06 357 HIS A C 1
ATOM 2706 O O . HIS A 1 357 ? 5.550 10.073 0.815 1.00 82.06 357 HIS A O 1
ATOM 2712 N N . HIS A 1 358 ? 6.893 11.113 -0.641 1.00 84.00 358 HIS A N 1
ATOM 2713 C CA . HIS A 1 358 ? 7.601 11.897 0.375 1.00 84.00 358 HIS A CA 1
ATOM 2714 C C . HIS A 1 358 ? 6.663 12.720 1.283 1.00 84.00 358 HIS A C 1
ATOM 2716 O O . HIS A 1 358 ? 6.977 12.949 2.450 1.00 84.00 358 HIS A O 1
ATOM 2722 N N . MET A 1 359 ? 5.482 13.120 0.792 1.00 81.38 359 MET A N 1
ATOM 2723 C CA . MET A 1 359 ? 4.513 13.895 1.580 1.00 81.38 359 MET A CA 1
ATOM 2724 C C . MET A 1 359 ? 3.895 13.133 2.763 1.00 81.38 359 MET A C 1
ATOM 2726 O O . MET A 1 359 ? 3.310 13.764 3.640 1.00 81.38 359 MET A O 1
ATOM 2730 N N . PHE A 1 360 ? 4.025 11.804 2.811 1.00 81.31 360 PHE A N 1
ATOM 2731 C CA . PHE A 1 360 ? 3.481 10.967 3.887 1.00 81.31 360 PHE A CA 1
ATOM 2732 C C . PHE A 1 360 ? 4.391 10.890 5.122 1.00 81.31 360 PHE A C 1
ATOM 2734 O O . PHE A 1 360 ? 4.240 9.975 5.924 1.00 81.31 360 PHE A O 1
ATOM 2741 N N . GLY A 1 361 ? 5.342 11.818 5.265 1.00 84.00 361 GLY A N 1
ATOM 2742 C CA . GLY A 1 361 ? 6.256 11.904 6.403 1.00 84.00 361 GLY A CA 1
ATOM 2743 C C . GLY A 1 361 ? 5.968 13.066 7.370 1.00 84.00 361 GLY A C 1
ATOM 2744 O O . GLY A 1 361 ? 5.050 13.872 7.197 1.00 84.00 361 GLY A O 1
ATOM 2745 N N . GLY A 1 362 ? 6.796 13.179 8.404 1.00 87.31 362 GLY A N 1
ATOM 2746 C CA . GLY A 1 362 ? 6.787 14.221 9.420 1.00 87.31 362 GLY A CA 1
ATOM 2747 C C . GLY A 1 362 ? 5.461 14.324 10.177 1.00 87.31 362 GLY A C 1
ATOM 2748 O O . GLY A 1 362 ? 4.997 13.385 10.825 1.00 87.31 362 GLY A O 1
ATOM 2749 N N . ARG A 1 363 ? 4.843 15.511 10.108 1.00 86.19 363 ARG A N 1
ATOM 2750 C CA . ARG A 1 363 ? 3.590 15.828 10.819 1.00 86.19 363 ARG A CA 1
ATOM 2751 C C . ARG A 1 363 ? 2.446 14.885 10.439 1.00 86.19 363 ARG A C 1
ATOM 2753 O O . ARG A 1 363 ? 1.615 14.590 11.292 1.00 86.19 363 ARG A O 1
ATOM 2760 N N . VAL A 1 364 ? 2.404 14.411 9.192 1.00 88.56 364 VAL A N 1
ATOM 2761 C CA . VAL A 1 364 ? 1.369 13.474 8.735 1.00 88.56 364 VAL A CA 1
ATOM 2762 C C . VAL A 1 364 ? 1.433 12.183 9.549 1.00 88.56 364 VAL A C 1
ATOM 2764 O O . VAL A 1 364 ? 0.439 11.786 10.155 1.00 88.56 364 VAL A O 1
ATOM 2767 N N . THR A 1 365 ? 2.610 11.568 9.631 1.00 90.31 365 THR A N 1
ATOM 2768 C CA . THR A 1 365 ? 2.829 10.331 10.387 1.00 90.31 365 THR A CA 1
ATOM 2769 C C . THR A 1 365 ? 2.520 10.507 11.869 1.00 90.31 365 THR A C 1
ATOM 2771 O O . THR A 1 365 ? 1.889 9.643 12.478 1.00 90.31 365 THR A O 1
ATOM 2774 N N . GLU A 1 366 ? 2.904 11.643 12.456 1.00 89.75 366 GLU A N 1
ATOM 2775 C CA . GLU A 1 366 ? 2.609 11.937 13.861 1.00 89.75 366 GLU A CA 1
ATOM 2776 C C . GLU A 1 366 ? 1.101 12.035 14.124 1.00 89.75 366 GLU A C 1
ATOM 2778 O O . GLU A 1 366 ? 0.590 11.498 15.112 1.00 89.75 366 GLU A O 1
ATOM 2783 N N . LEU A 1 367 ? 0.352 12.645 13.204 1.00 90.75 367 LEU A N 1
ATOM 2784 C CA . LEU A 1 367 ? -1.100 12.705 13.313 1.00 90.75 367 LEU A CA 1
ATOM 2785 C C . LEU A 1 367 ? -1.752 11.325 13.134 1.00 90.75 367 LEU A C 1
ATOM 2787 O O . LEU A 1 367 ? -2.698 10.996 13.853 1.00 90.75 367 LEU A O 1
ATOM 2791 N N . VAL A 1 368 ? -1.233 10.477 12.237 1.00 93.00 368 VAL A N 1
ATOM 2792 C CA . VAL A 1 368 ? -1.689 9.080 12.112 1.00 93.00 368 VAL A CA 1
ATOM 2793 C C . VAL A 1 368 ? -1.449 8.319 13.419 1.00 93.00 368 VAL A C 1
ATOM 2795 O O . VAL A 1 368 ? -2.378 7.701 13.947 1.00 93.00 368 VAL A O 1
ATOM 2798 N N . ARG A 1 369 ? -0.236 8.409 13.980 1.00 91.12 369 ARG A N 1
ATOM 2799 C CA . ARG A 1 369 ? 0.160 7.754 15.238 1.00 91.12 369 ARG A CA 1
ATOM 2800 C C . ARG A 1 369 ? -0.734 8.160 16.407 1.00 91.12 369 ARG A C 1
ATOM 2802 O O . ARG A 1 369 ? -1.130 7.321 17.213 1.00 91.12 369 ARG A O 1
ATOM 2809 N N . THR A 1 370 ? -1.060 9.442 16.510 1.00 87.94 370 THR A N 1
ATOM 2810 C CA . THR A 1 370 ? -1.794 9.972 17.663 1.00 87.94 370 THR A CA 1
ATOM 2811 C C . THR A 1 370 ? -3.310 9.868 17.502 1.00 87.94 370 THR A C 1
ATOM 2813 O O . THR A 1 370 ? -3.994 9.506 18.463 1.00 87.94 370 THR A O 1
ATOM 2816 N N . GLY A 1 371 ? -3.846 10.156 16.312 1.00 90.19 371 GLY A N 1
ATOM 2817 C CA . GLY A 1 371 ? -5.287 10.274 16.055 1.00 90.19 371 GLY A CA 1
ATOM 2818 C C . GLY A 1 371 ? -5.955 9.091 15.381 1.00 90.19 371 GLY A C 1
ATOM 2819 O O . GLY A 1 371 ? -7.183 8.965 15.445 1.00 90.19 371 GLY A O 1
ATOM 2820 N N . TYR A 1 372 ? -5.175 8.204 14.774 1.00 93.00 372 TYR A N 1
ATOM 2821 C CA . TYR A 1 372 ? -5.701 7.121 13.950 1.00 93.00 372 TYR A CA 1
ATOM 2822 C C . TYR A 1 372 ? -5.098 5.757 14.286 1.00 93.00 372 TYR A C 1
ATOM 2824 O O . TYR A 1 372 ? -5.299 4.810 13.534 1.00 93.00 372 TYR A O 1
ATOM 2832 N N . SER A 1 373 ? -4.436 5.601 15.436 1.00 89.38 373 SER A N 1
ATOM 2833 C CA . SER A 1 373 ? -3.888 4.305 15.852 1.00 89.38 373 SER A CA 1
ATOM 2834 C C . SER A 1 373 ? -4.958 3.226 16.066 1.00 89.38 373 SER A C 1
ATOM 2836 O O . SER A 1 373 ? -4.677 2.040 15.929 1.00 89.38 373 SER A O 1
ATOM 2838 N N . ASP A 1 374 ? -6.211 3.600 16.327 1.00 90.62 374 ASP A N 1
ATOM 2839 C CA . ASP A 1 374 ? -7.339 2.667 16.403 1.00 90.62 374 ASP A CA 1
ATOM 2840 C C . ASP A 1 374 ? -7.883 2.237 15.026 1.00 90.62 374 ASP A C 1
ATOM 2842 O O . ASP A 1 374 ? -8.742 1.358 14.975 1.00 90.62 374 ASP A O 1
ATOM 2846 N N . ALA A 1 375 ? -7.414 2.844 13.927 1.00 94.62 375 ALA A N 1
ATOM 2847 C CA . ALA A 1 375 ? -7.818 2.556 12.552 1.00 94.62 375 ALA A CA 1
ATOM 2848 C C . ALA A 1 375 ? -7.017 1.412 11.914 1.00 94.62 375 ALA A C 1
ATOM 2850 O O . ALA A 1 375 ? -5.988 0.974 12.428 1.00 94.62 375 ALA A O 1
ATOM 2851 N N . TYR A 1 376 ? -7.502 0.939 10.765 1.00 96.56 376 TYR A N 1
ATOM 2852 C CA . TYR A 1 376 ? -6.721 0.083 9.887 1.00 96.56 376 TYR A CA 1
ATOM 2853 C C . TYR A 1 376 ? -5.672 0.924 9.155 1.00 96.56 376 TYR A C 1
ATOM 2855 O O . TYR A 1 376 ? -6.028 1.843 8.417 1.00 96.56 376 TYR A O 1
ATOM 2863 N N . LEU A 1 377 ? -4.390 0.623 9.353 1.00 96.69 377 LEU A N 1
ATOM 2864 C CA . LEU A 1 377 ? -3.288 1.388 8.769 1.00 96.69 377 LEU A CA 1
ATOM 2865 C C . LEU A 1 377 ? -2.711 0.659 7.558 1.00 96.69 377 LEU A C 1
ATOM 2867 O O . LEU A 1 377 ? -2.259 -0.478 7.665 1.00 96.69 377 LEU A O 1
ATOM 2871 N N . THR A 1 378 ? -2.721 1.312 6.402 1.00 95.75 378 THR A N 1
ATOM 2872 C CA . THR A 1 378 ? -2.146 0.759 5.172 1.00 95.75 378 THR A CA 1
ATOM 2873 C C . THR A 1 378 ? -0.979 1.619 4.714 1.00 95.75 378 THR A C 1
ATOM 2875 O O . THR A 1 378 ? -1.045 2.837 4.867 1.00 95.75 378 THR A O 1
ATOM 2878 N N . ALA A 1 379 ? 0.080 1.014 4.181 1.00 94.69 379 ALA A N 1
ATOM 2879 C CA . ALA A 1 379 ? 1.229 1.748 3.657 1.00 94.69 379 ALA A CA 1
ATOM 2880 C C . ALA A 1 379 ? 1.797 1.098 2.391 1.00 94.69 379 ALA A C 1
ATOM 2882 O O . ALA A 1 379 ? 1.999 -0.118 2.334 1.00 94.69 379 ALA A O 1
ATOM 2883 N N . HIS A 1 380 ? 2.074 1.929 1.389 1.00 92.38 380 HIS A N 1
ATOM 2884 C CA . HIS A 1 380 ? 2.795 1.528 0.191 1.00 92.38 380 HIS A CA 1
ATOM 2885 C C . HIS A 1 380 ? 4.291 1.361 0.481 1.00 92.38 380 HIS A C 1
ATOM 2887 O O . HIS A 1 380 ? 4.820 2.011 1.378 1.00 92.38 380 HIS A O 1
ATOM 2893 N N . PHE A 1 381 ? 5.011 0.549 -0.295 1.00 90.62 381 PHE A N 1
ATOM 2894 C CA . PHE A 1 381 ? 6.464 0.410 -0.125 1.00 90.62 381 PHE A CA 1
ATOM 2895 C C . PHE A 1 381 ? 7.252 1.715 -0.337 1.00 90.62 381 PHE A C 1
ATOM 2897 O O . PHE A 1 381 ? 8.332 1.853 0.224 1.00 90.62 381 PHE A O 1
ATOM 2904 N N . GLU A 1 382 ? 6.722 2.665 -1.109 1.00 89.75 382 GLU A N 1
ATOM 2905 C CA . GLU A 1 382 ? 7.388 3.942 -1.433 1.00 89.75 382 GLU A CA 1
ATOM 2906 C C . GLU A 1 382 ? 7.226 5.024 -0.345 1.00 89.75 382 GLU A C 1
ATOM 2908 O O . GLU A 1 382 ? 7.831 6.090 -0.453 1.00 89.75 382 GLU A O 1
ATOM 2913 N N . VAL A 1 383 ? 6.407 4.812 0.698 1.00 91.19 383 VAL A N 1
ATOM 2914 C CA . VAL A 1 383 ? 6.227 5.843 1.741 1.00 91.19 383 VAL A CA 1
ATOM 2915 C C . VAL A 1 383 ? 7.439 5.943 2.670 1.00 91.19 383 VAL A C 1
ATOM 2917 O O . VAL A 1 383 ? 8.131 4.943 2.873 1.00 91.19 383 VAL A O 1
ATOM 2920 N N . PRO A 1 384 ? 7.670 7.109 3.305 1.00 91.94 384 PRO A N 1
ATOM 2921 C CA . PRO A 1 384 ? 8.701 7.267 4.321 1.00 91.94 384 PRO A CA 1
ATOM 2922 C C . PRO A 1 384 ? 8.637 6.176 5.392 1.00 91.94 384 PRO A C 1
ATOM 2924 O O . PRO A 1 384 ? 7.548 5.777 5.822 1.00 91.94 384 PRO A O 1
ATOM 2927 N N . GLY A 1 385 ? 9.810 5.732 5.854 1.00 91.94 385 GLY A N 1
ATOM 2928 C CA . GLY A 1 385 ? 9.933 4.574 6.743 1.00 91.94 385 GLY A CA 1
ATOM 2929 C C . GLY A 1 385 ? 9.067 4.660 7.997 1.00 91.94 385 GLY A C 1
ATOM 2930 O O . GLY A 1 385 ? 8.472 3.677 8.414 1.00 91.94 385 GLY A O 1
ATOM 2931 N N . GLU A 1 386 ? 8.887 5.847 8.559 1.00 93.12 386 GLU A N 1
ATOM 2932 C CA . GLU A 1 386 ? 8.019 6.064 9.718 1.00 93.12 386 GLU A CA 1
ATOM 2933 C C . GLU A 1 386 ? 6.531 5.731 9.472 1.00 93.12 386 GLU A C 1
ATOM 2935 O O . GLU A 1 386 ? 5.898 5.143 10.348 1.00 93.12 386 GLU A O 1
ATOM 2940 N N . MET A 1 387 ? 5.972 6.026 8.291 1.00 93.56 387 MET A N 1
ATOM 2941 C CA . MET A 1 387 ? 4.593 5.656 7.936 1.00 93.56 387 MET A CA 1
ATOM 2942 C C . MET A 1 387 ? 4.492 4.155 7.643 1.00 93.56 387 MET A C 1
ATOM 2944 O O . MET A 1 387 ? 3.525 3.500 8.038 1.00 93.56 387 MET A O 1
ATOM 2948 N N . PHE A 1 388 ? 5.523 3.591 7.007 1.00 95.06 388 PHE A N 1
ATOM 2949 C CA . PHE A 1 388 ? 5.635 2.151 6.791 1.00 95.06 388 PHE A CA 1
ATOM 2950 C C . PHE A 1 388 ? 5.665 1.383 8.120 1.00 95.06 388 PHE A C 1
ATOM 2952 O O . PHE A 1 388 ? 4.919 0.417 8.286 1.00 95.06 388 PHE A O 1
ATOM 2959 N N . GLN A 1 389 ? 6.458 1.843 9.095 1.00 93.75 389 GLN A N 1
ATOM 2960 C CA . GLN A 1 389 ? 6.543 1.236 10.425 1.00 93.75 389 GLN A CA 1
ATOM 2961 C C . GLN A 1 389 ? 5.201 1.268 11.157 1.00 93.75 389 GLN A C 1
ATOM 2963 O O . GLN A 1 389 ? 4.795 0.243 11.697 1.00 93.75 389 GLN A O 1
ATOM 2968 N N . LEU A 1 390 ? 4.450 2.377 11.103 1.00 94.25 390 LEU A N 1
ATOM 2969 C CA . LEU A 1 390 ? 3.114 2.432 11.712 1.00 94.25 390 LEU A CA 1
ATOM 2970 C C . LEU A 1 390 ? 2.174 1.349 11.161 1.00 94.25 390 LEU A C 1
ATOM 2972 O O . LEU A 1 390 ? 1.466 0.685 11.923 1.00 94.25 390 LEU A O 1
ATOM 2976 N N . ALA A 1 391 ? 2.158 1.156 9.841 1.00 95.50 391 ALA A N 1
ATOM 2977 C CA . ALA A 1 391 ? 1.334 0.128 9.213 1.00 95.50 391 ALA A CA 1
ATOM 2978 C C . ALA A 1 391 ? 1.840 -1.293 9.516 1.00 95.50 391 ALA A C 1
ATOM 2980 O O . ALA A 1 391 ? 1.027 -2.198 9.722 1.00 95.50 391 ALA A O 1
ATOM 2981 N N . LEU A 1 392 ? 3.160 -1.490 9.596 1.00 92.75 392 LEU A N 1
ATOM 2982 C CA . LEU A 1 392 ? 3.777 -2.767 9.957 1.00 92.75 392 LEU A CA 1
ATOM 2983 C C . LEU A 1 392 ? 3.452 -3.165 11.409 1.00 92.75 392 LEU A C 1
ATOM 2985 O O . LEU A 1 392 ? 3.013 -4.290 11.661 1.00 92.75 392 LEU A O 1
ATOM 2989 N N . GLU A 1 393 ? 3.589 -2.233 12.353 1.00 91.06 393 GLU A N 1
ATOM 2990 C CA . GLU A 1 393 ? 3.221 -2.398 13.765 1.00 91.06 393 GLU A CA 1
ATOM 2991 C C . GLU A 1 393 ? 1.721 -2.672 13.925 1.00 91.06 393 GLU A C 1
ATOM 2993 O O . GLU A 1 393 ? 1.313 -3.577 14.659 1.00 91.06 393 GLU A O 1
ATOM 2998 N N . ALA A 1 394 ? 0.874 -1.944 13.191 1.00 92.81 394 ALA A N 1
ATOM 2999 C CA . ALA A 1 394 ? -0.558 -2.214 13.163 1.00 92.81 394 ALA A CA 1
ATOM 3000 C C . ALA A 1 394 ? -0.868 -3.604 12.581 1.00 92.81 394 ALA A C 1
ATOM 3002 O O . ALA A 1 394 ? -1.756 -4.298 13.082 1.00 92.81 394 ALA A O 1
ATOM 3003 N N . GLY A 1 395 ? -0.109 -4.057 11.581 1.00 90.69 395 GLY A N 1
ATOM 3004 C CA . GLY A 1 395 ? -0.193 -5.408 11.024 1.00 90.69 395 GLY A CA 1
ATOM 3005 C C . GLY A 1 395 ? 0.054 -6.500 12.066 1.00 90.69 395 GLY A C 1
ATOM 3006 O O . GLY A 1 395 ? -0.685 -7.485 12.100 1.00 90.69 395 GLY A O 1
ATOM 3007 N N . ALA A 1 396 ? 0.998 -6.292 12.990 1.00 85.88 396 ALA A N 1
ATOM 3008 C CA . ALA A 1 396 ? 1.296 -7.243 14.066 1.00 85.88 396 ALA A CA 1
ATOM 3009 C C . ALA A 1 396 ? 0.104 -7.504 15.012 1.00 85.88 396 ALA A C 1
ATOM 3011 O O . ALA A 1 396 ? 0.026 -8.574 15.612 1.00 85.88 396 ALA A O 1
ATOM 3012 N N . ARG A 1 397 ? -0.851 -6.567 15.101 1.00 87.69 397 ARG A N 1
ATOM 3013 C CA . ARG A 1 397 ? -2.125 -6.717 15.837 1.00 87.69 397 ARG A CA 1
ATOM 3014 C C . ARG A 1 397 ? -3.343 -6.942 14.927 1.00 87.69 397 ARG A C 1
ATOM 3016 O O . ARG A 1 397 ? -4.483 -6.790 15.364 1.00 87.69 397 ARG A O 1
ATOM 3023 N N . GLY A 1 398 ? -3.130 -7.292 13.656 1.00 88.12 398 GLY A N 1
ATOM 3024 C CA . GLY A 1 398 ? -4.194 -7.547 12.675 1.00 88.12 398 GLY A CA 1
ATOM 3025 C C . GLY A 1 398 ? -4.940 -6.295 12.196 1.00 88.12 398 GLY A C 1
ATOM 3026 O O . GLY A 1 398 ? -6.043 -6.403 11.660 1.00 88.12 398 GLY A O 1
ATOM 3027 N N . ALA A 1 399 ? -4.359 -5.112 12.403 1.00 92.75 399 ALA A N 1
ATOM 3028 C CA . ALA A 1 399 ? -4.937 -3.815 12.073 1.00 92.75 399 ALA A CA 1
ATOM 3029 C C . ALA A 1 399 ? -4.121 -3.039 11.023 1.00 92.75 399 ALA A C 1
ATOM 3031 O O . ALA A 1 399 ? -4.281 -1.828 10.900 1.00 92.75 399 ALA A O 1
ATOM 3032 N N . GLY A 1 400 ? -3.258 -3.699 10.250 1.00 94.88 400 GLY A N 1
ATOM 3033 C CA . GLY A 1 400 ? -2.497 -3.013 9.213 1.00 94.88 400 GLY A CA 1
ATOM 3034 C C . GLY A 1 400 ? -1.972 -3.904 8.099 1.00 94.88 400 GLY A C 1
ATOM 3035 O O . GLY A 1 400 ? -2.008 -5.132 8.194 1.00 94.88 400 GLY A O 1
ATOM 3036 N N . CYS A 1 401 ? -1.526 -3.257 7.027 1.00 94.69 401 CYS A N 1
ATOM 3037 C CA . CYS A 1 401 ? -0.992 -3.890 5.829 1.00 94.69 401 CYS A CA 1
ATOM 3038 C C . CYS A 1 401 ? 0.089 -3.006 5.201 1.00 94.69 401 CYS A C 1
ATOM 3040 O O . CYS A 1 401 ? -0.120 -1.810 5.002 1.00 94.69 401 CYS A O 1
ATOM 3042 N N . VAL A 1 402 ? 1.221 -3.612 4.853 1.00 94.19 402 VAL A N 1
ATOM 3043 C CA . VAL A 1 402 ? 2.254 -2.992 4.020 1.00 94.19 402 VAL A CA 1
ATOM 3044 C C . VAL A 1 402 ? 2.345 -3.741 2.697 1.00 94.19 402 VAL A C 1
ATOM 3046 O O . VAL A 1 402 ? 2.239 -4.970 2.683 1.00 94.19 402 VAL A O 1
ATOM 3049 N N . GLY A 1 403 ? 2.524 -3.032 1.584 1.00 91.12 403 GLY A N 1
ATOM 3050 C CA . GLY A 1 403 ? 2.653 -3.693 0.289 1.00 91.12 403 GLY A CA 1
ATOM 3051 C C . GLY A 1 403 ? 2.479 -2.782 -0.919 1.00 91.12 403 GLY A C 1
ATOM 3052 O O . GLY A 1 403 ? 2.653 -1.571 -0.845 1.00 91.12 403 GLY A O 1
ATOM 3053 N N . SER A 1 404 ? 2.119 -3.388 -2.046 1.00 86.00 404 SER A N 1
ATOM 3054 C CA . SER A 1 404 ? 1.672 -2.678 -3.249 1.00 86.00 404 SER A CA 1
ATOM 3055 C C . SER A 1 404 ? 0.231 -2.174 -3.122 1.00 86.00 404 SER A C 1
ATOM 3057 O O . SER A 1 404 ? -0.524 -2.615 -2.251 1.00 86.00 404 SER A O 1
ATOM 3059 N N . THR A 1 405 ? -0.195 -1.332 -4.065 1.00 82.38 405 THR A N 1
ATOM 3060 C CA . THR A 1 405 ? -1.599 -0.935 -4.274 1.00 82.38 405 THR A CA 1
ATOM 3061 C C . THR A 1 405 ? -2.574 -2.115 -4.216 1.00 82.38 405 THR A C 1
ATOM 3063 O O . THR A 1 405 ? -3.610 -2.037 -3.552 1.00 82.38 405 THR A O 1
ATOM 3066 N N . SER A 1 406 ? -2.239 -3.234 -4.865 1.00 83.00 406 SER A N 1
ATOM 3067 C CA . SER A 1 406 ? -3.081 -4.435 -4.875 1.00 83.00 406 SER A CA 1
ATOM 3068 C C . SER A 1 406 ? -3.193 -5.065 -3.489 1.00 83.00 406 SER A C 1
ATOM 3070 O O . SER A 1 406 ? -4.289 -5.418 -3.070 1.00 83.00 406 SER A O 1
ATOM 3072 N N . ASN A 1 407 ? -2.092 -5.127 -2.729 1.00 89.25 407 ASN A N 1
ATOM 3073 C CA . ASN A 1 407 ? -2.120 -5.668 -1.367 1.00 89.25 407 ASN A CA 1
ATOM 3074 C C . ASN A 1 407 ? -3.005 -4.823 -0.441 1.00 89.25 407 ASN A C 1
ATOM 3076 O O . ASN A 1 407 ? -3.756 -5.374 0.362 1.00 89.25 407 ASN A O 1
ATOM 3080 N N . ILE A 1 408 ? -2.962 -3.497 -0.590 1.00 91.81 408 ILE A N 1
ATOM 3081 C CA . ILE A 1 408 ? -3.823 -2.570 0.153 1.00 91.81 408 ILE A CA 1
ATOM 3082 C C . ILE A 1 408 ? -5.303 -2.805 -0.199 1.00 91.81 408 ILE A C 1
ATOM 3084 O O . ILE A 1 408 ? -6.141 -2.905 0.699 1.00 91.81 408 ILE A O 1
ATOM 3088 N N . LEU A 1 409 ? -5.635 -2.940 -1.488 1.00 89.69 409 LEU A N 1
ATOM 3089 C CA . LEU A 1 409 ? -7.001 -3.226 -1.951 1.00 89.69 409 LEU A CA 1
ATOM 3090 C C . LEU A 1 409 ? -7.525 -4.581 -1.458 1.00 89.69 409 LEU A C 1
ATOM 3092 O O . LEU A 1 409 ? -8.676 -4.671 -1.017 1.00 89.69 409 LEU A O 1
ATOM 3096 N N . ASP A 1 410 ? -6.692 -5.619 -1.507 1.00 92.00 410 ASP A N 1
ATOM 3097 C CA . ASP A 1 410 ? -7.028 -6.956 -1.012 1.00 92.00 410 ASP A CA 1
ATOM 3098 C C . ASP A 1 410 ? -7.259 -6.935 0.498 1.00 92.00 410 ASP A C 1
ATOM 3100 O O . ASP A 1 410 ? -8.224 -7.521 0.988 1.00 92.00 410 ASP A O 1
ATOM 3104 N N . PHE A 1 411 ? -6.433 -6.195 1.240 1.00 95.00 411 PHE A N 1
ATOM 3105 C CA . PHE A 1 411 ? -6.605 -6.017 2.676 1.00 95.00 411 PHE A CA 1
ATOM 3106 C C . PHE A 1 411 ? -7.919 -5.303 3.017 1.00 95.00 411 PHE A C 1
ATOM 3108 O O . PHE A 1 411 ? -8.669 -5.792 3.865 1.00 95.00 411 PHE A O 1
ATOM 3115 N N . ILE A 1 412 ? -8.242 -4.194 2.339 1.00 95.31 412 ILE A N 1
ATOM 3116 C CA . ILE A 1 412 ? -9.522 -3.485 2.516 1.00 95.31 412 ILE A CA 1
ATOM 3117 C C . ILE A 1 412 ? -10.694 -4.428 2.222 1.00 95.31 412 ILE A C 1
ATOM 3119 O O . ILE A 1 412 ? -11.634 -4.504 3.015 1.00 95.31 412 ILE A O 1
ATOM 3123 N N . SER A 1 413 ? -10.619 -5.176 1.117 1.00 95.69 413 SER A N 1
ATOM 3124 C CA . SER A 1 413 ? -11.656 -6.130 0.713 1.00 95.69 413 SER A CA 1
ATOM 3125 C C . SER A 1 413 ? -11.839 -7.225 1.767 1.00 95.69 413 SER A C 1
ATOM 3127 O O . SER A 1 413 ? -12.953 -7.445 2.228 1.00 95.69 413 SER A O 1
ATOM 3129 N N . ALA A 1 414 ? -10.753 -7.838 2.242 1.00 95.44 414 ALA A N 1
ATOM 3130 C CA . ALA A 1 414 ? -10.808 -8.886 3.259 1.00 95.44 414 ALA A CA 1
ATOM 3131 C C . ALA A 1 414 ? -11.415 -8.390 4.583 1.00 95.44 414 ALA A C 1
ATOM 3133 O O . ALA A 1 414 ? -12.260 -9.061 5.174 1.00 95.44 414 ALA A O 1
ATOM 3134 N N . ARG A 1 415 ? -11.027 -7.193 5.048 1.00 94.81 415 ARG A N 1
ATOM 3135 C CA . ARG A 1 415 ? -11.610 -6.587 6.259 1.00 94.81 415 ARG A CA 1
ATOM 3136 C C . ARG A 1 415 ? -13.095 -6.255 6.071 1.00 94.81 415 ARG A C 1
ATOM 3138 O O . ARG A 1 415 ? -13.872 -6.396 7.016 1.00 94.81 415 ARG A O 1
ATOM 3145 N N . LEU A 1 416 ? -13.496 -5.833 4.871 1.00 95.56 416 LEU A N 1
ATOM 3146 C CA . LEU A 1 416 ? -14.894 -5.572 4.538 1.00 95.56 416 LEU A CA 1
ATOM 3147 C C . LEU A 1 416 ? -15.719 -6.862 4.474 1.00 95.56 416 LEU A C 1
ATOM 3149 O O . LEU A 1 416 ? -16.800 -6.895 5.051 1.00 95.56 416 LEU A O 1
ATOM 3153 N N . ASP A 1 417 ? -15.210 -7.931 3.862 1.00 95.38 417 ASP A N 1
ATOM 3154 C CA . ASP A 1 417 ? -15.870 -9.243 3.840 1.00 95.38 417 ASP A CA 1
ATOM 3155 C C . ASP A 1 417 ? -16.101 -9.776 5.259 1.00 95.38 417 ASP A C 1
ATOM 3157 O O . ASP A 1 417 ? -17.203 -10.217 5.597 1.00 95.38 417 ASP A O 1
ATOM 3161 N N . GLU A 1 418 ? -15.097 -9.658 6.133 1.00 92.25 418 GLU A N 1
ATOM 3162 C CA . GLU A 1 418 ? -15.241 -10.004 7.549 1.00 92.25 418 GLU A CA 1
ATOM 3163 C C . GLU A 1 418 ? -16.330 -9.179 8.247 1.00 92.25 418 GLU A C 1
ATOM 3165 O O . GLU A 1 418 ? -17.048 -9.711 9.094 1.00 92.25 418 GLU A O 1
ATOM 3170 N N . ALA A 1 419 ? -16.464 -7.891 7.922 1.00 91.62 419 ALA A N 1
ATOM 3171 C CA . ALA A 1 419 ? -17.498 -7.032 8.492 1.00 91.62 419 ALA A CA 1
ATOM 3172 C C . ALA A 1 419 ? -18.896 -7.357 7.943 1.00 91.62 419 ALA A C 1
ATOM 3174 O O . ALA A 1 419 ? -19.864 -7.395 8.702 1.00 91.62 419 ALA A O 1
ATOM 3175 N N . LEU A 1 420 ? -19.002 -7.644 6.646 1.00 93.19 420 LEU A N 1
ATOM 3176 C CA . LEU A 1 420 ? -20.248 -8.013 5.974 1.00 93.19 420 LEU A CA 1
ATOM 3177 C C . LEU A 1 420 ? -20.798 -9.358 6.461 1.00 93.19 420 LEU A C 1
ATOM 3179 O O . LEU A 1 420 ? -22.016 -9.517 6.563 1.00 93.19 420 LEU A O 1
ATOM 3183 N N . ALA A 1 421 ? -19.918 -10.298 6.819 1.00 91.69 421 ALA A N 1
ATOM 3184 C CA . ALA A 1 421 ? -20.291 -11.590 7.393 1.00 91.69 421 ALA A CA 1
ATOM 3185 C C . ALA A 1 421 ? -20.832 -11.496 8.835 1.00 91.69 421 ALA A C 1
ATOM 3187 O O . ALA A 1 421 ? -21.448 -12.444 9.329 1.00 91.69 421 ALA A O 1
ATOM 3188 N N . ARG A 1 422 ? -20.616 -10.373 9.535 1.00 87.25 422 ARG A N 1
ATOM 3189 C CA . ARG A 1 422 ? -21.096 -10.176 10.912 1.00 87.25 422 ARG A CA 1
ATOM 3190 C C . ARG A 1 422 ? -22.573 -9.768 10.929 1.00 87.25 422 ARG A C 1
ATOM 3192 O O . ARG A 1 422 ? -23.009 -9.016 10.059 1.00 87.25 422 ARG A O 1
ATOM 3199 N N . PRO A 1 423 ? -23.349 -10.165 11.954 1.00 86.06 423 PRO A N 1
ATOM 3200 C CA . PRO A 1 423 ? -24.793 -9.913 12.018 1.00 86.06 423 PRO A CA 1
ATOM 3201 C C . PRO A 1 423 ? -25.176 -8.470 12.409 1.00 86.06 423 PRO A C 1
ATOM 3203 O O . PRO A 1 423 ? -26.339 -8.200 12.692 1.00 86.06 423 PRO A O 1
ATOM 3206 N N . PHE A 1 424 ? -24.217 -7.546 12.476 1.00 84.81 424 PHE A N 1
ATOM 3207 C CA . PHE A 1 424 ? -24.412 -6.178 12.962 1.00 84.81 424 PHE A CA 1
ATOM 3208 C C . PHE A 1 424 ? -23.661 -5.165 12.094 1.00 84.81 424 PHE A C 1
ATOM 3210 O O . PHE A 1 424 ? -22.709 -5.517 11.393 1.00 84.81 424 PHE A O 1
ATOM 3217 N N . GLY A 1 425 ? -24.081 -3.902 12.165 1.00 86.56 425 GLY A N 1
ATOM 3218 C CA . GLY A 1 425 ? -23.450 -2.792 11.457 1.00 86.56 425 GLY A CA 1
ATOM 3219 C C . GLY A 1 425 ? -22.133 -2.343 12.089 1.00 86.56 425 GLY A C 1
ATOM 3220 O O . GLY A 1 425 ? -21.930 -2.428 13.307 1.00 86.56 425 GLY A O 1
ATOM 3221 N N . GLU A 1 426 ? -21.225 -1.839 11.262 1.00 88.75 426 GLU A N 1
ATOM 3222 C CA . GLU A 1 426 ? -19.908 -1.356 11.678 1.00 88.75 426 GLU A CA 1
ATOM 3223 C C . GLU A 1 426 ? -19.424 -0.243 10.754 1.00 88.75 426 GLU A C 1
ATOM 3225 O O . GLU A 1 426 ? -19.719 -0.252 9.560 1.00 88.75 426 GLU A O 1
ATOM 3230 N N . ARG A 1 427 ? -18.636 0.684 11.304 1.00 92.75 427 ARG A N 1
ATOM 3231 C CA . ARG A 1 427 ? -17.817 1.595 10.507 1.00 92.75 427 ARG A CA 1
ATOM 3232 C C . ARG A 1 427 ? -16.378 1.100 10.516 1.00 92.75 427 ARG A C 1
ATOM 3234 O O . ARG A 1 427 ? -15.766 1.065 11.581 1.00 92.75 427 ARG A O 1
ATOM 3241 N N . LEU A 1 428 ? -15.842 0.775 9.347 1.00 94.69 428 LEU A N 1
ATOM 3242 C CA . LEU A 1 428 ? -14.425 0.475 9.154 1.00 94.69 428 LEU A CA 1
ATOM 3243 C C . LEU A 1 428 ? -13.693 1.759 8.771 1.00 94.69 428 LEU A C 1
ATOM 3245 O O . LEU A 1 428 ? -14.187 2.505 7.934 1.00 94.69 428 LEU A O 1
ATOM 3249 N N . ARG A 1 429 ? -12.529 2.022 9.363 1.00 95.88 429 ARG A N 1
ATOM 3250 C CA . ARG A 1 429 ? -11.714 3.207 9.060 1.00 95.88 429 ARG A CA 1
ATOM 3251 C C . ARG A 1 429 ? -10.357 2.767 8.546 1.00 95.88 429 ARG A C 1
ATOM 3253 O O . ARG A 1 429 ? -9.674 2.030 9.254 1.00 95.88 429 ARG A O 1
ATOM 3260 N N . PHE A 1 430 ? -9.982 3.221 7.357 1.00 96.44 430 PHE A N 1
ATOM 3261 C CA . PHE A 1 430 ? -8.712 2.898 6.712 1.00 96.44 430 PHE A CA 1
ATOM 3262 C C . PHE A 1 430 ? -7.909 4.167 6.471 1.00 96.44 430 PHE A C 1
ATOM 3264 O O . PHE A 1 430 ? -8.375 5.059 5.768 1.00 96.44 430 PHE A O 1
ATOM 3271 N N . VAL A 1 431 ? -6.700 4.236 7.021 1.00 95.62 431 VAL A N 1
ATOM 3272 C CA . VAL A 1 431 ? -5.716 5.259 6.660 1.00 95.62 431 VAL A CA 1
ATOM 3273 C C . VAL A 1 431 ? -4.943 4.769 5.444 1.00 95.62 431 VAL A C 1
ATOM 3275 O O . VAL A 1 431 ? -4.311 3.709 5.494 1.00 95.62 431 VAL A O 1
ATOM 3278 N N . LEU A 1 432 ? -5.004 5.535 4.357 1.00 92.75 432 LEU A N 1
ATOM 3279 C CA . LEU A 1 432 ? -4.326 5.222 3.103 1.00 92.75 432 LEU A CA 1
ATOM 3280 C C . LEU A 1 432 ? -2.929 5.842 3.051 1.00 92.75 432 LEU A C 1
ATOM 3282 O O . LEU A 1 432 ? -2.769 6.958 2.572 1.00 92.75 432 LEU A O 1
ATOM 3286 N N . GLY A 1 433 ? -1.903 5.124 3.502 1.00 90.75 433 GLY A N 1
ATOM 3287 C CA . GLY A 1 433 ? -0.500 5.501 3.297 1.00 90.75 433 GLY A CA 1
ATOM 3288 C C . GLY A 1 433 ? -0.045 5.246 1.863 1.00 90.75 433 GLY A C 1
ATOM 3289 O O . GLY A 1 433 ? 0.853 4.447 1.630 1.00 90.75 433 GLY A O 1
ATOM 3290 N N . THR A 1 434 ? -0.720 5.856 0.897 1.00 84.38 434 THR A N 1
ATOM 3291 C CA . THR A 1 434 ? -0.444 5.762 -0.539 1.00 84.38 434 THR A CA 1
ATOM 3292 C C . THR A 1 434 ? -1.108 6.948 -1.234 1.00 84.38 434 THR A C 1
ATOM 3294 O O . THR A 1 434 ? -1.931 7.655 -0.647 1.00 84.38 434 THR A O 1
ATOM 3297 N N . GLU A 1 435 ? -0.764 7.183 -2.490 1.00 77.00 435 GLU A N 1
ATOM 3298 C CA . GLU A 1 435 ? -1.330 8.252 -3.296 1.00 77.00 435 GLU A CA 1
ATOM 3299 C C . GLU A 1 435 ? -2.843 8.115 -3.548 1.00 77.00 435 GLU A C 1
ATOM 3301 O O . GLU A 1 435 ? -3.463 7.051 -3.500 1.00 77.00 435 GLU A O 1
ATOM 3306 N N . THR A 1 436 ? -3.460 9.247 -3.862 1.00 72.19 436 THR A N 1
ATOM 3307 C CA . THR A 1 436 ? -4.921 9.413 -3.903 1.00 72.19 436 THR A CA 1
ATOM 3308 C C . THR A 1 436 ? -5.550 8.898 -5.189 1.00 72.19 436 THR A C 1
ATOM 3310 O O . THR A 1 436 ? -6.767 8.715 -5.258 1.00 72.19 436 THR A O 1
ATOM 3313 N N . GLY A 1 437 ? -4.721 8.580 -6.180 1.00 68.50 437 GLY A N 1
ATOM 3314 C CA . GLY A 1 437 ? -5.128 7.961 -7.429 1.00 68.50 437 GLY A CA 1
ATOM 3315 C C . GLY A 1 437 ? -5.729 6.558 -7.270 1.00 68.50 437 GLY A C 1
ATOM 3316 O O . GLY A 1 437 ? -6.390 6.066 -8.173 1.00 68.50 437 GLY A O 1
ATOM 3317 N N . MET A 1 438 ? -5.608 5.927 -6.100 1.00 74.38 438 MET A N 1
ATOM 3318 C CA . MET A 1 438 ? -6.333 4.689 -5.788 1.00 74.38 438 MET A CA 1
ATOM 3319 C C . MET A 1 438 ? -7.787 4.907 -5.341 1.00 74.38 438 MET A C 1
ATOM 3321 O O . MET A 1 438 ? -8.547 3.940 -5.243 1.00 74.38 438 MET A O 1
ATOM 3325 N N . SER A 1 439 ? -8.197 6.149 -5.062 1.00 79.88 439 SER A N 1
ATOM 3326 C CA . SER A 1 439 ? -9.509 6.468 -4.482 1.00 79.88 439 SER A CA 1
ATOM 3327 C C . SER A 1 439 ? -10.669 5.911 -5.310 1.00 79.88 439 SER A C 1
ATOM 3329 O O . SER A 1 439 ? -11.523 5.217 -4.764 1.00 79.88 439 SER A O 1
ATOM 3331 N N . THR A 1 440 ? -10.670 6.121 -6.629 1.00 79.38 440 THR A N 1
ATOM 3332 C CA . THR A 1 440 ? -11.724 5.625 -7.530 1.00 79.38 440 THR A CA 1
ATOM 3333 C C . THR A 1 440 ? -11.846 4.102 -7.483 1.00 79.38 440 THR A C 1
ATOM 3335 O O . THR A 1 440 ? -12.953 3.572 -7.356 1.00 79.38 440 THR A O 1
ATOM 3338 N N . SER A 1 441 ? -10.716 3.389 -7.533 1.00 80.25 441 SER A N 1
ATOM 3339 C CA . SER A 1 441 ? -10.669 1.923 -7.472 1.00 80.25 441 SER A CA 1
ATOM 3340 C C . SER A 1 441 ? -11.190 1.394 -6.136 1.00 80.25 441 SER A C 1
ATOM 3342 O O . SER A 1 441 ? -12.020 0.482 -6.118 1.00 80.25 441 SER A O 1
ATOM 3344 N N . ILE A 1 442 ? -10.766 2.005 -5.023 1.00 87.12 442 ILE A N 1
ATOM 3345 C CA . ILE A 1 442 ? -11.236 1.663 -3.674 1.00 87.12 442 ILE A CA 1
ATOM 3346 C C . ILE A 1 442 ? -12.744 1.889 -3.573 1.00 87.12 442 ILE A C 1
ATOM 3348 O O . ILE A 1 442 ? -13.469 0.981 -3.174 1.00 87.12 442 ILE A O 1
ATOM 3352 N N . VAL A 1 443 ? -13.231 3.066 -3.978 1.00 89.19 443 VAL A N 1
ATOM 3353 C CA . VAL A 1 443 ? -14.656 3.412 -3.910 1.00 89.19 443 VAL A CA 1
ATOM 3354 C C . VAL A 1 443 ? -15.495 2.410 -4.692 1.00 89.19 443 VAL A C 1
ATOM 3356 O O . VAL A 1 443 ? -16.435 1.840 -4.140 1.00 89.19 443 VAL A O 1
ATOM 3359 N N . ARG A 1 444 ? -15.143 2.156 -5.959 1.00 86.06 444 ARG A N 1
ATOM 3360 C CA . ARG A 1 444 ? -15.888 1.228 -6.820 1.00 86.06 444 ARG A CA 1
ATOM 3361 C C . ARG A 1 444 ? -15.913 -0.181 -6.233 1.00 86.06 444 ARG A C 1
ATOM 3363 O O . ARG A 1 444 ? -16.980 -0.789 -6.166 1.00 86.06 444 ARG A O 1
ATOM 3370 N N . LYS A 1 445 ? -14.763 -0.688 -5.772 1.00 90.12 445 LYS A N 1
ATOM 3371 C CA . LYS A 1 445 ? -14.654 -2.024 -5.171 1.00 90.12 445 LYS A CA 1
ATOM 3372 C C . LYS A 1 445 ? -15.493 -2.135 -3.897 1.00 90.12 445 LYS A C 1
ATOM 3374 O O . LYS A 1 445 ? -16.301 -3.053 -3.785 1.00 90.12 445 LYS A O 1
ATOM 3379 N N . VAL A 1 446 ? -15.353 -1.180 -2.978 1.00 94.06 446 VAL A N 1
ATOM 3380 C CA . VAL A 1 446 ? -16.089 -1.148 -1.706 1.00 94.06 446 VAL A CA 1
ATOM 3381 C C . VAL A 1 446 ? -17.596 -1.054 -1.941 1.00 94.06 446 VAL A C 1
ATOM 3383 O O . VAL A 1 446 ? -18.352 -1.839 -1.373 1.00 94.06 446 VAL A O 1
ATOM 3386 N N . GLN A 1 447 ? -18.055 -0.150 -2.811 1.00 92.56 447 GLN A N 1
ATOM 3387 C CA . GLN A 1 447 ? -19.482 -0.024 -3.115 1.00 92.56 447 GLN A CA 1
ATOM 3388 C C . GLN A 1 447 ? -20.043 -1.275 -3.788 1.00 92.56 447 GLN A C 1
ATOM 3390 O O . GLN A 1 447 ? -21.150 -1.688 -3.455 1.00 92.56 447 GLN A O 1
ATOM 3395 N N . ALA A 1 448 ? -19.297 -1.910 -4.698 1.00 92.38 448 ALA A N 1
ATOM 3396 C CA . ALA A 1 448 ? -19.721 -3.166 -5.309 1.00 92.38 448 ALA A CA 1
ATOM 3397 C C . ALA A 1 448 ? -19.929 -4.266 -4.254 1.00 92.38 448 ALA A C 1
ATOM 3399 O O . ALA A 1 448 ? -20.944 -4.957 -4.289 1.00 92.38 448 ALA A O 1
ATOM 3400 N N . MET A 1 449 ? -19.017 -4.384 -3.283 1.00 95.56 449 MET A N 1
ATOM 3401 C CA . MET A 1 449 ? -19.126 -5.356 -2.187 1.00 95.56 449 MET A CA 1
ATOM 3402 C C . MET A 1 449 ? -20.307 -5.053 -1.256 1.00 95.56 449 MET A C 1
ATOM 3404 O O . MET A 1 449 ? -21.093 -5.947 -0.948 1.00 95.56 449 MET A O 1
ATOM 3408 N N . LEU A 1 450 ? -20.485 -3.787 -0.860 1.00 94.25 450 LEU A N 1
ATOM 3409 C CA . LEU A 1 450 ? -21.614 -3.353 -0.028 1.00 94.25 450 LEU A CA 1
ATOM 3410 C C . LEU A 1 450 ? -22.965 -3.611 -0.718 1.00 94.25 450 LEU A C 1
ATOM 3412 O O . LEU A 1 450 ? -23.891 -4.129 -0.093 1.00 94.25 450 LEU A O 1
ATOM 3416 N N . ASN A 1 451 ? -23.065 -3.296 -2.014 1.00 92.94 451 ASN A N 1
ATOM 3417 C CA . ASN A 1 451 ? -24.268 -3.530 -2.815 1.00 92.94 451 ASN A CA 1
ATOM 3418 C C . ASN A 1 451 ? -24.558 -5.021 -2.996 1.00 92.94 451 ASN A C 1
ATOM 3420 O O . ASN A 1 451 ? -25.704 -5.437 -2.843 1.00 92.94 451 ASN A O 1
ATOM 3424 N N . ALA A 1 452 ? -23.535 -5.835 -3.272 1.00 94.19 452 ALA A N 1
ATOM 3425 C CA . ALA A 1 452 ? -23.688 -7.281 -3.411 1.00 94.19 452 ALA A CA 1
ATOM 3426 C C . ALA A 1 452 ? -24.174 -7.943 -2.111 1.00 94.19 452 ALA A C 1
ATOM 3428 O O . ALA A 1 452 ? -24.976 -8.874 -2.158 1.00 94.19 452 ALA A O 1
ATOM 3429 N N . ALA A 1 453 ? -23.730 -7.445 -0.955 1.00 92.94 453 ALA A N 1
ATOM 3430 C CA . ALA A 1 453 ? -24.175 -7.934 0.345 1.00 92.94 453 ALA A CA 1
ATOM 3431 C C . ALA A 1 453 ? -25.551 -7.394 0.778 1.00 92.94 453 ALA A C 1
ATOM 3433 O O . ALA A 1 453 ? -26.146 -7.933 1.709 1.00 92.94 453 ALA A O 1
ATOM 3434 N N . GLY A 1 454 ? -26.052 -6.323 0.148 1.00 90.69 454 GLY A N 1
ATOM 3435 C CA . GLY A 1 454 ? -27.316 -5.680 0.522 1.00 90.69 454 GLY A CA 1
ATOM 3436 C C . GLY A 1 454 ? -27.315 -5.081 1.936 1.00 90.69 454 GLY A C 1
ATOM 3437 O O . GLY A 1 454 ? -28.369 -4.980 2.563 1.00 90.69 454 GLY A O 1
ATOM 3438 N N . ARG A 1 455 ? -26.138 -4.722 2.468 1.00 87.75 455 ARG A N 1
ATOM 3439 C CA . ARG A 1 455 ? -25.963 -4.187 3.829 1.00 87.75 455 ARG A CA 1
ATOM 3440 C C . ARG A 1 455 ? -25.814 -2.667 3.793 1.00 87.75 455 ARG A C 1
ATOM 3442 O O . ARG A 1 455 ? -24.816 -2.148 3.302 1.00 87.75 455 ARG A O 1
ATOM 3449 N N . GLU A 1 456 ? -26.788 -1.949 4.350 1.00 88.56 456 GLU A N 1
ATOM 3450 C CA . GLU A 1 456 ? -26.769 -0.475 4.448 1.00 88.56 456 GLU A CA 1
ATOM 3451 C C . GLU A 1 456 ? -26.242 0.047 5.797 1.00 88.56 456 GLU A C 1
ATOM 3453 O O . GLU A 1 456 ? -25.989 1.241 5.968 1.00 88.56 456 GLU A O 1
ATOM 3458 N N . ASP A 1 457 ? -26.082 -0.848 6.769 1.00 90.00 457 ASP A N 1
ATOM 3459 C CA . ASP A 1 457 ? -25.620 -0.580 8.130 1.00 90.00 457 ASP A CA 1
ATOM 3460 C C . ASP A 1 457 ? -24.097 -0.725 8.300 1.00 90.00 457 ASP A C 1
ATOM 3462 O O . ASP A 1 457 ? -23.577 -0.462 9.387 1.00 90.00 457 ASP A O 1
ATOM 3466 N N . VAL A 1 458 ? -23.387 -1.120 7.238 1.00 93.31 458 VAL A N 1
ATOM 3467 C CA . VAL A 1 458 ? -21.920 -1.149 7.164 1.00 93.31 458 VAL A CA 1
ATOM 3468 C C . VAL A 1 458 ? -21.429 0.059 6.370 1.00 93.31 458 VAL A C 1
ATOM 3470 O O . VAL A 1 458 ? -21.944 0.374 5.298 1.00 93.31 458 VAL A O 1
ATOM 3473 N N . GLU A 1 459 ? -20.428 0.746 6.909 1.00 94.69 459 GLU A N 1
ATOM 3474 C CA . GLU A 1 459 ? -19.844 1.952 6.328 1.00 94.69 459 GLU A CA 1
ATOM 3475 C C . GLU A 1 459 ? -18.319 1.829 6.295 1.00 94.69 459 GLU A C 1
ATOM 3477 O O . GLU A 1 459 ? -17.705 1.317 7.233 1.00 94.69 459 GLU A O 1
ATOM 3482 N N . VAL A 1 460 ? -17.695 2.314 5.224 1.00 96.06 460 VAL A N 1
ATOM 3483 C CA . VAL A 1 460 ? -16.235 2.359 5.094 1.00 96.06 460 VAL A CA 1
ATOM 3484 C C . VAL A 1 460 ? -15.793 3.808 5.002 1.00 96.06 460 VAL A C 1
ATOM 3486 O O . VAL A 1 460 ? -16.219 4.536 4.116 1.00 96.06 460 VAL A O 1
ATOM 3489 N N . GLU A 1 461 ? -14.929 4.227 5.912 1.00 95.69 461 GLU A N 1
ATOM 3490 C CA . GLU A 1 461 ? -14.280 5.528 5.903 1.00 95.69 461 GLU A CA 1
ATOM 3491 C C . GLU A 1 461 ? -12.848 5.374 5.381 1.00 95.69 461 GLU A C 1
ATOM 3493 O O . GLU A 1 461 ? -12.025 4.664 5.964 1.00 95.69 461 GLU A O 1
ATOM 3498 N N . VAL A 1 462 ? -12.563 6.043 4.271 1.00 94.88 462 VAL A N 1
ATOM 3499 C CA . VAL A 1 462 ? -11.256 6.097 3.620 1.00 94.88 462 VAL A CA 1
ATOM 3500 C C . VAL A 1 462 ? -10.611 7.429 3.974 1.00 94.88 462 VAL A C 1
ATOM 3502 O O . VAL A 1 462 ? -11.093 8.476 3.553 1.00 94.88 462 VAL A O 1
ATOM 3505 N N . ILE A 1 463 ? -9.548 7.389 4.768 1.00 94.06 463 ILE A N 1
ATOM 3506 C CA . ILE A 1 463 ? -8.868 8.555 5.333 1.00 94.06 463 ILE A CA 1
ATOM 3507 C C . ILE A 1 463 ? -7.610 8.833 4.514 1.00 94.06 463 ILE A C 1
ATOM 3509 O O . ILE A 1 463 ? -6.778 7.939 4.338 1.00 94.06 463 ILE A O 1
ATOM 3513 N N . PHE A 1 464 ? -7.461 10.071 4.044 1.00 91.44 464 PHE A N 1
ATOM 3514 C CA . PHE A 1 464 ? -6.301 10.507 3.273 1.00 91.44 464 PHE A CA 1
ATOM 3515 C C . PHE A 1 464 ? -5.314 11.230 4.188 1.00 91.44 464 PHE A C 1
ATOM 3517 O O . PHE A 1 464 ? -5.603 12.357 4.595 1.00 91.44 464 PHE A O 1
ATOM 3524 N N . PRO A 1 465 ? -4.154 10.629 4.504 1.00 87.88 465 PRO A N 1
ATOM 3525 C CA . PRO A 1 465 ? -3.129 11.238 5.339 1.00 87.88 465 PRO A CA 1
ATOM 3526 C C . PRO A 1 465 ? -2.367 12.309 4.544 1.00 87.88 465 PRO A C 1
ATOM 3528 O O . PRO A 1 465 ? -1.184 12.187 4.260 1.00 87.88 465 PRO A O 1
ATOM 3531 N N . VAL A 1 466 ? -3.075 13.358 4.135 1.00 81.62 466 VAL A N 1
ATOM 3532 C CA . VAL A 1 466 ? -2.530 14.548 3.484 1.00 81.62 466 VAL A CA 1
ATOM 3533 C C . VAL A 1 466 ? -2.716 15.725 4.428 1.00 81.62 466 VAL A C 1
ATOM 3535 O O . VAL A 1 466 ? -3.766 15.860 5.059 1.00 81.62 466 VAL A O 1
ATOM 3538 N N . SER A 1 467 ? -1.695 16.573 4.553 1.00 66.19 467 SER A N 1
ATOM 3539 C CA . SER A 1 467 ? -1.827 17.789 5.357 1.00 66.19 467 SER A CA 1
ATOM 3540 C C . SER A 1 467 ? -2.962 18.656 4.792 1.00 66.19 467 SER A C 1
ATOM 3542 O O . SER A 1 467 ? -2.971 18.890 3.577 1.00 66.19 467 SER A O 1
ATOM 3544 N N . PRO A 1 468 ? -3.883 19.179 5.626 1.00 52.41 468 PRO A N 1
ATOM 3545 C CA . PRO A 1 468 ? -4.900 20.133 5.179 1.00 52.41 468 PRO A CA 1
ATOM 3546 C C . PRO A 1 468 ? -4.301 21.359 4.470 1.00 52.41 468 PRO A C 1
ATOM 3548 O O . PRO A 1 468 ? -4.938 21.933 3.591 1.00 52.41 468 PRO A O 1
ATOM 3551 N N . ASP A 1 469 ? -3.054 21.706 4.811 1.00 44.72 469 ASP A N 1
ATOM 3552 C CA . ASP A 1 469 ? -2.310 22.851 4.276 1.00 44.72 469 ASP A CA 1
ATOM 3553 C C . ASP A 1 469 ? -1.578 22.547 2.950 1.00 44.72 469 ASP A C 1
ATOM 3555 O O . ASP A 1 469 ? -1.160 23.467 2.250 1.00 44.72 469 ASP A O 1
ATOM 3559 N N . ALA A 1 470 ? -1.390 21.270 2.585 1.00 44.00 470 ALA A N 1
ATOM 3560 C CA . ALA A 1 470 ? -0.603 20.862 1.409 1.00 44.00 470 ALA A CA 1
ATOM 3561 C C . ALA A 1 470 ? -1.399 20.877 0.091 1.00 44.00 470 ALA A C 1
ATOM 3563 O O . ALA A 1 470 ? -0.874 20.533 -0.969 1.00 44.00 470 ALA A O 1
ATOM 3564 N N . ILE A 1 471 ? -2.670 21.276 0.138 1.00 43.06 471 ILE A N 1
ATOM 3565 C CA . ILE A 1 471 ? -3.559 21.270 -1.019 1.00 43.06 471 ILE A CA 1
ATOM 3566 C C . ILE A 1 471 ? -3.453 22.632 -1.690 1.00 43.06 471 ILE A C 1
ATOM 3568 O O . ILE A 1 471 ? -4.025 23.623 -1.236 1.00 43.06 471 ILE A O 1
ATOM 3572 N N . THR A 1 472 ? -2.715 22.682 -2.793 1.00 31.52 472 THR A N 1
ATOM 3573 C CA . THR A 1 472 ? -2.726 23.832 -3.693 1.00 31.52 472 THR A CA 1
ATOM 3574 C C . THR A 1 472 ? -4.152 24.011 -4.209 1.00 31.52 472 THR A C 1
ATOM 3576 O O . THR A 1 472 ? -4.682 23.172 -4.936 1.00 31.52 472 THR A O 1
ATOM 3579 N N . THR A 1 473 ? -4.802 25.107 -3.826 1.00 27.69 473 THR A N 1
ATOM 3580 C CA . THR A 1 473 ? -5.981 25.589 -4.537 1.00 27.69 473 THR A CA 1
ATOM 3581 C C . THR A 1 473 ? -5.556 25.885 -5.973 1.00 27.69 473 THR A C 1
ATOM 3583 O O . THR A 1 473 ? -4.658 26.693 -6.212 1.00 27.69 473 THR A O 1
ATOM 3586 N N . LEU A 1 474 ? -6.172 25.205 -6.944 1.00 29.83 474 LEU A N 1
ATOM 3587 C CA . LEU A 1 474 ? -6.037 25.577 -8.352 1.00 29.83 474 LEU A CA 1
ATOM 3588 C C . LEU A 1 474 ? -6.343 27.082 -8.484 1.00 29.83 474 LEU A C 1
ATOM 3590 O O . LEU A 1 474 ? -7.352 27.533 -7.927 1.00 29.83 474 LEU A O 1
ATOM 3594 N N . PRO A 1 475 ? -5.524 27.873 -9.202 1.00 26.28 475 PRO A N 1
ATOM 3595 C CA . PRO A 1 475 ? -5.891 29.241 -9.529 1.00 26.28 475 PRO A CA 1
ATOM 3596 C C . PRO A 1 475 ? -7.233 29.203 -10.258 1.00 26.28 475 PRO A C 1
ATOM 3598 O O . PRO A 1 475 ? -7.391 28.461 -11.230 1.00 26.28 475 PRO A O 1
ATOM 3601 N N . SER A 1 476 ? -8.214 29.977 -9.788 1.00 27.75 476 SER A N 1
ATOM 3602 C CA . SER A 1 476 ? -9.479 30.141 -10.501 1.00 27.75 476 SER A CA 1
ATOM 3603 C C . SER A 1 476 ? -9.172 30.533 -11.941 1.00 27.75 476 SER A C 1
ATOM 3605 O O . SER A 1 476 ? -8.458 31.515 -12.154 1.00 27.75 476 SER A O 1
ATOM 3607 N N . ALA A 1 477 ? -9.690 29.758 -12.896 1.00 30.36 477 ALA A N 1
ATOM 3608 C CA . ALA A 1 477 ? -9.507 29.990 -14.319 1.00 30.36 477 ALA A CA 1
ATOM 3609 C C . ALA A 1 477 ? -9.705 31.477 -14.638 1.00 30.36 477 ALA A C 1
ATOM 3611 O O . ALA A 1 477 ? -10.786 32.033 -14.429 1.00 30.36 477 ALA A O 1
ATOM 3612 N N . SER A 1 478 ? -8.640 32.125 -15.105 1.00 28.73 478 SER A N 1
ATOM 3613 C CA . SER A 1 478 ? -8.692 33.493 -15.602 1.00 28.73 478 SER A CA 1
ATOM 3614 C C . SER A 1 478 ? -9.746 33.557 -16.711 1.00 28.73 478 SER A C 1
ATOM 3616 O O . SER A 1 478 ? -9.719 32.702 -17.602 1.00 28.73 478 SER A O 1
ATOM 3618 N N . PRO A 1 479 ? -10.672 34.531 -16.704 1.00 30.30 479 PRO A N 1
ATOM 3619 C CA . PRO A 1 479 ? -11.632 34.668 -17.786 1.00 30.30 479 PRO A CA 1
ATOM 3620 C C . PRO A 1 479 ? -10.875 34.912 -19.096 1.00 30.30 479 PRO A C 1
ATOM 3622 O O . PRO A 1 479 ? -10.001 35.777 -19.174 1.00 30.30 479 PRO A O 1
ATOM 3625 N N . SER A 1 480 ? -11.200 34.115 -20.113 1.00 32.03 480 SER A N 1
ATOM 3626 C CA . SER A 1 480 ? -10.686 34.252 -21.476 1.00 32.03 480 SER A CA 1
ATOM 3627 C C . SER A 1 480 ? -10.833 35.700 -21.963 1.00 32.03 480 SER A C 1
ATOM 3629 O O . SER A 1 480 ? -11.919 36.266 -21.792 1.00 32.03 480 SER A O 1
ATOM 3631 N N . PRO A 1 481 ? -9.806 36.310 -22.584 1.00 33.84 481 PRO A N 1
ATOM 3632 C CA . PRO A 1 481 ? -9.935 37.659 -23.112 1.00 33.84 481 PRO A CA 1
ATOM 3633 C C . PRO A 1 481 ? -10.952 37.672 -24.257 1.00 33.84 481 PRO A C 1
ATOM 3635 O O . PRO A 1 481 ? -10.905 36.835 -25.160 1.00 33.84 481 PRO A O 1
ATOM 3638 N N . SER A 1 482 ? -11.889 38.620 -24.192 1.00 30.08 482 SER A N 1
ATOM 3639 C CA . SER A 1 482 ? -12.875 38.869 -25.242 1.00 30.08 482 SER A CA 1
ATOM 3640 C C . SER A 1 482 ? -12.191 39.109 -26.593 1.00 30.08 482 SER A C 1
ATOM 3642 O O . SER A 1 482 ? -11.158 39.784 -26.631 1.00 30.08 482 SER A O 1
ATOM 3644 N N . PRO A 1 483 ? -12.761 38.600 -27.698 1.00 42.59 483 PRO A N 1
ATOM 3645 C CA . PRO A 1 483 ? -12.198 38.809 -29.022 1.00 42.59 483 PRO A CA 1
ATOM 3646 C C . PRO A 1 483 ? -12.319 40.289 -29.405 1.00 42.59 483 PRO A C 1
ATOM 3648 O O . PRO A 1 483 ? -13.401 40.872 -29.300 1.00 42.59 483 PRO A O 1
ATOM 3651 N N . VAL A 1 484 ? -11.197 40.876 -29.827 1.00 38.03 484 VAL A N 1
ATOM 3652 C CA . VAL A 1 484 ? -11.137 42.155 -30.553 1.00 38.03 484 VAL A CA 1
ATOM 3653 C C . VAL A 1 484 ? -11.064 41.858 -32.038 1.00 38.03 484 VAL A C 1
ATOM 3655 O O . VAL A 1 484 ? -10.261 40.966 -32.401 1.00 38.03 484 VAL A O 1
#

InterPro domains:
  IPR003473 Quinolinate synthetase A [PF02445] (135-444)
  IPR003473 Quinolinate synthetase A [PTHR30573] (96-475)
  IPR003808 Fe-S metabolism associated domain, SufE-like [PF02657] (3-89)
  IPR036094 Quinolinate synthetase A superfamily [G3DSA:3.40.50.10800] (128-235)
  IPR036094 Quinolinate synthetase A superfamily [G3DSA:3.40.50.10800] (236-321)
  IPR036094 Quinolinate synthetase A superfamily [G3DSA:3.40.50.10800] (354-450)
  IPR036094 Quinolinate synthetase A superfamily [SSF142754] (132-445)

Foldseek 3Di:
DFPQWFPLAPWTKGWAWDADPVQAIQIDMATPDPLLRVLRVVVRVVRGPHHLVRLLDDDLVVVVPDPPDCVSPPLRNNLSSSLVSLSRNQNSVVNVDDADAFKWWKAFLPDIDTDAPVRVVLVQLLAADPVLLVVVLCVCVVQLEAEEEELQDDSNVVSSLVSNCVRVVRGDYYHLVVSQVSLCVSVVVPRQEYEYHDFDQSQVSNQVSCVVVVNNNRYYHYDDPDHRDFQFQVLLVDPLVVVLLQVQLVDPQEEEEEESRHHPVSQVVSCVRHPYDYDYLACSLVVLVVSLLPGDPYQYEYDDQQQLLVLSLVVLVVQLVDAQVVVCVVPVSDGSVSSVVRNVRRHYHHRGAGPQQAQCDDPLLVSCSNNPLSAQQEAESRHHVSSSVSQVVCVSSVRHYYTHLVRLLVSLLVSLVVQLPDPAAHEHEYEDSDDCSCVSVSNVSSSVSSNVSVDRRYMYMYGYSGPSVPDDDDPDDDPDDDDD

Organism: NCBI:txid63592

Radius of gyration: 24.84 Å; chains: 1; bounding box: 60×64×77 Å